Protein 6MYI (pdb70)

B-factor: mean 21.06, std 9.08, range [9.59, 64.24]

Secondary structure (DSSP, 8-state):
----EEEEEEEE-SSS-EEEEEEEEEESEEEETTEEEEE--GGGTTT-EE-TT-EEEEEEE--TTTT--EEEEEEEEETTTTTEEEEEEEEEE-SSSPPPEEEEE---TTEEEEEE----SSS--EEEEEEEEE---/--EEEEEEEE-SSS-EEEEEEEEEESEEEETTEEEEE--GGGTTT-EE-TT-EEEEEEE-BTTTTB-EEEEEEEEETTTTTEEEEEEEEEE-STTPPPEEEEE---TTEEEEEE----SSS--EEEEEEEEE---/--SEEEEEEEE-SSS-EEEEEEEEEESEEEETTEEEEE--GGGTTT-EE-TT-EEEEEEE--TTSS--EEEEEEEEETTTTTEEEEEEEEEE-SSSSPPEEEEE---TTEEEEEE----SSS--EEEEEEEEE---/-TTTTSEEEEEEEE-SSS-EEEEEEEEEESEEEETTEEEEE--GGGTTT-EE-TT-EEEEEEE--SSSS--EEEEEEEEEGGGTTEEEEEEEEEE-SSSSPPEEEEE---TTEEEEEE----SSS--EEEEEEEEE-

Sequence (545 aa):
AYAQWVIIIIIHNVGSQDVKIIKNLKKASWGKLHADGDKDAEVSASNYEGKIVKPDEKLQINASGRSDAAEGTTGTFDLVDPADGDKQVRHFYWDSPWGSKTNTWTVSGSNTKWMIEYSGQNLDSGALGTITVDTLKKGNAQWVIIIIIHNVGSQDVKIIKNLKASWGKLHADGDKDAEVSASSNNYEGKIVKPDEKLQINASGRSDAAEGTTGTFDLVDPADGDKQVRHFYWDSPWGSKTNTWTVSSGSNTKWMIEYSGQNLDSGALGTITVDTLKKGNYAQWVIIIIIHNVGSQDVKIIKNLKKASWGKLHADGDKDAEVSASNYEGKIVKPDDEKLQINASSGRSDAAEGTTGTFDLVDPADGDKQVRHFYWDSPWGSKTNTWTVSGSSNTKWMIEYSGQNNLDSGALGTITVDTLKKGNGMAYAQWVIIIIIHNVGSQDVKIIKNLKKASWGKLHADGDKDAEVSASNYEGKIVKPDEKLQINASGRSDAAEGTTGTFDLVDPADGDKQVRHFYWDSPWGSKTNTWTVSGSNTKWMIEYSGQNLDSGALGTITVDTLKK

Organism: Pleurotus ostreatus (NCBI:txid5322)

Nearest PDB structures (foldseek):
  6myi-assembly1_A  TM=1.007E+00  e=9.183E-27  Pleurotus ostreatus
  6myk-assembly4_D  TM=9.854E-01  e=1.223E-22  Pleurotus ostreatus
  4oeb-assembly1_A  TM=9.785E-01  e=2.177E-21  Pleurotus ostreatus
  5v3s-assembly2_B  TM=9.101E-01  e=1.115E-12  Alcaligenes faecalis
  6zc2-assembly1_A  TM=8.949E-01  e=4.026E-11  Pseudomonas aeruginosa PAO1

Solvent-accessible surface area: 23739 Å² total; per-residue (Å²): 87,160,24,2,66,0,41,0,24,0,41,0,38,12,80,79,57,0,40,0,64,82,9,138,27,74,146,24,38,8,6,35,28,39,56,92,124,38,129,31,63,32,90,86,23,60,27,91,50,2,116,51,96,27,67,20,18,0,2,0,2,5,123,66,132,41,54,43,11,0,16,2,33,0,13,0,9,0,46,84,47,78,55,99,78,0,12,62,0,76,0,31,0,25,88,9,94,135,93,3,52,15,59,29,46,49,94,6,92,65,2,0,3,32,28,65,47,45,47,63,106,68,29,18,0,8,55,0,43,0,39,0,21,46,67,29,157,113,28,60,0,31,0,36,0,42,0,31,13,81,79,50,0,40,0,62,84,10,148,28,74,144,8,22,10,1,33,98,80,66,77,125,37,102,40,59,32,81,79,22,56,27,101,73,2,117,50,119,76,130,37,56,0,1,0,5,12,80,105,142,56,74,38,7,0,16,1,35,0,14,0,7,0,43,78,45,77,56,62,54,0,16,26,0,68,0,14,0,19,176,51,129,136,75,7,48,15,56,29,19,20,26,6,36,37,3,3,2,30,26,58,50,45,46,67,113,111,41,16,0,10,57,0,45,0,36,0,20,14,92,37,163,79,63,12,71,1,43,0,34,0,34,0,40,12,80,64,54,0,43,0,75,81,10,145,30,70,139,7,22,8,7,31,92,82,64,59,118,37,110,30,61,32,77,73,28,69,30,95,63,1,116,56,114,75,134,21,57,0,1,0,0,2,98,75,144,56,66,50,7,0,14,2,32,1,15,0,5,1,50,81,43,78,37,55,59,0,14,23,0,69,0,14,0,21,129,39,100,138,79,8,49,15,54,31,18,22,22,6,37,28,3,3,3,28,28,59,49,45,54,73,82,60,32,20,0,12,57,0,47,0,34,0,23,12,91,36,147,67,112,0,29,69,15,71,0,42,0,23,0,42,0,36,12,82,82,51,0,42,0,61,81,8,131,22,74,146,7,20,9,8,34,21,42,44,60,111,39,111,36,59,25,80,101,20,86,26,78,67,1,94,48,96,15,64,20,20,0,2,0,0,0,78,50,117,38,60,37,5,0,12,1,41,0,15,0,5,0,42,81,49,76,41,103,77,0,10,65,0,76,0,6,0,15,113,44,112,127,78,8,50,15,62,29,52,53,106,8,114,96,3,2,3,26,27,62,48,45,50,64,86,95,30,19,0,12,52,0,42,0,37,0,18,46,105

Foldseek 3Di:
DFKAKEKEKEFAQAQAKKAKADKDKPAFAKADPPDAPHGDDCVVRHGDIAHHGGMDMIMTTHPGVVQAYIKIKIFMAHPVPVRHTDWIWIWTFGGDQDFIDIDIDDHDVQKDKDKDDADGGHDYRYYMYIYIYGNGD/DAKEKEKEFEQAQAKKAKADKDKPAFAKADPPDAPHGDDPVVRHGDIAHHGGMDMIMTAHDPVVQWHIKIKIFIAHVVPVRHTDWIWIWTGTDDQDWTDIDIDDDDPQKDKDKDDADRGDDYRYYMYIYIYGNDD/DFAKEKEKEFAQAQAKKAKADKDKPAFFKADVPDNPHGDDPVVRHGDIAHHGGMDMIMTAHDDPDQFGIKIKIFIAHVVPVRHTPWIWIWDQGRDFQWIDIDIDDDDVQKDKDKDDADGGHTYRYYMYIYIYGNDD/DQWQQAKEKEKEFAQAAAKKAKADKDKPAFFKADPPDSPHGDDPVVRHGDIAHHGGMDMIMTFHDPPDLITIKIKIFMAHVVVVRHTDWIWIWDRGRDQQWIDIDIDDDDPQKDKDKDDADRGHTYRYYMYIYIYGD

Radius of gyration: 24.44 Å; Cα contacts (8 Å, |Δi|>4): 1634; chains: 4; bounding box: 53×50×72 Å

Structure (mmCIF, N/CA/C/O backbone):
data_6MYI
#
_entry.id   6MYI
#
_cell.length_a   46.430
_cell.length_b   100.335
_cell.length_c   59.018
_cell.angle_alpha   90.000
_cell.angle_beta   106.430
_cell.angle_gamma   90.000
#
_symmetry.space_group_name_H-M   'P 1 21 1'
#
loop_
_entity.id
_entity.type
_entity.pdbx_description
1 polymer 'Ostreolysin A6'
2 non-polymer 'SODIUM ION'
3 non-polymer 1,2-ETHANEDIOL
4 water water
#
loop_
_atom_site.group_PDB
_atom_site.id
_atom_site.type_symbol
_atom_site.label_atom_id
_atom_site.label_alt_id
_atom_site.label_comp_id
_atom_site.label_asym_id
_atom_site.label_entity_id
_atom_site.label_seq_id
_atom_site.pdbx_PDB_ins_code
_atom_site.Cartn_x
_atom_site.Cartn_y
_atom_site.Cartn_z
_atom_site.occupancy
_atom_site.B_iso_or_equiv
_atom_site.auth_seq_id
_atom_site.auth_comp_id
_atom_site.auth_asym_id
_atom_site.auth_atom_id
_atom_site.pdbx_PDB_model_num
ATOM 1 N N . ALA A 1 3 ? 43.662 -5.739 10.782 1.00 40.96 2 ALA A N 1
ATOM 2 C CA . ALA A 1 3 ? 42.801 -4.685 11.301 1.00 40.02 2 ALA A CA 1
ATOM 3 C C . ALA A 1 3 ? 43.106 -4.416 12.768 1.00 38.80 2 ALA A C 1
ATOM 4 O O . ALA A 1 3 ? 42.231 -4.571 13.621 1.00 40.31 2 ALA A O 1
ATOM 6 N N . TYR A 1 4 ? 44.343 -4.019 13.070 1.00 38.46 3 TYR A N 1
ATOM 7 C CA . TYR A 1 4 ? 44.697 -3.660 14.438 1.00 36.63 3 TYR A CA 1
ATOM 8 C C . TYR A 1 4 ? 45.751 -2.555 14.393 1.00 27.34 3 TYR A C 1
ATOM 9 O O . TYR A 1 4 ? 46.154 -2.097 13.323 1.00 27.08 3 TYR A O 1
ATOM 18 N N . ALA A 1 5 ? 46.163 -2.102 15.569 1.00 24.74 4 ALA A N 1
ATOM 19 C CA . ALA A 1 5 ? 47.091 -0.986 15.665 1.00 22.09 4 ALA A CA 1
ATOM 20 C C . ALA A 1 5 ? 48.432 -1.339 15.042 1.00 18.78 4 ALA A C 1
ATOM 21 O O . ALA A 1 5 ? 48.996 -2.399 15.287 1.00 21.27 4 ALA A O 1
ATOM 23 N N . GLN A 1 6 ? 48.961 -0.438 14.256 1.00 14.99 5 GLN A N 1
ATOM 24 C CA . GLN A 1 6 ? 50.217 -0.652 13.558 1.00 14.18 5 GLN A CA 1
ATOM 25 C C . GLN A 1 6 ? 51.342 0.072 14.269 1.00 13.31 5 GLN A C 1
ATOM 26 O O . GLN A 1 6 ? 51.198 1.222 14.678 1.00 15.28 5 GLN A O 1
ATOM 32 N N . TRP A 1 7 ? 52.500 -0.576 14.338 1.00 13.50 6 TRP A N 1
ATOM 33 C CA . TRP A 1 7 ? 53.656 -0.027 15.013 1.00 12.93 6 TRP A CA 1
ATOM 34 C C . TRP A 1 7 ? 54.885 -0.797 14.562 1.00 12.67 6 TRP A C 1
ATOM 35 O O . TRP A 1 7 ? 54.806 -1.949 14.105 1.00 12.82 6 TRP A O 1
ATOM 46 N N . VAL A 1 8 ? 56.021 -0.136 14.711 1.00 11.78 7 VAL A N 1
ATOM 47 C CA . VAL A 1 8 ? 57.337 -0.713 14.532 1.00 11.56 7 VAL A CA 1
ATOM 48 C C . VAL A 1 8 ? 58.248 -0.162 15.616 1.00 10.78 7 VAL A C 1
ATOM 49 O O . VAL A 1 8 ? 58.112 0.979 16.064 1.00 11.05 7 VAL A O 1
ATOM 53 N N . ILE A 1 9 ? 59.214 -0.980 16.012 1.00 10.70 8 ILE A N 1
ATOM 54 C CA . ILE A 1 9 ? 60.331 -0.552 16.826 1.00 10.65 8 ILE A CA 1
ATOM 55 C C . ILE A 1 9 ? 61.566 -1.003 16.064 1.00 10.87 8 ILE A C 1
ATOM 56 O O . ILE A 1 9 ? 61.664 -2.182 15.704 1.00 12.16 8 ILE A O 1
ATOM 61 N N . ILE A 1 10 ? 62.481 -0.076 15.813 1.00 10.38 9 ILE A N 1
ATOM 62 C CA . ILE A 1 10 ? 63.726 -0.359 15.117 1.00 10.41 9 ILE A CA 1
ATOM 63 C C . ILE A 1 10 ? 64.853 -0.111 16.091 1.00 11.19 9 ILE A C 1
ATOM 64 O O . ILE A 1 10 ? 65.000 0.994 16.604 1.00 12.04 9 ILE A O 1
ATOM 69 N N . ILE A 1 11 ? 65.626 -1.143 16.359 1.00 10.96 10 ILE A N 1
ATOM 70 C CA . ILE A 1 11 ? 66.740 -1.056 17.297 1.00 11.63 10 ILE A CA 1
ATOM 71 C C . ILE A 1 11 ? 68.026 -1.193 16.499 1.00 11.66 10 ILE A C 1
ATOM 72 O O . ILE A 1 11 ? 68.296 -2.263 15.939 1.00 14.64 10 ILE A O 1
ATOM 77 N N . ILE A 1 12 ? 68.810 -0.129 16.450 1.00 11.24 11 ILE A N 1
ATOM 78 C CA A ILE A 1 12 ? 70.097 -0.163 15.781 0.58 11.23 11 ILE A CA 1
ATOM 79 C CA B ILE A 1 12 ? 70.111 -0.095 15.788 0.42 10.63 11 ILE A CA 1
ATOM 80 C C . ILE A 1 12 ? 71.148 -0.472 16.833 1.00 10.96 11 ILE A C 1
ATOM 81 O O . ILE A 1 12 ? 71.324 0.270 17.805 1.00 12.01 11 ILE A O 1
ATOM 90 N N . HIS A 1 13 ? 71.822 -1.601 16.655 1.00 10.24 12 HIS A N 1
ATOM 91 C CA . HIS A 1 13 ? 72.844 -2.069 17.579 1.00 10.23 12 HIS A CA 1
ATOM 92 C C . HIS A 1 13 ? 74.178 -2.053 16.855 1.00 10.57 12 HIS A C 1
ATOM 93 O O . HIS A 1 13 ? 74.382 -2.824 15.911 1.00 10.72 12 HIS A O 1
ATOM 100 N N . ASN A 1 14 ? 75.083 -1.190 17.287 1.00 10.79 13 ASN A N 1
ATOM 101 C CA . ASN A 1 14 ? 76.397 -1.128 16.670 1.00 11.32 13 ASN A CA 1
ATOM 102 C C . ASN A 1 14 ? 77.279 -2.179 17.334 1.00 11.49 13 ASN A C 1
ATOM 103 O O . ASN A 1 14 ? 77.714 -2.020 18.475 1.00 13.25 13 ASN A O 1
ATOM 108 N N . VAL A 1 15 ? 77.467 -3.296 16.636 1.00 11.66 14 VAL A N 1
ATOM 109 C CA . VAL A 1 15 ? 78.226 -4.423 17.133 1.00 12.93 14 VAL A CA 1
ATOM 110 C C . VAL A 1 15 ? 79.668 -4.401 16.667 1.00 14.21 14 VAL A C 1
ATOM 111 O O . VAL A 1 15 ? 80.425 -5.302 16.995 1.00 17.00 14 VAL A O 1
ATOM 115 N N . GLY A 1 16 ? 80.063 -3.384 15.914 1.00 13.57 15 GLY A N 1
ATOM 116 C CA . GLY A 1 16 ? 81.431 -3.195 15.494 1.00 14.60 15 GLY A CA 1
ATOM 117 C C . GLY A 1 16 ? 82.151 -2.181 16.350 1.00 15.02 15 GLY A C 1
ATOM 118 O O . GLY A 1 16 ? 81.693 -1.787 17.421 1.00 16.51 15 GLY A O 1
ATOM 119 N N . SER A 1 17 ? 83.286 -1.726 15.837 1.00 14.96 16 SER A N 1
ATOM 120 C CA . SER A 1 17 ? 84.172 -0.860 16.599 1.00 15.82 16 SER A CA 1
ATOM 121 C C . SER A 1 17 ? 84.162 0.571 16.113 1.00 15.32 16 SER A C 1
ATOM 122 O O . SER A 1 17 ? 84.916 1.384 16.658 1.00 16.53 16 SER A O 1
ATOM 125 N N . GLN A 1 18 ? 83.334 0.900 15.124 1.00 13.79 17 GLN A N 1
ATOM 126 C CA . GLN A 1 18 ? 83.362 2.196 14.472 1.00 13.07 17 GLN A CA 1
ATOM 127 C C . GLN A 1 18 ? 81.981 2.813 14.491 1.00 13.05 17 GLN A C 1
ATOM 128 O O . GLN A 1 18 ? 80.981 2.147 14.199 1.00 12.59 17 GLN A O 1
ATOM 134 N N . ASP A 1 19 ? 81.924 4.101 14.805 1.00 12.97 18 ASP A N 1
ATOM 135 C CA . ASP A 1 19 ? 80.660 4.826 14.909 1.00 12.76 18 ASP A CA 1
ATOM 136 C C . ASP A 1 19 ? 79.834 4.733 13.625 1.00 11.72 18 ASP A C 1
ATOM 137 O O . ASP A 1 19 ? 80.362 4.754 12.521 1.00 12.21 18 ASP A O 1
ATOM 142 N N . VAL A 1 20 ? 78.517 4.706 13.774 1.00 11.50 19 VAL A N 1
ATOM 143 C CA . VAL A 1 20 ? 77.586 4.831 12.663 1.00 11.38 19 VAL A CA 1
ATOM 144 C C . VAL A 1 20 ? 76.623 5.960 13.031 1.00 11.36 19 VAL A C 1
ATOM 145 O O . VAL A 1 20 ? 76.442 6.282 14.197 1.00 12.39 19 VAL A O 1
ATOM 149 N N . LYS A 1 21 ? 76.007 6.585 12.037 1.00 11.48 20 LYS A N 1
ATOM 150 C CA . LYS A 1 21 ? 75.207 7.798 12.234 1.00 11.72 20 LYS A CA 1
ATOM 151 C C . LYS A 1 21 ? 73.870 7.670 11.512 1.00 11.08 20 LYS A C 1
ATOM 152 O O . LYS A 1 21 ? 73.807 7.160 10.392 1.00 11.63 20 LYS A O 1
ATOM 158 N N . ILE A 1 22 ? 72.789 8.147 12.153 1.00 10.83 21 ILE A N 1
ATOM 159 C CA A ILE A 1 22 ? 71.478 8.131 11.536 0.55 11.01 21 ILE A CA 1
ATOM 160 C CA B ILE A 1 22 ? 71.419 8.181 11.618 0.45 11.00 21 ILE A CA 1
ATOM 161 C C . ILE A 1 22 ? 71.199 9.485 10.878 1.00 10.95 21 ILE A C 1
ATOM 162 O O . ILE A 1 22 ? 71.479 10.552 11.439 1.00 12.21 21 ILE A O 1
ATOM 171 N N . LYS A 1 23 ? 70.612 9.426 9.694 1.00 11.22 22 LYS A N 1
ATOM 172 C CA . LYS A 1 23 ? 70.247 10.599 8.916 1.00 11.20 22 LYS A CA 1
ATOM 173 C C . LYS A 1 23 ? 68.905 10.381 8.234 1.00 11.52 22 LYS A C 1
ATOM 174 O O . LYS A 1 23 ? 68.542 9.265 7.881 1.00 11.74 22 LYS A O 1
ATOM 180 N N . ASN A 1 24 ? 68.235 11.491 7.974 1.00 11.76 23 ASN A N 1
ATOM 181 C CA . ASN A 1 24 ? 67.054 11.519 7.137 1.00 11.36 23 ASN A CA 1
ATOM 182 C C . ASN A 1 24 ? 65.937 10.631 7.667 1.00 11.54 23 ASN A C 1
ATOM 183 O O . ASN A 1 24 ? 65.232 9.982 6.895 1.00 12.81 23 ASN A O 1
ATOM 188 N N . LEU A 1 25 ? 65.726 10.651 8.972 1.00 12.00 24 LEU A N 1
ATOM 189 C CA . LEU A 1 25 ? 64.624 9.895 9.552 1.00 11.05 24 LEU A CA 1
ATOM 190 C C . LEU A 1 25 ? 63.310 10.618 9.306 1.00 12.52 24 LEU A C 1
ATOM 191 O O . LEU A 1 25 ? 63.148 11.777 9.691 1.00 14.22 24 LEU A O 1
ATOM 196 N N . LYS A 1 26 ? 62.378 9.950 8.643 1.00 11.69 25 LYS A N 1
ATOM 197 C CA A LYS A 1 26 ? 61.095 10.561 8.309 0.56 13.13 25 LYS A CA 1
ATOM 198 C CA C LYS A 1 26 ? 61.096 10.562 8.309 0.44 14.23 25 LYS A CA 1
ATOM 199 C C . LYS A 1 26 ? 60.006 9.504 8.254 1.00 12.71 25 LYS A C 1
ATOM 200 O O . LYS A 1 26 ? 60.092 8.562 7.473 1.00 13.95 25 LYS A O 1
ATOM 211 N N . ALA A 1 27 ? 58.967 9.692 9.056 1.00 13.83 26 ALA A N 1
ATOM 212 C CA . ALA A 1 27 ? 57.740 8.913 8.944 1.00 14.12 26 ALA A CA 1
ATOM 213 C C . ALA A 1 27 ? 56.823 9.616 7.961 1.00 14.66 26 ALA A C 1
ATOM 214 O O . ALA A 1 27 ? 56.428 10.752 8.197 1.00 18.64 26 ALA A O 1
ATOM 216 N N . SER A 1 28 ? 56.489 8.947 6.869 1.00 14.74 27 SER A N 1
ATOM 217 C CA . SER A 1 28 ? 55.531 9.455 5.898 1.00 15.98 27 SER A CA 1
ATOM 218 C C . SER A 1 28 ? 54.088 9.161 6.281 1.00 16.22 27 SER A C 1
ATOM 219 O O . SER A 1 28 ? 53.186 9.883 5.852 1.00 18.44 27 SER A O 1
ATOM 222 N N . TRP A 1 29 ? 53.846 8.131 7.060 1.00 14.36 28 TRP A N 1
ATOM 223 C CA . TRP A 1 29 ? 52.550 7.835 7.628 1.00 14.35 28 TRP A CA 1
ATOM 224 C C . TRP A 1 29 ? 52.773 7.469 9.081 1.00 13.29 28 TRP A C 1
ATOM 225 O O . TRP A 1 29 ? 53.730 6.792 9.426 1.00 12.77 28 TRP A O 1
ATOM 236 N N . GLY A 1 30 ? 51.899 7.937 9.931 1.00 14.17 29 GLY A N 1
ATOM 237 C CA . GLY A 1 30 ? 52.061 7.727 11.342 1.00 15.44 29 GLY A CA 1
ATOM 238 C C . GLY A 1 30 ? 53.049 8.726 11.900 1.00 14.82 29 GLY A C 1
ATOM 239 O O . GLY A 1 30 ? 53.317 9.771 11.308 1.00 15.73 29 GLY A O 1
ATOM 240 N N . LYS A 1 31 ? 53.551 8.435 13.086 1.00 14.17 30 LYS A N 1
ATOM 241 C CA . LYS A 1 31 ? 54.479 9.352 13.719 1.00 15.01 30 LYS A CA 1
ATOM 242 C C . LYS A 1 31 ? 55.478 8.607 14.593 1.00 13.21 30 LYS A C 1
ATOM 243 O O . LYS A 1 31 ? 55.248 7.483 15.057 1.00 15.11 30 LYS A O 1
ATOM 249 N N . LEU A 1 32 ? 56.635 9.236 14.777 1.00 12.41 31 LEU A N 1
ATOM 250 C CA . LEU A 1 32 ? 57.626 8.793 15.751 1.00 11.47 31 LEU A CA 1
ATOM 251 C C . LEU A 1 32 ? 57.130 9.070 17.149 1.00 12.24 31 LEU A C 1
ATOM 252 O O . LEU A 1 32 ? 56.496 10.097 17.405 1.00 14.01 31 LEU A O 1
ATOM 257 N N . HIS A 1 33 ? 57.428 8.167 18.084 1.00 12.10 32 HIS A N 1
ATOM 258 C CA . HIS A 1 33 ? 56.922 8.319 19.434 1.00 13.11 32 HIS A CA 1
ATOM 259 C C . HIS A 1 33 ? 57.959 7.859 20.443 1.00 12.33 32 HIS A C 1
ATOM 260 O O . HIS A 1 33 ? 58.956 7.206 20.106 1.00 12.12 32 HIS A O 1
ATOM 267 N N . ALA A 1 34 ? 57.711 8.205 21.702 1.00 14.07 33 ALA A N 1
ATOM 268 C CA . ALA A 1 34 ? 58.628 7.868 22.776 1.00 14.45 33 ALA A CA 1
ATOM 269 C C . ALA A 1 34 ? 58.576 6.375 23.117 1.00 13.91 33 ALA A C 1
ATOM 270 O O . ALA A 1 34 ? 57.574 5.702 22.922 1.00 13.32 33 ALA A O 1
ATOM 272 N N . ASP A 1 35 ? 59.662 5.886 23.701 1.00 14.04 34 ASP A N 1
ATOM 273 C CA . ASP A 1 35 ? 59.716 4.482 24.079 1.00 14.39 34 ASP A CA 1
ATOM 274 C C . ASP A 1 35 ? 58.526 4.139 24.964 1.00 15.17 34 ASP A C 1
ATOM 275 O O . ASP A 1 35 ? 58.298 4.773 25.998 1.00 17.04 34 ASP A O 1
ATOM 280 N N . GLY A 1 36 ? 57.831 3.067 24.623 1.00 14.85 35 GLY A N 1
ATOM 281 C CA . GLY A 1 36 ? 56.742 2.589 25.452 1.00 15.02 35 GLY A CA 1
ATOM 282 C C . GLY A 1 36 ? 55.516 3.480 25.522 1.00 17.21 35 GLY A C 1
ATOM 283 O O . GLY A 1 36 ? 54.682 3.268 26.406 1.00 18.23 35 GLY A O 1
ATOM 284 N N . ASP A 1 37 ? 55.342 4.455 24.622 1.00 17.24 36 ASP A N 1
ATOM 285 C CA . ASP A 1 37 ? 54.078 5.213 24.593 1.00 20.19 36 ASP A CA 1
ATOM 286 C C . ASP A 1 37 ? 53.731 5.617 23.153 1.00 17.82 36 ASP A C 1
ATOM 287 O O . ASP A 1 37 ? 54.248 6.614 22.628 1.00 18.26 36 ASP A O 1
ATOM 292 N N . LYS A 1 38 ? 52.903 4.790 22.496 1.00 19.64 37 LYS A N 1
ATOM 293 C CA . LYS A 1 38 ? 52.618 4.910 21.066 1.00 21.12 37 LYS A CA 1
ATOM 294 C C . LYS A 1 38 ? 51.874 6.177 20.703 1.00 20.90 37 LYS A C 1
ATOM 295 O O . LYS A 1 38 ? 51.854 6.528 19.518 1.00 21.06 37 LYS A O 1
ATOM 301 N N . ASP A 1 39 ? 51.304 6.874 21.683 1.00 21.51 38 ASP A N 1
ATOM 302 C CA . ASP A 1 39 ? 50.595 8.127 21.479 1.00 25.38 38 ASP A CA 1
ATOM 303 C C . ASP A 1 39 ? 51.443 9.349 21.784 1.00 25.16 38 ASP A C 1
ATOM 304 O O . ASP A 1 39 ? 50.961 10.469 21.592 1.00 27.77 38 ASP A O 1
ATOM 309 N N . ALA A 1 40 ? 52.662 9.189 22.294 1.00 21.98 39 ALA A N 1
ATOM 310 C CA . ALA A 1 40 ? 53.479 10.339 22.711 1.00 21.46 39 ALA A CA 1
ATOM 311 C C . ALA A 1 40 ? 54.484 10.693 21.613 1.00 20.34 39 ALA A C 1
ATOM 312 O O . ALA A 1 40 ? 55.609 10.182 21.544 1.00 19.09 39 ALA A O 1
ATOM 314 N N . GL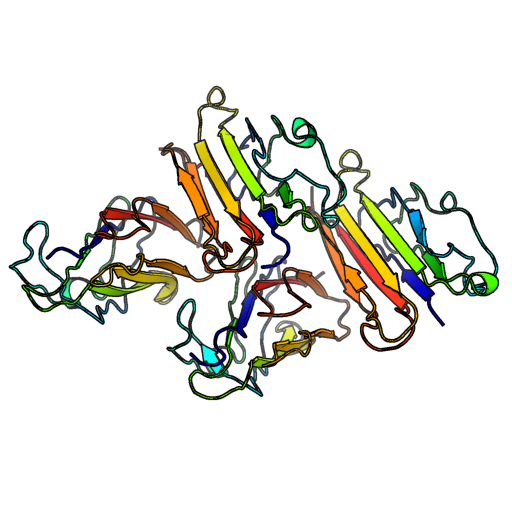U A 1 41 ? 54.089 11.625 20.766 1.00 19.61 40 GLU A N 1
ATOM 315 C CA . GLU A 1 41 ? 54.873 11.936 19.588 1.00 18.72 40 GLU A CA 1
ATOM 316 C C . GLU A 1 41 ? 56.182 12.607 19.984 1.00 16.94 40 GLU A C 1
ATOM 317 O O . GLU A 1 41 ? 56.225 13.427 20.902 1.00 20.22 40 GLU A O 1
ATOM 323 N N . VAL A 1 42 ? 57.254 12.281 19.250 1.00 16.13 41 VAL A N 1
ATOM 324 C CA . VAL A 1 42 ? 58.550 12.931 19.411 1.00 16.30 41 VAL A CA 1
ATOM 325 C C . VAL A 1 42 ? 59.027 13.452 18.065 1.00 15.71 41 VAL A C 1
ATOM 326 O O . VAL A 1 42 ? 58.641 12.955 17.008 1.00 15.48 41 VAL A O 1
ATOM 330 N N . SER A 1 43 ? 59.909 14.436 18.112 1.00 17.02 42 SER A N 1
ATOM 331 C CA . SER A 1 43 ? 60.493 14.997 16.903 1.00 16.75 42 SER A CA 1
ATOM 332 C C . SER A 1 43 ? 61.560 14.072 16.346 1.00 14.63 42 SER A C 1
ATOM 333 O O . SER A 1 43 ? 62.362 13.505 17.085 1.00 14.62 42 SER A O 1
ATOM 336 N N . ALA A 1 44 ? 61.645 14.052 15.025 1.00 14.22 43 ALA A N 1
ATOM 337 C CA . ALA A 1 44 ? 62.748 13.370 14.366 1.00 14.06 43 ALA A CA 1
ATOM 338 C C . ALA A 1 44 ? 64.088 13.965 14.740 1.00 13.13 43 ALA A C 1
ATOM 339 O O . ALA A 1 44 ? 65.102 13.283 14.643 1.00 13.42 43 ALA A O 1
ATOM 341 N N . SER A 1 45 ? 64.116 15.223 15.157 1.00 14.50 44 SER A N 1
ATOM 342 C CA . SER A 1 45 ? 65.369 15.829 15.563 1.00 15.92 44 SER A CA 1
ATOM 343 C C . SER A 1 45 ? 65.932 15.211 16.837 1.00 15.70 44 SER A C 1
ATOM 344 O O . SER A 1 45 ? 67.086 15.470 17.166 1.00 17.53 44 SER A O 1
ATOM 347 N N . ASN A 1 46 ? 65.155 14.416 17.568 1.00 15.83 45 ASN A N 1
ATOM 348 C CA . ASN A 1 46 ? 65.720 13.645 18.673 1.00 16.90 45 ASN A CA 1
ATOM 349 C C . ASN A 1 46 ? 66.751 12.649 18.181 1.00 16.44 45 ASN A C 1
ATOM 350 O O . ASN A 1 46 ? 67.598 12.215 18.970 1.00 18.84 45 ASN A O 1
ATOM 355 N N . TYR A 1 47 ? 66.656 12.245 16.918 1.00 13.72 46 TYR A N 1
ATOM 356 C CA . TYR A 1 47 ? 67.485 11.213 16.333 1.00 13.84 46 TYR A CA 1
ATOM 357 C C . TYR A 1 47 ? 68.346 11.710 15.192 1.00 13.18 46 TYR A C 1
ATOM 358 O O . TYR A 1 47 ? 69.366 11.097 14.891 1.00 15.13 46 TYR A O 1
ATOM 367 N N . GLU A 1 48 ? 67.953 12.780 14.522 1.00 13.12 47 GLU A N 1
ATOM 368 C CA . GLU A 1 48 ? 68.612 13.199 13.299 1.00 12.66 47 GLU A CA 1
ATOM 369 C C . GLU A 1 48 ? 70.065 13.558 13.571 1.00 12.00 47 GLU A C 1
ATOM 370 O O . GLU A 1 48 ? 70.356 14.424 14.399 1.00 12.93 47 GLU A O 1
ATOM 376 N N . GLY A 1 49 ? 70.990 12.899 12.874 1.00 12.33 48 GLY A N 1
ATOM 377 C CA . GLY A 1 49 ? 72.403 13.118 13.026 1.00 12.97 48 GLY A CA 1
ATOM 378 C C . GLY A 1 49 ? 73.041 12.436 14.228 1.00 13.77 48 GLY A C 1
ATOM 379 O O . GLY A 1 49 ? 74.237 12.619 14.466 1.00 15.82 48 GLY A O 1
ATOM 380 N N . LYS A 1 50 ? 72.299 11.646 14.981 1.00 13.07 49 LYS A N 1
ATOM 381 C CA . LYS A 1 50 ? 72.832 10.992 16.174 1.00 13.89 49 LYS A CA 1
ATOM 382 C C . LYS A 1 50 ? 73.798 9.881 15.805 1.00 12.55 49 LYS A C 1
ATOM 383 O O . LYS A 1 50 ? 73.575 9.115 14.859 1.00 13.28 49 LYS A O 1
ATOM 389 N N . ILE A 1 51 ? 74.845 9.775 16.590 1.00 12.61 50 ILE A N 1
ATOM 390 C CA . ILE A 1 51 ? 75.839 8.708 16.467 1.00 13.77 50 ILE A CA 1
ATOM 391 C C . ILE A 1 51 ? 75.464 7.548 17.374 1.00 13.14 50 ILE A C 1
ATOM 392 O O . ILE A 1 51 ? 75.128 7.737 18.550 1.00 15.44 50 ILE A O 1
ATOM 397 N N . VAL A 1 52 ? 75.580 6.346 16.848 1.00 12.35 51 VAL A N 1
ATOM 398 C CA . VAL A 1 52 ? 75.490 5.125 17.630 1.00 12.21 51 VAL A CA 1
ATOM 399 C C . VAL A 1 52 ? 76.911 4.609 17.790 1.00 12.24 51 VAL A C 1
ATOM 400 O O . VAL A 1 52 ? 77.544 4.171 16.820 1.00 12.45 51 VAL A O 1
ATOM 404 N N . LYS A 1 53 ? 77.431 4.685 19.002 1.00 12.69 52 LYS A N 1
ATOM 405 C CA . LYS A 1 53 ? 78.803 4.282 19.280 1.00 13.53 52 LYS A CA 1
ATOM 406 C C . LYS A 1 53 ? 78.912 2.774 19.404 1.00 12.90 52 LYS A C 1
ATOM 407 O O . LYS A 1 53 ? 77.910 2.079 19.555 1.00 12.80 52 LYS A O 1
ATOM 413 N N . PRO A 1 54 ? 80.127 2.243 19.376 1.00 14.21 53 PRO A N 1
ATOM 414 C CA . PRO A 1 54 ? 80.301 0.796 19.539 1.00 13.74 53 PRO A CA 1
ATOM 415 C C . PRO A 1 54 ? 79.606 0.289 20.788 1.00 13.35 53 PRO A C 1
ATOM 416 O O . PRO A 1 54 ? 79.729 0.866 21.873 1.00 14.31 53 PRO A O 1
ATOM 420 N N . ASP A 1 55 ? 78.900 -0.819 20.634 1.00 13.36 54 ASP A N 1
ATOM 421 C CA . ASP A 1 55 ? 78.145 -1.520 21.662 1.00 14.73 54 ASP A CA 1
ATOM 422 C C . ASP A 1 55 ? 76.886 -0.804 22.128 1.00 14.17 54 ASP A C 1
ATOM 423 O O . ASP A 1 55 ? 76.193 -1.308 23.006 1.00 19.61 54 ASP A O 1
ATOM 428 N N . GLU A 1 56 ? 76.552 0.327 21.560 1.00 12.84 55 GLU A N 1
ATOM 429 C CA . GLU A 1 56 ? 75.340 1.044 21.899 1.00 12.89 55 GLU A CA 1
ATOM 430 C C . GLU A 1 56 ? 74.193 0.605 21.019 1.00 11.51 55 GLU A C 1
ATOM 431 O O . GLU A 1 56 ? 74.375 0.096 19.908 1.00 12.20 55 GLU A O 1
ATOM 437 N N . LYS A 1 57 ? 72.999 0.836 21.542 1.00 12.11 56 LYS A N 1
ATOM 438 C CA . LYS A 1 57 ? 71.762 0.708 20.811 1.00 12.53 56 LYS A CA 1
ATOM 439 C C . LYS A 1 57 ? 71.070 2.059 20.720 1.00 12.95 56 LYS A C 1
ATOM 440 O O . LYS A 1 57 ? 71.130 2.869 21.647 1.00 16.35 56 LYS A O 1
ATOM 446 N N . LEU A 1 58 ? 70.381 2.283 19.623 1.00 11.84 57 LEU A N 1
ATOM 447 C CA . LEU A 1 58 ? 69.472 3.413 19.473 1.00 11.78 57 LEU A CA 1
ATOM 448 C C . LEU A 1 58 ? 68.134 2.848 19.017 1.00 11.28 57 LEU A C 1
ATOM 449 O O . LEU A 1 58 ? 68.074 2.117 18.025 1.00 12.49 57 LEU A O 1
ATOM 454 N N . GLN A 1 59 ? 67.073 3.176 19.739 1.00 11.05 58 GLN A N 1
ATOM 455 C CA . GLN A 1 59 ? 65.732 2.685 19.499 1.00 11.59 58 GLN A CA 1
ATOM 456 C C . GLN A 1 59 ? 64.869 3.770 18.868 1.00 10.94 58 GLN A C 1
ATOM 457 O O . GLN A 1 59 ? 64.778 4.863 19.415 1.00 12.57 58 GLN A O 1
ATOM 463 N N . ILE A 1 60 ? 64.218 3.449 17.761 1.00 11.12 59 ILE A N 1
ATOM 464 C CA . ILE A 1 60 ? 63.277 4.322 17.080 1.00 12.14 59 ILE A CA 1
ATOM 465 C C . ILE A 1 60 ? 61.927 3.633 17.146 1.00 11.33 59 ILE A C 1
ATOM 466 O O . ILE A 1 60 ? 61.828 2.440 16.841 1.00 13.55 59 ILE A O 1
ATOM 471 N N . ASN A 1 61 ? 60.880 4.368 17.501 1.00 10.44 60 ASN A N 1
ATOM 472 C CA . ASN A 1 61 ? 59.531 3.812 17.598 1.00 10.67 60 ASN A CA 1
ATOM 473 C C . ASN A 1 61 ? 58.607 4.617 16.697 1.00 10.53 60 ASN A C 1
ATOM 474 O O . ASN A 1 61 ? 58.610 5.845 16.759 1.00 11.12 60 ASN A O 1
ATOM 479 N N . ALA A 1 62 ? 57.774 3.949 15.913 1.00 10.31 61 ALA A N 1
ATOM 480 C CA . ALA A 1 62 ? 56.776 4.649 15.101 1.00 11.21 61 ALA A CA 1
ATOM 481 C C . ALA A 1 62 ? 55.450 3.915 15.170 1.00 10.72 61 ALA A C 1
ATOM 482 O O . ALA A 1 62 ? 55.408 2.686 15.244 1.00 11.83 61 ALA A O 1
ATOM 484 N N . SER A 1 63 ? 54.352 4.664 15.134 1.00 11.71 62 SER A N 1
ATOM 485 C CA . SER A 1 63 ? 53.025 4.078 15.223 1.00 12.57 62 SER A CA 1
ATOM 486 C C . SER A 1 63 ? 52.076 4.815 14.304 1.00 13.17 62 SER A C 1
ATOM 487 O O . SER A 1 63 ? 52.274 5.972 13.979 1.00 14.74 62 SER A O 1
ATOM 490 N N . GLY A 1 64 ? 51.016 4.136 13.939 1.00 14.35 63 GLY A N 1
ATOM 491 C CA . GLY A 1 64 ? 49.955 4.741 13.164 1.00 15.91 63 GLY A CA 1
ATOM 492 C C . GLY A 1 64 ? 48.954 5.400 14.030 1.00 19.20 63 GLY A C 1
ATOM 493 O O . GLY A 1 64 ? 48.929 5.216 15.235 1.00 23.26 63 GLY A O 1
ATOM 494 N N . ARG A 1 65 ? 48.081 6.156 13.391 1.00 22.15 64 ARG A N 1
ATOM 495 C CA . ARG A 1 65 ? 46.904 6.716 14.052 1.00 26.82 64 ARG A CA 1
ATOM 496 C C . ARG A 1 65 ? 45.858 5.610 14.169 1.00 25.89 64 ARG A C 1
ATOM 497 O O . ARG A 1 65 ? 45.083 5.363 13.236 1.00 26.50 64 ARG A O 1
ATOM 505 N N . SER A 1 66 ? 45.832 4.940 15.323 1.00 26.78 65 SER A N 1
ATOM 506 C CA . SER A 1 66 ? 45.060 3.702 15.443 1.00 27.77 65 SER A CA 1
ATOM 507 C C . SER A 1 66 ? 43.554 3.916 15.462 1.00 26.71 65 SER A C 1
ATOM 508 O O . SER A 1 66 ? 42.826 2.943 15.280 1.00 27.33 65 SER A O 1
ATOM 511 N N . ASP A 1 67 ? 43.083 5.131 15.717 1.00 26.34 66 ASP A N 1
ATOM 512 C CA . ASP A 1 67 ? 41.658 5.425 15.674 1.00 26.08 66 ASP A CA 1
ATOM 513 C C . ASP A 1 67 ? 41.207 5.962 14.315 1.00 23.81 66 ASP A C 1
ATOM 514 O O . ASP A 1 67 ? 40.045 6.348 14.166 1.00 23.45 66 ASP A O 1
ATOM 519 N N . ALA A 1 68 ? 42.106 5.986 13.322 1.00 23.10 67 ALA A N 1
ATOM 520 C CA . ALA A 1 68 ? 41.783 6.412 11.969 1.00 23.01 67 ALA A CA 1
ATOM 521 C C . ALA A 1 68 ? 42.234 5.383 10.959 1.00 20.79 67 ALA A C 1
ATOM 522 O O . ALA A 1 68 ? 42.439 5.715 9.789 1.00 23.63 67 ALA A O 1
ATOM 524 N N . ALA A 1 69 ? 42.393 4.144 11.397 1.00 18.68 68 ALA A N 1
ATOM 525 C CA . ALA A 1 69 ? 42.691 3.049 10.497 1.00 18.40 68 ALA A CA 1
ATOM 526 C C . ALA A 1 69 ? 43.914 3.368 9.648 1.00 19.97 68 ALA A C 1
ATOM 527 O O . ALA A 1 69 ? 43.932 3.134 8.439 1.00 21.92 68 ALA A O 1
ATOM 529 N N . GLU A 1 70 ? 44.953 3.887 10.292 1.00 19.67 69 GLU A N 1
ATOM 530 C CA . GLU A 1 70 ? 46.157 4.302 9.596 1.00 20.49 69 GLU A CA 1
ATOM 531 C C . GLU A 1 70 ? 47.349 3.518 10.086 1.00 16.54 69 GLU A C 1
ATOM 532 O O . GLU A 1 70 ? 47.506 3.266 11.277 1.00 18.67 69 GLU A O 1
ATOM 538 N N . GLY A 1 71 ? 48.171 3.131 9.149 1.00 14.71 70 GLY A N 1
ATOM 539 C CA . GLY A 1 71 ? 49.403 2.462 9.470 1.00 14.89 70 GLY A CA 1
ATOM 540 C C . GLY A 1 71 ? 50.564 3.410 9.630 1.00 13.25 70 GLY A C 1
ATOM 541 O O . GLY A 1 71 ? 50.402 4.615 9.784 1.00 14.49 70 GLY A O 1
ATOM 542 N N . THR A 1 72 ? 51.764 2.843 9.636 1.00 12.84 71 THR A N 1
ATOM 543 C CA . THR A 1 72 ? 52.965 3.651 9.675 1.00 12.96 71 THR A CA 1
ATOM 544 C C . THR A 1 72 ? 53.941 3.220 8.606 1.00 12.36 71 THR A C 1
ATOM 545 O O . THR A 1 72 ? 54.078 2.034 8.317 1.00 13.15 71 THR A O 1
ATOM 549 N N . THR A 1 73 ? 54.603 4.204 8.023 1.00 11.94 72 THR A N 1
ATOM 550 C CA . THR A 1 73 ? 55.527 4.048 6.914 1.00 11.91 72 THR A CA 1
ATOM 551 C C . THR A 1 73 ? 56.615 5.077 7.097 1.00 11.47 72 THR A C 1
ATOM 552 O O . THR A 1 73 ? 56.345 6.197 7.513 1.00 12.21 72 THR A O 1
ATOM 556 N N . GLY A 1 74 ? 57.857 4.706 6.810 1.00 11.05 73 GLY A N 1
ATOM 557 C CA . GLY A 1 74 ? 58.933 5.664 6.937 1.00 10.61 73 GLY A CA 1
ATOM 558 C C . GLY A 1 74 ? 60.230 5.156 6.382 1.00 9.96 73 GLY A C 1
ATOM 559 O O . GLY A 1 74 ? 60.359 4.017 5.911 1.00 10.51 73 GLY A O 1
ATOM 560 N N . THR A 1 75 ? 61.236 6.034 6.437 1.00 10.37 74 THR A N 1
ATOM 561 C CA . THR A 1 75 ? 62.575 5.739 5.964 1.00 9.84 74 THR A CA 1
ATOM 562 C C . THR A 1 75 ? 63.600 6.372 6.893 1.00 10.75 74 THR A C 1
ATOM 563 O O . THR A 1 75 ? 63.316 7.326 7.624 1.00 11.05 74 THR A O 1
ATOM 567 N N . PHE A 1 76 ? 64.833 5.879 6.783 1.00 9.92 75 PHE A N 1
ATOM 568 C CA . PHE A 1 76 ? 65.996 6.552 7.327 1.00 10.34 75 PHE A CA 1
ATOM 569 C C . PHE A 1 76 ? 67.225 6.003 6.626 1.00 10.17 75 PHE A C 1
ATOM 570 O O . PHE A 1 76 ? 67.164 4.969 5.972 1.00 10.85 75 PHE A O 1
ATOM 578 N N . ASP A 1 77 ? 68.342 6.691 6.810 1.00 9.93 76 ASP A N 1
ATOM 579 C CA . ASP A 1 77 ? 69.637 6.222 6.365 1.00 10.28 76 ASP A CA 1
ATOM 580 C C . ASP A 1 77 ? 70.550 6.008 7.550 1.00 9.99 76 ASP A C 1
ATOM 581 O O . ASP A 1 77 ? 70.485 6.722 8.546 1.00 10.84 76 ASP A O 1
ATOM 586 N N . LEU A 1 78 ? 71.470 5.075 7.388 1.00 10.06 77 LEU A N 1
ATOM 587 C CA . LEU A 1 78 ? 72.702 5.063 8.161 1.00 10.25 77 LEU A CA 1
ATOM 588 C C . LEU A 1 78 ? 73.821 5.566 7.263 1.00 10.45 77 LEU A C 1
ATOM 589 O O . LEU A 1 78 ? 73.863 5.226 6.072 1.00 10.90 77 LEU A O 1
ATOM 594 N N . VAL A 1 79 ? 74.694 6.369 7.841 1.00 10.70 78 VAL A N 1
ATOM 595 C CA . VAL A 1 79 ? 75.834 6.947 7.146 1.00 11.34 78 VAL A CA 1
ATOM 596 C C . VAL A 1 79 ? 77.085 6.786 7.994 1.00 11.21 78 VAL A C 1
ATOM 597 O O . VAL A 1 79 ? 77.022 6.535 9.197 1.00 11.97 78 VAL A O 1
ATOM 601 N N . ASP A 1 80 ? 78.247 6.936 7.353 1.00 12.31 79 ASP A N 1
ATOM 602 C CA . ASP A 1 80 ? 79.527 6.665 7.987 1.00 12.25 79 ASP A CA 1
ATOM 603 C C . ASP A 1 80 ? 80.210 7.989 8.324 1.00 13.65 79 ASP A C 1
ATOM 604 O O . ASP A 1 80 ? 80.726 8.668 7.422 1.00 14.63 79 ASP A O 1
ATOM 609 N N . PRO A 1 81 ? 80.219 8.401 9.592 1.00 14.04 80 PRO A N 1
ATOM 610 C CA . PRO A 1 81 ? 80.740 9.714 9.950 1.00 16.38 80 PRO A CA 1
ATOM 611 C C . PRO A 1 81 ? 82.244 9.850 9.808 1.00 18.24 80 PRO A C 1
ATOM 612 O O . PRO A 1 81 ? 82.743 10.978 9.864 1.00 21.05 80 PRO A O 1
ATOM 616 N N . ALA A 1 82 ? 82.975 8.759 9.645 1.00 17.38 81 ALA A N 1
ATOM 617 C CA . ALA A 1 82 ? 84.402 8.808 9.367 1.00 19.44 81 ALA A CA 1
ATOM 618 C C . ALA A 1 82 ? 84.692 8.896 7.878 1.00 20.49 81 ALA A C 1
ATOM 619 O O . ALA A 1 82 ? 85.848 9.066 7.506 1.00 24.10 81 ALA A O 1
ATOM 621 N N . ASP A 1 83 ? 83.694 8.777 7.017 1.00 19.49 82 ASP A N 1
ATOM 622 C CA . ASP A 1 83 ? 83.866 8.720 5.571 1.00 19.80 82 ASP A CA 1
ATOM 623 C C . ASP A 1 83 ? 82.945 9.740 4.909 1.00 18.88 82 ASP A C 1
ATOM 624 O O . ASP A 1 83 ? 82.216 9.450 3.953 1.00 19.98 82 ASP A O 1
ATOM 629 N N . GLY A 1 84 ? 82.938 10.958 5.449 1.00 19.86 83 GLY A N 1
ATOM 630 C CA . GLY A 1 84 ? 82.183 12.038 4.850 1.00 19.86 83 GLY A CA 1
ATOM 631 C C . GLY A 1 84 ? 80.687 11.819 4.860 1.00 19.00 83 GLY A C 1
ATOM 632 O O . GLY A 1 84 ? 79.980 12.363 4.005 1.00 21.25 83 GLY A O 1
ATOM 633 N N . ASP A 1 85 ? 80.177 11.044 5.815 1.00 16.80 84 ASP A N 1
ATOM 634 C CA . ASP A 1 85 ? 78.761 10.698 5.869 1.00 15.95 84 ASP A CA 1
ATOM 635 C C . ASP A 1 85 ? 78.325 9.960 4.602 1.00 15.96 84 ASP A C 1
ATOM 636 O O . ASP A 1 85 ? 77.174 10.024 4.198 1.00 16.48 84 ASP A O 1
ATOM 641 N N . LYS A 1 86 ? 79.230 9.191 4.009 1.00 17.36 85 LYS A N 1
ATOM 642 C CA . LYS A 1 86 ? 78.848 8.291 2.936 1.00 17.13 85 LYS A CA 1
ATOM 643 C C . LYS A 1 86 ? 77.724 7.364 3.409 1.00 14.87 85 LYS A C 1
ATOM 644 O O . LYS A 1 86 ? 77.764 6.827 4.516 1.00 13.29 85 LYS A O 1
ATOM 650 N N . GLN A 1 87 ? 76.757 7.110 2.536 1.00 14.56 86 GLN A N 1
ATOM 651 C CA . GLN A 1 87 ? 75.665 6.220 2.895 1.00 13.20 86 GLN A CA 1
ATOM 652 C C . GLN A 1 87 ? 76.170 4.822 3.166 1.00 12.96 86 GLN A C 1
ATOM 653 O O . GLN A 1 87 ? 76.995 4.280 2.424 1.00 13.56 86 GLN A O 1
ATOM 659 N N . VAL A 1 88 ? 75.653 4.245 4.238 1.00 11.71 87 VAL A N 1
ATOM 660 C CA . VAL A 1 88 ? 75.837 2.847 4.577 1.00 11.53 87 VAL A CA 1
ATOM 661 C C . VAL A 1 88 ? 74.724 2.018 3.969 1.00 11.32 87 VAL A C 1
ATOM 662 O O . VAL A 1 88 ? 74.963 1.186 3.096 1.00 11.42 87 VAL A O 1
ATOM 666 N N . ARG A 1 89 ? 73.485 2.261 4.387 1.00 10.46 88 ARG A N 1
ATOM 667 C CA . ARG A 1 89 ? 72.294 1.681 3.775 1.00 10.77 88 ARG A CA 1
ATOM 668 C C . ARG A 1 89 ? 71.144 2.654 3.937 1.00 10.24 88 ARG A C 1
ATOM 669 O O . ARG A 1 89 ? 71.169 3.515 4.800 1.00 10.64 88 ARG A O 1
ATOM 677 N N . HIS A 1 90 ? 70.128 2.452 3.104 1.00 10.33 89 HIS A N 1
ATOM 678 C CA . HIS A 1 90 ? 68.819 3.075 3.202 1.00 10.45 89 HIS A CA 1
ATOM 679 C C . HIS A 1 90 ? 67.826 2.056 3.740 1.00 9.59 89 HIS A C 1
ATOM 680 O O . HIS A 1 90 ? 67.905 0.867 3.415 1.00 10.70 89 HIS A O 1
ATOM 687 N N . PHE A 1 91 ? 66.891 2.523 4.556 1.00 9.60 90 PHE A N 1
ATOM 688 C CA . PHE A 1 91 ? 65.922 1.685 5.245 1.00 10.35 90 PHE A CA 1
ATOM 689 C C . PHE A 1 91 ? 64.515 2.196 4.998 1.00 10.15 90 PHE A C 1
ATOM 690 O O . PHE A 1 91 ? 64.288 3.409 4.985 1.00 10.98 90 PHE A O 1
ATOM 698 N N . TYR A 1 92 ? 63.579 1.268 4.821 1.00 10.62 91 TYR A N 1
ATOM 699 C CA . TYR A 1 92 ? 62.181 1.550 4.557 1.00 10.67 91 TYR A CA 1
ATOM 700 C C . TYR A 1 92 ? 61.313 0.595 5.338 1.00 10.20 91 TYR A C 1
ATOM 701 O O . TYR A 1 92 ? 61.511 -0.623 5.279 1.00 11.13 91 TYR A O 1
ATOM 710 N N . TRP A 1 93 ? 60.347 1.151 6.073 1.00 10.49 92 TRP A N 1
ATOM 711 C CA . TRP A 1 93 ? 59.337 0.352 6.766 1.00 10.84 92 TRP A CA 1
ATOM 712 C C . TRP A 1 93 ? 57.946 0.704 6.286 1.00 11.05 92 TRP A C 1
ATOM 713 O O . TRP A 1 93 ? 57.642 1.860 5.991 1.00 11.13 92 TRP A O 1
ATOM 724 N N . ASP A 1 94 ? 57.086 -0.305 6.262 1.00 11.45 93 ASP A N 1
ATOM 725 C CA . ASP A 1 94 ? 55.671 -0.123 5.976 1.00 12.11 93 ASP A CA 1
ATOM 726 C C . ASP A 1 94 ? 54.894 -1.151 6.777 1.00 12.05 93 ASP A C 1
ATOM 727 O O . ASP A 1 94 ? 55.061 -2.361 6.604 1.00 13.09 93 ASP A O 1
ATOM 732 N N . SER A 1 95 ? 53.990 -0.662 7.606 1.00 12.58 94 SER A N 1
ATOM 733 C CA . SER A 1 95 ? 53.103 -1.468 8.443 1.00 12.98 94 SER A CA 1
ATOM 734 C C . SER A 1 95 ? 51.690 -0.954 8.196 1.00 13.02 94 SER A C 1
ATOM 735 O O . SER A 1 95 ? 51.173 -0.125 8.948 1.00 13.21 94 SER A O 1
ATOM 738 N N . PRO A 1 96 ? 51.061 -1.373 7.110 1.00 13.76 95 PRO A N 1
ATOM 739 C CA . PRO A 1 96 ? 49.732 -0.849 6.766 1.00 15.25 95 PRO A CA 1
ATOM 740 C C . PRO A 1 96 ? 48.662 -1.404 7.686 1.00 15.21 95 PRO A C 1
ATOM 741 O O . PRO A 1 96 ? 48.771 -2.496 8.246 1.00 16.89 95 PRO A O 1
ATOM 745 N N . TRP A 1 97 ? 47.596 -0.637 7.849 1.00 16.66 96 TRP A N 1
ATOM 746 C CA . TRP A 1 97 ? 46.489 -1.038 8.700 1.00 18.30 96 TRP A CA 1
ATOM 747 C C . TRP A 1 97 ? 45.637 -2.050 7.970 1.00 23.64 96 TRP A C 1
ATOM 748 O O . TRP A 1 97 ? 45.366 -1.902 6.774 1.00 28.11 96 TRP A O 1
ATOM 759 N N . GLY A 1 98 ? 45.158 -3.041 8.711 1.00 27.46 97 GLY A N 1
ATOM 760 C CA . GLY A 1 98 ? 44.326 -4.101 8.165 1.00 32.52 97 GLY A CA 1
ATOM 761 C C . GLY A 1 98 ? 45.061 -5.425 8.077 1.00 37.03 97 GLY A C 1
ATOM 762 O O . GLY A 1 98 ? 46.059 -5.680 8.771 1.00 38.66 97 GLY A O 1
ATOM 763 N N . SER A 1 99 ? 44.560 -6.280 7.188 1.00 39.42 98 SER A N 1
ATOM 764 C CA . SER A 1 99 ? 45.203 -7.562 6.915 1.00 43.23 98 SER A CA 1
ATOM 765 C C . SER A 1 99 ? 46.330 -7.451 5.896 1.00 44.13 98 SER A C 1
ATOM 766 O O . SER A 1 99 ? 46.835 -8.477 5.428 1.00 45.78 98 SER A O 1
ATOM 769 N N . LYS A 1 100 ? 46.738 -6.243 5.538 1.00 42.18 99 LYS A N 1
ATOM 770 C CA . LYS A 1 100 ? 47.724 -6.086 4.484 1.00 39.26 99 LYS A CA 1
ATOM 771 C C . LYS A 1 100 ? 49.112 -6.490 4.992 1.00 34.60 99 LYS A C 1
ATOM 772 O O . LYS A 1 100 ? 49.441 -6.265 6.164 1.00 35.97 99 LYS A O 1
ATOM 778 N N . THR A 1 101 ? 49.899 -7.122 4.098 1.00 28.92 100 THR A N 1
ATOM 779 C CA . THR A 1 101 ? 51.304 -7.488 4.287 1.00 26.13 100 THR A CA 1
ATOM 780 C C . THR A 1 101 ? 52.170 -6.273 4.584 1.00 18.48 100 THR A C 1
ATOM 781 O O . THR A 1 101 ? 51.974 -5.191 4.040 1.00 20.45 100 THR A O 1
ATOM 785 N N . ASN A 1 102 ? 53.170 -6.489 5.411 1.00 16.06 101 ASN A N 1
ATOM 786 C CA . ASN A 1 102 ? 54.127 -5.457 5.784 1.00 13.56 101 ASN A CA 1
ATOM 787 C C . ASN A 1 102 ? 55.397 -5.563 4.956 1.00 13.88 101 ASN A C 1
ATOM 788 O O . ASN A 1 102 ? 55.665 -6.592 4.360 1.00 15.21 101 ASN A O 1
ATOM 793 N N . THR A 1 103 ? 56.189 -4.494 4.959 1.00 13.52 102 THR A N 1
ATOM 794 C CA . THR A 1 103 ? 57.428 -4.444 4.211 1.00 12.66 102 THR A CA 1
ATOM 795 C C . THR A 1 103 ? 58.519 -3.872 5.103 1.00 11.77 102 THR A C 1
ATOM 796 O O . THR A 1 103 ? 58.305 -2.877 5.801 1.00 12.51 102 THR A O 1
ATOM 800 N N . TRP A 1 104 ? 59.707 -4.462 4.999 1.00 11.17 103 TRP A N 1
ATOM 801 C CA . TRP A 1 104 ? 60.915 -3.958 5.652 1.00 10.52 103 TRP A CA 1
ATOM 802 C C . TRP A 1 104 ? 62.048 -4.157 4.663 1.00 11.04 103 TRP A C 1
ATOM 803 O O . TRP A 1 104 ? 62.361 -5.291 4.297 1.00 11.66 103 TRP A O 1
ATOM 814 N N . THR A 1 105 ? 62.589 -3.073 4.133 1.00 11.14 104 THR A N 1
ATOM 815 C CA . THR A 1 105 ? 63.575 -3.155 3.061 1.00 11.57 104 THR A CA 1
ATOM 816 C C . THR A 1 105 ? 64.836 -2.393 3.435 1.00 11.02 104 THR A C 1
ATOM 817 O O . THR A 1 105 ? 64.787 -1.208 3.772 1.00 11.72 104 THR A O 1
ATOM 821 N N . VAL A 1 106 ? 65.966 -3.070 3.344 1.00 10.97 105 VAL A N 1
ATOM 822 C CA . VAL A 1 106 ? 67.294 -2.483 3.488 1.00 10.71 105 VAL A CA 1
ATOM 823 C C . VAL A 1 106 ? 67.931 -2.464 2.113 1.00 11.49 105 VAL A C 1
ATOM 824 O O . VAL A 1 106 ? 67.965 -3.500 1.453 1.00 13.90 105 VAL A O 1
ATOM 828 N N . SER A 1 107 ? 68.424 -1.306 1.681 1.00 11.34 106 SER A N 1
ATOM 829 C CA . SER A 1 107 ? 68.891 -1.133 0.318 1.00 12.21 106 SER A CA 1
ATOM 830 C C . SER A 1 107 ? 70.164 -0.309 0.318 1.00 12.33 106 SER A C 1
ATOM 831 O O . SER A 1 107 ? 70.596 0.233 1.322 1.00 12.43 106 SER A O 1
ATOM 834 N N . GLY A 1 108 ? 70.756 -0.209 -0.853 1.00 14.52 107 GLY A N 1
ATOM 835 C CA . GLY A 1 108 ? 72.027 0.448 -1.013 1.00 15.38 107 GLY A CA 1
ATOM 836 C C . GLY A 1 108 ? 73.167 -0.526 -0.791 1.00 15.48 107 GLY A C 1
ATOM 837 O O . GLY A 1 108 ? 72.996 -1.647 -0.313 1.00 18.73 107 GLY A O 1
ATOM 838 N N . SER A 1 109 ? 74.364 -0.084 -1.123 1.00 18.19 108 SER A N 1
ATOM 839 C CA . SER A 1 109 ? 75.563 -0.871 -0.907 1.00 19.95 108 SER A CA 1
ATOM 840 C C . SER A 1 109 ? 76.670 0.004 -0.342 1.00 18.17 108 SER A C 1
ATOM 841 O O . SER A 1 109 ? 76.785 1.186 -0.647 1.00 20.31 108 SER A O 1
ATOM 844 N N . ASN A 1 110 ? 77.474 -0.606 0.498 1.00 15.54 109 ASN A N 1
ATOM 845 C CA . ASN A 1 110 ? 78.692 0.013 1.012 1.00 14.54 109 ASN A CA 1
ATOM 846 C C . ASN A 1 110 ? 79.462 -1.161 1.603 1.00 14.68 109 ASN A C 1
ATOM 847 O O . ASN A 1 110 ? 79.110 -1.657 2.673 1.00 13.83 109 ASN A O 1
ATOM 852 N N . THR A 1 111 ? 80.478 -1.627 0.872 1.00 14.87 110 THR A N 1
ATOM 853 C CA . THR A 1 111 ? 81.156 -2.855 1.238 1.00 15.54 110 THR A CA 1
ATOM 854 C C . THR A 1 111 ? 82.072 -2.688 2.434 1.00 14.55 110 THR A C 1
ATOM 855 O O . THR A 1 111 ? 82.570 -3.702 2.926 1.00 16.72 110 THR A O 1
ATOM 859 N N . LYS A 1 112 ? 82.250 -1.470 2.956 1.00 14.26 111 LYS A N 1
ATOM 860 C CA . LYS A 1 112 ? 82.964 -1.321 4.209 1.00 14.51 111 LYS A CA 1
ATOM 861 C C . LYS A 1 112 ? 82.121 -1.761 5.391 1.00 12.92 111 LYS A C 1
ATOM 862 O O . LYS A 1 112 ? 82.652 -1.898 6.493 1.00 14.45 111 LYS A O 1
ATOM 868 N N . TRP A 1 113 ? 80.817 -1.968 5.196 1.00 12.13 112 TRP A N 1
ATOM 869 C CA . TRP A 1 113 ? 79.883 -2.232 6.276 1.00 11.68 112 TRP A CA 1
ATOM 870 C C . TRP A 1 113 ? 79.122 -3.522 6.030 1.00 11.69 112 TRP A C 1
ATOM 871 O O . TRP A 1 113 ? 78.727 -3.818 4.905 1.00 12.79 112 TRP A O 1
ATOM 882 N N . MET A 1 114 ? 78.856 -4.225 7.121 1.00 12.07 113 MET A N 1
ATOM 883 C CA . MET A 1 114 ? 77.991 -5.376 7.130 1.00 12.55 113 MET A CA 1
ATOM 884 C C . MET A 1 114 ? 76.794 -5.043 8.001 1.00 11.47 113 MET A C 1
ATOM 885 O O . MET A 1 114 ? 76.943 -4.470 9.081 1.00 11.84 113 MET A O 1
ATOM 890 N N . ILE A 1 115 ? 75.607 -5.388 7.520 1.00 11.63 114 ILE A N 1
ATOM 891 C CA . ILE A 1 115 ? 74.353 -5.046 8.162 1.00 12.03 114 ILE A CA 1
ATOM 892 C C . ILE A 1 115 ? 73.494 -6.305 8.210 1.00 12.04 114 ILE A C 1
ATOM 893 O O . ILE A 1 115 ? 73.275 -6.946 7.181 1.00 13.68 114 ILE A O 1
ATOM 898 N N . GLU A 1 116 ? 73.010 -6.667 9.393 1.00 11.16 115 GLU A N 1
ATOM 899 C CA . GLU A 1 116 ? 72.164 -7.839 9.587 1.00 11.60 115 GLU A CA 1
ATOM 900 C C . GLU A 1 116 ? 70.919 -7.414 10.345 1.00 11.66 115 GLU A C 1
ATOM 901 O O . GLU A 1 116 ? 71.008 -6.658 11.302 1.00 14.33 115 GLU A O 1
ATOM 907 N N . TYR A 1 117 ? 69.757 -7.896 9.932 1.00 11.23 116 TYR A N 1
ATOM 908 C CA . TYR A 1 117 ? 68.520 -7.558 10.593 1.00 11.86 116 TYR A CA 1
ATOM 909 C C . TYR A 1 117 ? 67.664 -8.793 10.811 1.00 11.47 116 TYR A C 1
ATOM 910 O O . TYR A 1 117 ? 67.739 -9.766 10.064 1.00 12.24 116 TYR A O 1
ATOM 919 N N . SER A 1 118 ? 66.785 -8.696 11.813 1.00 11.90 117 SER A N 1
ATOM 920 C CA . SER A 1 118 ? 65.820 -9.763 12.078 1.00 12.55 117 SER A CA 1
ATOM 921 C C . SER A 1 118 ? 64.695 -9.198 12.931 1.00 12.38 117 SER A C 1
ATOM 922 O O . SER A 1 118 ? 64.800 -8.116 13.489 1.00 12.86 117 SER A O 1
ATOM 925 N N . GLY A 1 119 ? 63.623 -9.982 13.041 1.00 12.68 118 GLY A N 1
ATOM 926 C CA . GLY A 1 119 ? 62.475 -9.678 13.872 1.00 13.35 118 GLY A CA 1
ATOM 927 C C . GLY A 1 119 ? 61.249 -9.228 13.132 1.00 13.17 118 GLY A C 1
ATOM 928 O O . GLY A 1 119 ? 60.146 -9.317 13.687 1.00 14.26 118 GLY A O 1
ATOM 929 N N . GLN A 1 120 ? 61.388 -8.758 11.903 1.00 12.51 119 GLN A N 1
ATOM 930 C CA . GLN A 1 120 ? 60.262 -8.228 11.155 1.00 13.22 119 GLN A CA 1
ATOM 931 C C . GLN A 1 120 ? 59.149 -9.253 10.999 1.00 13.77 119 GLN A C 1
ATOM 932 O O . GLN A 1 120 ? 59.392 -10.438 10.745 1.00 16.23 119 GLN A O 1
ATOM 938 N N . ASN A 1 121 ? 57.924 -8.777 11.115 1.00 13.20 120 ASN A N 1
ATOM 939 C CA . ASN A 1 121 ? 56.746 -9.584 10.853 1.00 14.55 120 ASN A CA 1
ATOM 940 C C . ASN A 1 121 ? 56.196 -9.164 9.496 1.00 14.99 120 ASN A C 1
ATOM 941 O O . ASN A 1 121 ? 55.683 -8.060 9.346 1.00 15.73 120 ASN A O 1
ATOM 946 N N . LEU A 1 122 ? 56.366 -10.014 8.488 1.00 16.07 121 LEU A N 1
ATOM 947 C CA . LEU A 1 122 ? 55.961 -9.649 7.133 1.00 18.09 121 LEU A CA 1
ATOM 948 C C . LEU A 1 122 ? 54.526 -10.023 6.814 1.00 22.49 121 LEU A C 1
ATOM 949 O O . LEU A 1 122 ? 53.990 -9.608 5.776 1.00 24.31 121 LEU A O 1
ATOM 954 N N . ASP A 1 123 ? 53.891 -10.795 7.679 1.00 25.70 122 ASP A N 1
ATOM 955 C CA . ASP A 1 123 ? 52.517 -11.211 7.488 1.00 30.71 122 ASP A CA 1
ATOM 956 C C . ASP A 1 123 ? 51.611 -10.119 8.025 1.00 31.46 122 ASP A C 1
ATOM 957 O O . ASP A 1 123 ? 52.042 -8.972 8.169 1.00 34.21 122 ASP A O 1
ATOM 962 N N . SER A 1 124 ? 50.356 -10.450 8.304 1.00 30.79 123 SER A N 1
ATOM 963 C CA . SER A 1 124 ? 49.412 -9.491 8.853 1.00 31.74 123 SER A CA 1
ATOM 964 C C . SER A 1 124 ? 49.753 -9.182 10.308 1.00 28.77 123 SER A C 1
ATOM 965 O O . SER A 1 124 ? 50.412 -9.944 11.016 1.00 28.79 123 SER A O 1
ATOM 968 N N . GLY A 1 125 ? 49.274 -8.055 10.757 1.00 26.81 124 GLY A N 1
ATOM 969 C CA . GLY A 1 125 ? 49.613 -7.588 12.078 1.00 23.17 124 GLY A CA 1
ATOM 970 C C . GLY A 1 125 ? 50.678 -6.544 11.953 1.00 19.05 124 GLY A C 1
ATOM 971 O O . GLY A 1 125 ? 51.087 -6.165 10.859 1.00 20.39 124 GLY A O 1
ATOM 972 N N . ALA A 1 126 ? 51.122 -6.054 13.089 1.00 16.35 125 ALA A N 1
ATOM 973 C CA . ALA A 1 126 ? 52.088 -4.979 13.066 1.00 14.47 125 ALA A CA 1
ATOM 974 C C . ALA A 1 126 ? 53.452 -5.495 12.639 1.00 14.02 125 ALA A C 1
ATOM 975 O O . ALA A 1 126 ? 53.828 -6.639 12.898 1.00 13.87 125 ALA A O 1
ATOM 977 N N . LEU A 1 127 ? 54.211 -4.630 11.983 1.00 12.82 126 LEU A N 1
ATOM 978 C CA . LEU A 1 127 ? 55.555 -5.002 11.545 1.00 12.19 126 LEU A CA 1
ATOM 979 C C . LEU A 1 127 ? 56.437 -5.408 12.720 1.00 12.44 126 LEU A C 1
ATOM 980 O O . LEU A 1 127 ? 57.244 -6.338 12.609 1.00 13.02 126 LEU A O 1
ATOM 985 N N . GLY A 1 128 ? 56.271 -4.751 13.866 1.00 12.82 127 GLY A N 1
ATOM 986 C CA . GLY A 1 128 ? 56.904 -5.210 15.078 1.00 13.24 127 GLY A CA 1
ATOM 987 C C . GLY A 1 128 ? 58.308 -4.730 15.372 1.00 12.08 127 GLY A C 1
ATOM 988 O O . GLY A 1 128 ? 58.668 -3.626 15.005 1.00 13.20 127 GLY A O 1
ATOM 989 N N . THR A 1 129 ? 59.063 -5.526 16.111 1.00 12.76 128 THR A N 1
ATOM 990 C CA . THR A 1 129 ? 60.379 -5.142 16.606 1.00 12.40 128 THR A CA 1
ATOM 991 C C . THR A 1 129 ? 61.475 -5.722 15.735 1.00 12.39 128 THR A C 1
ATOM 992 O O . THR A 1 129 ? 61.647 -6.930 15.658 1.00 14.66 128 THR A O 1
ATOM 996 N N . ILE A 1 130 ? 62.233 -4.850 15.104 1.00 11.43 129 ILE A N 1
ATOM 997 C CA . ILE A 1 130 ? 63.296 -5.199 14.182 1.00 11.71 129 ILE A CA 1
ATOM 998 C C . ILE A 1 130 ? 64.627 -4.742 14.776 1.00 11.38 129 ILE A C 1
ATOM 999 O O . ILE A 1 130 ? 64.769 -3.563 15.120 1.00 12.96 129 ILE A O 1
ATOM 1004 N N . THR A 1 131 ? 65.595 -5.656 14.863 1.00 12.13 130 THR A N 1
ATOM 1005 C CA . THR A 1 131 ? 66.930 -5.318 15.312 1.00 12.51 130 THR A CA 1
ATOM 1006 C C . THR A 1 131 ? 67.874 -5.302 14.124 1.00 12.20 130 THR A C 1
ATOM 1007 O O . THR A 1 131 ? 67.881 -6.247 13.327 1.00 13.42 130 THR A O 1
ATOM 1011 N N . VAL A 1 132 ? 68.640 -4.234 14.004 1.00 11.30 131 VAL A N 1
ATOM 1012 C CA . VAL A 1 132 ? 69.611 -4.031 12.932 1.00 11.10 131 VAL A CA 1
ATOM 1013 C C . VAL A 1 132 ? 70.993 -3.975 13.577 1.00 10.63 131 VAL A C 1
ATOM 1014 O O . VAL A 1 132 ? 71.308 -3.016 14.294 1.00 11.95 131 VAL A O 1
ATOM 1018 N N . ASP A 1 133 ? 71.825 -4.972 13.313 1.00 10.72 132 ASP A N 1
ATOM 1019 C CA . ASP A 1 133 ? 73.201 -5.005 13.773 1.00 10.75 132 ASP A CA 1
ATOM 1020 C C . ASP A 1 133 ? 74.103 -4.399 12.710 1.00 11.10 132 ASP A C 1
ATOM 1021 O O . ASP A 1 133 ? 73.989 -4.755 11.540 1.00 11.53 132 ASP A O 1
ATOM 1026 N N . THR A 1 134 ? 74.983 -3.504 13.118 1.00 10.86 133 THR A N 1
ATOM 1027 C CA . THR A 1 134 ? 75.890 -2.809 12.198 1.00 11.21 133 THR A CA 1
ATOM 1028 C C . THR A 1 134 ? 77.328 -3.107 12.553 1.00 10.74 133 THR A C 1
ATOM 1029 O O . THR A 1 134 ? 77.711 -3.035 13.713 1.00 12.17 133 THR A O 1
ATOM 1033 N N . LEU A 1 135 ? 78.167 -3.368 11.552 1.00 10.78 134 LEU A N 1
ATOM 1034 C CA . LEU A 1 135 ? 79.577 -3.610 11.797 1.00 11.36 134 LEU A CA 1
ATOM 1035 C C . LEU A 1 135 ? 80.387 -3.056 10.635 1.00 12.21 134 LEU A C 1
ATOM 1036 O O . LEU A 1 135 ? 80.189 -3.458 9.483 1.00 13.01 134 LEU A O 1
ATOM 1041 N N . LYS A 1 136 ? 81.334 -2.186 10.925 1.00 11.85 135 LYS A N 1
ATOM 1042 C CA . LYS A 1 136 ? 82.270 -1.756 9.896 1.00 12.09 135 LYS A CA 1
ATOM 1043 C C . LYS A 1 136 ? 83.393 -2.773 9.783 1.00 13.70 135 LYS A C 1
ATOM 1044 O O . LYS A 1 136 ? 84.126 -3.010 10.737 1.00 14.71 135 LYS A O 1
ATOM 1050 N N . LYS A 1 137 ? 83.474 -3.412 8.621 1.00 16.07 136 LYS A N 1
ATOM 1051 C CA . LYS A 1 137 ? 84.430 -4.488 8.383 1.00 18.96 136 LYS A CA 1
ATOM 1052 C C . LYS A 1 137 ? 85.580 -4.064 7.492 1.00 19.35 136 LYS A C 1
ATOM 1053 O O . LYS A 1 137 ? 86.573 -4.785 7.428 1.00 21.61 136 LYS A O 1
ATOM 1059 N N . GLY A 1 138 ? 85.497 -2.917 6.824 1.00 19.30 137 GLY A N 1
ATOM 1060 C CA . GLY A 1 138 ? 86.524 -2.479 5.905 1.00 23.03 137 GLY A CA 1
ATOM 1061 C C . GLY A 1 138 ? 86.406 -3.295 4.631 1.00 28.76 137 GLY A C 1
ATOM 1062 O O . GLY A 1 138 ? 85.650 -4.280 4.556 1.00 30.71 137 GLY A O 1
ATOM 1063 N N . ASN A 1 139 ? 87.169 -2.885 3.626 1.00 35.34 138 ASN A N 1
ATOM 1064 C CA . ASN A 1 139 ? 87.328 -3.652 2.407 1.00 41.87 138 ASN A CA 1
ATOM 1065 C C . ASN A 1 139 ? 88.594 -4.483 2.528 1.00 48.11 138 ASN A C 1
ATOM 1066 O O . ASN A 1 139 ? 89.211 -4.507 3.598 1.00 50.07 138 ASN A O 1
ATOM 1072 N N . ALA B 1 5 ? 41.535 -0.717 46.521 1.00 26.96 4 ALA B N 1
ATOM 1073 C CA . ALA B 1 5 ? 41.410 -1.796 45.537 1.00 25.39 4 ALA B CA 1
ATOM 1074 C C . ALA B 1 5 ? 42.427 -1.751 44.390 1.00 22.61 4 ALA B C 1
ATOM 1075 O O . ALA B 1 5 ? 42.809 -2.798 43.859 1.00 23.14 4 ALA B O 1
ATOM 1077 N N . GLN B 1 6 ? 42.818 -0.549 43.959 1.00 19.19 5 GLN B N 1
ATOM 1078 C CA . GLN B 1 6 ? 43.737 -0.363 42.843 1.00 17.43 5 GLN B CA 1
ATOM 1079 C C . GLN B 1 6 ? 44.941 0.411 43.366 1.00 17.25 5 GLN B C 1
ATOM 1080 O O . GLN B 1 6 ? 44.819 1.568 43.763 1.00 18.32 5 GLN B O 1
ATOM 1086 N N . TRP B 1 7 ? 46.113 -0.204 43.320 1.00 17.09 6 TRP B N 1
ATOM 1087 C CA . TRP B 1 7 ? 47.318 0.392 43.899 1.00 16.38 6 TRP B CA 1
ATOM 1088 C C . TRP B 1 7 ? 48.548 -0.363 43.414 1.00 14.98 6 TRP B C 1
ATOM 1089 O O . TRP B 1 7 ? 48.451 -1.494 42.919 1.00 15.26 6 TRP B O 1
ATOM 1100 N N . VAL B 1 8 ? 49.697 0.295 43.535 1.00 14.62 7 VAL B N 1
ATOM 1101 C CA . VAL B 1 8 ? 50.998 -0.273 43.221 1.00 13.82 7 VAL B CA 1
ATOM 1102 C C . VAL B 1 8 ? 51.997 0.287 44.230 1.00 13.29 7 VAL B C 1
ATOM 1103 O O . VAL B 1 8 ? 51.877 1.423 44.695 1.00 14.12 7 VAL B O 1
ATOM 1107 N N . ILE B 1 9 ? 53.022 -0.503 44.517 1.00 14.01 8 ILE B N 1
ATOM 1108 C CA . ILE B 1 9 ? 54.216 -0.078 45.238 1.00 14.09 8 ILE B CA 1
ATOM 1109 C C . ILE B 1 9 ? 55.387 -0.462 44.352 1.00 14.18 8 ILE B C 1
ATOM 1110 O O . ILE B 1 9 ? 55.463 -1.604 43.889 1.00 15.66 8 ILE B O 1
ATOM 1115 N N . ILE B 1 10 ? 56.284 0.486 44.093 1.00 14.15 9 ILE B N 1
ATOM 1116 C CA . ILE B 1 10 ? 57.431 0.266 43.218 1.00 13.87 9 ILE B CA 1
ATOM 1117 C C . ILE B 1 10 ? 58.689 0.514 44.028 1.00 13.76 9 ILE B C 1
ATOM 1118 O O . ILE B 1 10 ? 58.876 1.605 44.567 1.00 15.71 9 ILE B O 1
ATOM 1123 N N . ILE B 1 11 ? 59.516 -0.500 44.173 1.00 14.26 10 ILE B N 1
ATOM 1124 C CA . ILE B 1 11 ? 60.751 -0.402 44.944 1.00 15.34 10 ILE B CA 1
ATOM 1125 C C . ILE B 1 11 ? 61.897 -0.488 43.960 1.00 15.29 10 ILE B C 1
ATOM 1126 O O . ILE B 1 11 ? 62.020 -1.477 43.243 1.00 18.17 10 ILE B O 1
ATOM 1131 N N . ILE B 1 12 ? 62.704 0.552 43.896 1.00 15.07 11 ILE B N 1
ATOM 1132 C CA A ILE B 1 12 ? 63.877 0.565 43.035 0.61 15.09 11 ILE B CA 1
ATOM 1133 C CA B ILE B 1 12 ? 63.887 0.624 43.038 0.39 15.21 11 ILE B CA 1
ATOM 1134 C C . ILE B 1 12 ? 65.085 0.286 43.916 1.00 15.45 11 ILE B C 1
ATOM 1135 O O . ILE B 1 12 ? 65.381 1.035 44.850 1.00 16.62 11 ILE B O 1
ATOM 1144 N N . HIS B 1 13 ? 65.786 -0.807 43.629 1.00 15.61 12 HIS B N 1
ATOM 1145 C CA . HIS B 1 13 ? 66.972 -1.211 44.376 1.00 15.56 12 HIS B CA 1
ATOM 1146 C C . HIS B 1 13 ? 68.172 -1.174 43.439 1.00 15.75 12 HIS B C 1
ATOM 1147 O O . HIS B 1 13 ? 68.217 -1.922 42.462 1.00 15.39 12 HIS B O 1
ATOM 1154 N N . ASN B 1 14 ? 69.154 -0.330 43.748 1.00 15.70 13 ASN B N 1
ATOM 1155 C CA . ASN B 1 14 ? 70.372 -0.257 42.953 1.00 16.24 13 ASN B CA 1
ATOM 1156 C C . ASN B 1 14 ? 71.338 -1.320 43.441 1.00 17.01 13 ASN B C 1
ATOM 1157 O O . ASN B 1 14 ? 71.903 -1.204 44.529 1.00 17.79 13 ASN B O 1
ATOM 1162 N N . VAL B 1 15 ? 71.484 -2.385 42.659 1.00 17.31 14 VAL B N 1
ATOM 1163 C CA . VAL B 1 15 ? 72.331 -3.518 43.011 1.00 19.00 14 VAL B CA 1
ATOM 1164 C C . VAL B 1 15 ? 73.691 -3.449 42.335 1.00 20.48 14 VAL B C 1
ATOM 1165 O O . VAL B 1 15 ? 74.483 -4.390 42.451 1.00 23.24 14 VAL B O 1
ATOM 1169 N N . GLY B 1 16 ? 73.985 -2.359 41.628 1.00 20.19 15 GLY B N 1
ATOM 1170 C CA . GLY B 1 16 ? 75.280 -2.131 41.035 1.00 20.88 15 GLY B CA 1
ATOM 1171 C C . GLY B 1 16 ? 76.084 -1.079 41.772 1.00 20.82 15 GLY B C 1
ATOM 1172 O O . GLY B 1 16 ? 75.780 -0.702 42.902 1.00 22.89 15 GLY B O 1
ATOM 1173 N N . SER B 1 17 ? 77.148 -0.624 41.118 1.00 21.80 16 SER B N 1
ATOM 1174 C CA . SER B 1 17 ? 78.115 0.277 41.735 1.00 21.24 16 SER B CA 1
ATOM 1175 C C . SER B 1 17 ? 77.998 1.715 41.263 1.00 20.28 16 SER B C 1
ATOM 1176 O O . SER B 1 17 ? 78.788 2.572 41.711 1.00 21.27 16 SER B O 1
ATOM 1179 N N . GLN B 1 18 ? 77.020 2.022 40.417 1.00 19.29 17 GLN B N 1
ATOM 1180 C CA . GLN B 1 18 ? 76.908 3.333 39.803 1.00 18.44 17 GLN B CA 1
ATOM 1181 C C . GLN B 1 18 ? 75.512 3.885 40.050 1.00 18.92 17 GLN B C 1
ATOM 1182 O O . GLN B 1 18 ? 74.507 3.185 39.876 1.00 17.82 17 GLN B O 1
ATOM 1188 N N . ASP B 1 19 ? 75.458 5.161 40.402 1.00 18.67 18 ASP B N 1
ATOM 1189 C CA . ASP B 1 19 ? 74.196 5.821 40.703 1.00 18.02 18 ASP B CA 1
ATOM 1190 C C . ASP B 1 19 ? 73.222 5.717 39.533 1.00 17.53 18 ASP B C 1
ATOM 1191 O O . ASP B 1 19 ? 73.602 5.774 38.357 1.00 17.39 18 ASP B O 1
ATOM 1196 N N . VAL B 1 20 ? 71.931 5.620 39.879 1.00 15.71 19 VAL B N 1
ATOM 1197 C CA . VAL B 1 20 ? 70.824 5.717 38.936 1.00 15.68 19 VAL B CA 1
ATOM 1198 C C . VAL B 1 20 ? 69.877 6.814 39.435 1.00 16.02 19 VAL B C 1
ATOM 1199 O O . VAL B 1 20 ? 69.838 7.122 40.623 1.00 17.11 19 VAL B O 1
ATOM 1203 N N . LYS B 1 21 ? 69.146 7.451 38.519 1.00 15.14 20 LYS B N 1
ATOM 1204 C CA . LYS B 1 21 ? 68.334 8.612 38.853 1.00 15.12 20 LYS B CA 1
ATOM 1205 C C . LYS B 1 21 ? 66.910 8.440 38.336 1.00 14.30 20 LYS B C 1
ATOM 1206 O O . LYS B 1 21 ? 66.702 7.959 37.221 1.00 14.69 20 LYS B O 1
ATOM 1212 N N . ILE B 1 22 ? 65.926 8.854 39.131 1.00 14.19 21 ILE B N 1
ATOM 1213 C CA A ILE B 1 22 ? 64.513 8.852 38.749 0.78 14.29 21 ILE B CA 1
ATOM 1214 C CA B ILE B 1 22 ? 64.550 8.819 38.658 0.22 15.08 21 ILE B CA 1
ATOM 1215 C C . ILE B 1 22 ? 64.173 10.175 38.074 1.00 13.84 21 ILE B C 1
ATOM 1216 O O . ILE B 1 22 ? 64.522 11.246 38.600 1.00 15.61 21 ILE B O 1
ATOM 1225 N N . LYS B 1 23 ? 63.447 10.126 36.959 1.00 13.87 22 LYS B N 1
ATOM 1226 C CA . LYS B 1 23 ? 63.031 11.321 36.255 1.00 14.24 22 LYS B CA 1
ATOM 1227 C C . LYS B 1 23 ? 61.648 11.120 35.691 1.00 13.57 22 LYS B C 1
ATOM 1228 O O . LYS B 1 23 ? 61.237 10.012 35.388 1.00 14.73 22 LYS B O 1
ATOM 1234 N N . ASN B 1 24 ? 60.951 12.229 35.527 1.00 14.10 23 ASN B N 1
ATOM 1235 C CA . ASN B 1 24 ? 59.682 12.261 34.812 1.00 14.34 23 ASN B CA 1
ATOM 1236 C C . ASN B 1 24 ? 58.626 11.376 35.470 1.00 14.59 23 ASN B C 1
ATOM 1237 O O . ASN B 1 24 ? 57.840 10.714 34.800 1.00 15.22 23 ASN B O 1
ATOM 1242 N N . LEU B 1 25 ? 58.577 11.395 36.796 1.00 14.17 24 LEU B N 1
ATOM 1243 C CA . LEU B 1 25 ? 57.546 10.653 37.507 1.00 14.68 24 LEU B CA 1
ATOM 1244 C C . LEU B 1 25 ? 56.230 11.408 37.432 1.00 14.38 24 LEU B C 1
ATOM 1245 O O . LEU B 1 25 ? 56.161 12.569 37.859 1.00 15.78 24 LEU B O 1
ATOM 1250 N N . LYS B 1 26 ? 55.189 10.750 36.930 1.00 15.04 25 LYS B N 1
ATOM 1251 C CA . LYS B 1 26 ? 53.876 11.375 36.832 1.00 16.00 25 LYS B CA 1
ATOM 1252 C C . LYS B 1 26 ? 52.789 10.318 36.879 1.00 15.37 25 LYS B C 1
ATOM 1253 O O . LYS B 1 26 ? 52.774 9.419 36.036 1.00 15.92 25 LYS B O 1
ATOM 1259 N N . ALA B 1 27 ? 51.870 10.447 37.833 1.00 15.86 26 ALA B N 1
ATOM 1260 C CA . ALA B 1 27 ? 50.655 9.645 37.870 1.00 16.68 26 ALA B CA 1
ATOM 1261 C C . ALA B 1 27 ? 49.597 10.350 37.038 1.00 17.76 26 ALA B C 1
ATOM 1262 O O . ALA B 1 27 ? 49.223 11.477 37.356 1.00 21.24 26 ALA B O 1
ATOM 1264 N N . SER B 1 28 ? 49.140 9.701 35.973 1.00 16.49 27 SER B N 1
ATOM 1265 C CA . SER B 1 28 ? 48.069 10.235 35.139 1.00 18.51 27 SER B CA 1
ATOM 1266 C C . SER B 1 28 ? 46.674 9.928 35.688 1.00 18.48 27 SER B C 1
ATOM 1267 O O . SER B 1 28 ? 45.730 10.665 35.396 1.00 20.59 27 SER B O 1
ATOM 1270 N N . TRP B 1 29 ? 46.523 8.879 36.493 1.00 16.26 28 TRP B N 1
ATOM 1271 C CA . TRP B 1 29 ? 45.290 8.577 37.190 1.00 17.30 28 TRP B CA 1
ATOM 1272 C C . TRP B 1 29 ? 45.664 8.172 38.597 1.00 16.10 28 TRP B C 1
ATOM 1273 O O . TRP B 1 29 ? 46.705 7.551 38.819 1.00 15.65 28 TRP B O 1
ATOM 1284 N N . GLY B 1 30 ? 44.841 8.563 39.565 1.00 17.56 29 GLY B N 1
ATOM 1285 C CA . GLY B 1 30 ? 45.156 8.275 40.942 1.00 17.95 29 GLY B CA 1
ATOM 1286 C C . GLY B 1 30 ? 46.173 9.267 41.469 1.00 18.01 29 GLY B C 1
ATOM 1287 O O . GLY B 1 30 ? 46.363 10.346 40.922 1.00 19.26 29 GLY B O 1
ATOM 1288 N N . LYS B 1 31 ? 46.837 8.891 42.554 1.00 18.26 30 LYS B N 1
ATOM 1289 C CA . LYS B 1 31 ? 47.772 9.783 43.212 1.00 18.59 30 LYS B CA 1
ATOM 1290 C C . LYS B 1 31 ? 48.953 9.007 43.764 1.00 17.23 30 LYS B C 1
ATOM 1291 O O . LYS B 1 31 ? 48.855 7.825 44.054 1.00 20.71 30 LYS B O 1
ATOM 1297 N N . LEU B 1 32 ? 50.066 9.695 43.957 1.00 16.17 31 LEU B N 1
ATOM 1298 C CA . LEU B 1 32 ? 51.177 9.175 44.751 1.00 15.27 31 LEU B CA 1
ATOM 1299 C C . LEU B 1 32 ? 50.883 9.376 46.227 1.00 15.58 31 LEU B C 1
ATOM 1300 O O . LEU B 1 32 ? 50.258 10.359 46.615 1.00 16.51 31 LEU B O 1
ATOM 1305 N N . HIS B 1 33 ? 51.347 8.456 47.064 1.00 15.08 32 HIS B N 1
ATOM 1306 C CA . HIS B 1 33 ? 51.040 8.531 48.487 1.00 15.57 32 HIS B CA 1
ATOM 1307 C C . HIS B 1 33 ? 52.216 8.083 49.339 1.00 15.14 32 HIS B C 1
ATOM 1308 O O . HIS B 1 33 ? 53.184 7.496 48.862 1.00 15.04 32 HIS B O 1
ATOM 1315 N N . ALA B 1 34 ? 52.088 8.342 50.635 1.00 16.00 33 ALA B N 1
ATOM 1316 C CA . ALA B 1 34 ? 53.123 8.051 51.607 1.00 15.35 33 ALA B CA 1
ATOM 1317 C C . ALA B 1 34 ? 53.221 6.552 51.888 1.00 14.87 33 ALA B C 1
ATOM 1318 O O . ALA B 1 34 ? 52.248 5.811 51.763 1.00 15.17 33 ALA B O 1
ATOM 1320 N N . ASP B 1 35 ? 54.411 6.106 52.285 1.00 15.45 34 ASP B N 1
ATOM 1321 C CA . ASP B 1 35 ? 54.616 4.691 52.544 1.00 15.73 34 ASP B CA 1
ATOM 1322 C C . ASP B 1 35 ? 53.603 4.162 53.533 1.00 15.08 34 ASP B C 1
ATOM 1323 O O . ASP B 1 35 ? 53.479 4.689 54.632 1.00 16.01 34 ASP B O 1
ATOM 1328 N N . GLY B 1 36 ? 52.894 3.121 53.139 1.00 14.21 35 GLY B N 1
ATOM 1329 C CA . GLY B 1 36 ? 51.977 2.450 54.019 1.00 15.10 35 GLY B CA 1
ATOM 1330 C C . GLY B 1 36 ? 50.631 3.110 54.215 1.00 14.39 35 GLY B C 1
ATOM 1331 O O . GLY B 1 36 ? 49.813 2.583 54.979 1.00 15.33 35 GLY B O 1
ATOM 1332 N N . ASP B 1 37 ? 50.377 4.257 53.590 1.00 14.80 36 ASP B N 1
ATOM 1333 C CA . ASP B 1 37 ? 49.115 4.991 53.800 1.00 15.53 36 ASP B CA 1
ATOM 1334 C C . ASP B 1 37 ? 48.555 5.476 52.464 1.00 15.19 36 ASP B C 1
ATOM 1335 O O . ASP B 1 37 ? 48.950 6.536 51.961 1.00 15.80 36 ASP B O 1
ATOM 1340 N N . LYS B 1 38 ? 47.662 4.662 51.896 1.00 17.51 37 LYS B N 1
ATOM 1341 C CA . LYS B 1 38 ? 47.160 4.868 50.549 1.00 18.84 37 LYS B CA 1
ATOM 1342 C C . LYS B 1 38 ? 46.338 6.128 50.412 1.00 20.49 37 LYS B C 1
ATOM 1343 O O . LYS B 1 38 ? 46.085 6.535 49.274 1.00 22.08 37 LYS B O 1
ATOM 1349 N N . ASP B 1 39 ? 45.946 6.755 51.529 1.00 21.35 38 ASP B N 1
ATOM 1350 C CA . ASP B 1 39 ? 45.138 7.963 51.558 1.00 24.09 38 ASP B CA 1
ATOM 1351 C C . ASP B 1 39 ? 45.962 9.235 51.684 1.00 23.53 38 ASP B C 1
ATOM 1352 O O . ASP B 1 39 ? 45.404 10.324 51.504 1.00 25.57 38 ASP B O 1
ATOM 1357 N N . ALA B 1 40 ? 47.250 9.142 52.022 1.00 20.93 39 ALA B N 1
ATOM 1358 C CA . ALA B 1 40 ? 48.061 10.332 52.330 1.00 19.85 39 ALA B CA 1
ATOM 1359 C C . ALA B 1 40 ? 48.845 10.738 51.078 1.00 18.72 39 ALA B C 1
ATOM 1360 O O . ALA B 1 40 ? 49.944 10.246 50.807 1.00 19.39 39 ALA B O 1
ATOM 1362 N N . GLU B 1 41 ? 48.282 11.676 50.325 1.00 19.14 40 GLU B N 1
ATOM 1363 C CA . GLU B 1 41 ? 48.879 12.069 49.059 1.00 20.20 40 GLU B CA 1
ATOM 1364 C C . GLU B 1 41 ? 50.196 12.798 49.283 1.00 18.93 40 GLU B C 1
ATOM 1365 O O . GLU B 1 41 ? 50.330 13.597 50.219 1.00 20.66 40 GLU B O 1
ATOM 1371 N N . VAL B 1 42 ? 51.172 12.535 48.405 1.00 18.71 41 VAL B N 1
ATOM 1372 C CA . VAL B 1 42 ? 52.458 13.216 48.423 1.00 19.57 41 VAL B CA 1
ATOM 1373 C C . VAL B 1 42 ? 52.772 13.718 47.018 1.00 19.52 41 VAL B C 1
ATOM 1374 O O . VAL B 1 42 ? 52.222 13.246 46.024 1.00 19.58 41 VAL B O 1
ATOM 1378 N N . SER B 1 43 ? 53.691 14.668 46.947 1.00 21.54 42 SER B N 1
ATOM 1379 C CA . SER B 1 43 ? 54.123 15.249 45.686 1.00 21.59 42 SER B CA 1
ATOM 1380 C C . SER B 1 43 ? 55.161 14.394 44.965 1.00 20.11 42 SER B C 1
ATOM 1381 O O . SER B 1 43 ? 56.040 13.793 45.588 1.00 18.85 42 SER B O 1
ATOM 1384 N N . ALA B 1 44 ? 55.084 14.391 43.635 1.00 18.64 43 ALA B N 1
ATOM 1385 C CA . ALA B 1 44 ? 56.113 13.744 42.832 1.00 18.34 43 ALA B CA 1
ATOM 1386 C C . ALA B 1 44 ? 57.487 14.345 43.082 1.00 17.83 43 ALA B C 1
ATOM 1387 O O . ALA B 1 44 ? 58.488 13.665 42.876 1.00 16.88 43 ALA B O 1
ATOM 1389 N N . SER B 1 45 ? 57.565 15.585 43.563 1.00 18.64 44 SER B N 1
ATOM 1390 C CA A SER B 1 45 ? 58.861 16.198 43.833 0.56 20.34 44 SER B CA 1
ATOM 1391 C CA B SER B 1 45 ? 58.862 16.192 43.829 0.44 20.21 44 SER B CA 1
ATOM 1392 C C . SER B 1 45 ? 59.597 15.544 44.995 1.00 20.42 44 SER B C 1
ATOM 1393 O O . SER B 1 45 ? 60.789 15.809 45.178 1.00 21.09 44 SER B O 1
ATOM 1398 N N . ASN B 1 46 ? 58.941 14.672 45.753 1.00 20.30 45 ASN B N 1
ATOM 1399 C CA A ASN B 1 46 ? 59.653 13.871 46.741 0.42 20.88 45 ASN B CA 1
ATOM 1400 C CA B ASN B 1 46 ? 59.664 13.886 46.742 0.58 20.92 45 ASN B CA 1
ATOM 1401 C C . ASN B 1 46 ? 60.631 12.921 46.077 1.00 20.86 45 ASN B C 1
ATOM 1402 O O . ASN B 1 46 ? 61.582 12.468 46.722 1.00 22.74 45 ASN B O 1
ATOM 1411 N N . TYR B 1 47 ? 60.405 12.604 44.809 1.00 17.54 46 TYR B N 1
ATOM 1412 C CA . TYR B 1 47 ? 61.181 11.604 44.096 1.00 17.20 46 TYR B CA 1
ATOM 1413 C C . TYR B 1 47 ? 61.855 12.140 42.845 1.00 16.60 46 TYR B C 1
ATOM 1414 O O . TYR B 1 47 ? 62.846 11.554 42.397 1.00 17.61 46 TYR B O 1
ATOM 1423 N N . GLU B 1 48 ? 61.333 13.201 42.241 1.00 15.92 47 GLU B N 1
ATOM 1424 C CA . GLU B 1 48 ? 61.843 13.646 40.950 1.00 15.63 47 GLU B CA 1
ATOM 1425 C C . GLU B 1 48 ? 63.312 14.041 41.048 1.00 16.01 47 GLU B C 1
ATOM 1426 O O . GLU B 1 48 ? 63.697 14.855 41.879 1.00 16.18 47 GLU B O 1
ATOM 1432 N N . GLY B 1 49 ? 64.140 13.472 40.184 1.00 15.16 48 GLY B N 1
ATOM 1433 C CA . GLY B 1 49 ? 65.555 13.747 40.165 1.00 16.79 48 GLY B CA 1
ATOM 1434 C C . GLY B 1 49 ? 66.353 13.085 41.261 1.00 17.41 48 GLY B C 1
ATOM 1435 O O . GLY B 1 49 ? 67.563 13.320 41.338 1.00 19.36 48 GLY B O 1
ATOM 1436 N N . LYS B 1 50 ? 65.742 12.251 42.099 1.00 17.27 49 LYS B N 1
ATOM 1437 C CA . LYS B 1 50 ? 66.481 11.644 43.195 1.00 17.57 49 LYS B CA 1
ATOM 1438 C C . LYS B 1 50 ? 67.406 10.545 42.683 1.00 16.95 49 LYS B C 1
ATOM 1439 O O . LYS B 1 50 ? 67.092 9.813 41.740 1.00 16.67 49 LYS B O 1
ATOM 1445 N N . ILE B 1 51 ? 68.560 10.452 43.310 1.00 18.71 50 ILE B N 1
ATOM 1446 C CA . ILE B 1 51 ? 69.558 9.450 42.991 1.00 18.74 50 ILE B CA 1
ATOM 1447 C C . ILE B 1 51 ? 69.365 8.261 43.913 1.00 17.39 50 ILE B C 1
ATOM 1448 O O . ILE B 1 51 ? 69.207 8.429 45.131 1.00 19.79 50 ILE B O 1
ATOM 1453 N N . VAL B 1 52 ? 69.400 7.062 43.351 1.00 17.14 51 VAL B N 1
ATOM 1454 C CA . VAL B 1 52 ? 69.465 5.835 44.127 1.00 16.91 51 VAL B CA 1
ATOM 1455 C C . VAL B 1 52 ? 70.909 5.361 44.084 1.00 17.16 51 VAL B C 1
ATOM 1456 O O . VAL B 1 52 ? 71.419 4.949 43.039 1.00 16.76 51 VAL B O 1
ATOM 1460 N N . LYS B 1 53 ? 71.580 5.456 45.216 1.00 18.15 52 LYS B N 1
ATOM 1461 C CA . LYS B 1 53 ? 72.979 5.090 45.313 1.00 19.35 52 LYS B CA 1
ATOM 1462 C C . LYS B 1 53 ? 73.125 3.582 45.385 1.00 18.93 52 LYS B C 1
ATOM 1463 O O . LYS B 1 53 ? 72.174 2.851 45.679 1.00 18.95 52 LYS B O 1
ATOM 1469 N N . PRO B 1 54 ? 74.342 3.087 45.185 1.00 20.72 53 PRO B N 1
ATOM 1470 C CA . PRO B 1 54 ? 74.572 1.648 45.299 1.00 20.24 53 PRO B CA 1
ATOM 1471 C C . PRO B 1 54 ? 74.084 1.108 46.630 1.00 20.40 53 PRO B C 1
ATOM 1472 O O . PRO B 1 54 ? 74.360 1.673 47.688 1.00 20.18 53 PRO B O 1
ATOM 1476 N N . ASP B 1 55 ? 73.359 -0.010 46.560 1.00 21.85 54 ASP B N 1
ATOM 1477 C CA . ASP B 1 55 ? 72.803 -0.724 47.708 1.00 24.38 54 ASP B CA 1
ATOM 1478 C C . ASP B 1 55 ? 71.650 0.007 48.377 1.00 23.17 54 ASP B C 1
ATOM 1479 O O . ASP B 1 55 ? 71.165 -0.469 49.400 1.00 26.60 54 ASP B O 1
ATOM 1484 N N . GLU B 1 56 ? 71.198 1.141 47.835 1.00 20.95 55 GLU B N 1
ATOM 1485 C CA . GLU B 1 56 ? 70.052 1.858 48.372 1.00 22.18 55 GLU B CA 1
ATOM 1486 C C . GLU B 1 56 ? 68.781 1.483 47.623 1.00 19.57 55 GLU B C 1
ATOM 1487 O O . GLU B 1 56 ? 68.801 0.914 46.522 1.00 19.05 55 GLU B O 1
ATOM 1493 N N . LYS B 1 57 ? 67.659 1.857 48.230 1.00 20.42 56 LYS B N 1
ATOM 1494 C CA . LYS B 1 57 ? 66.338 1.657 47.671 1.00 19.74 56 LYS B CA 1
ATOM 1495 C C . LYS B 1 57 ? 65.545 2.951 47.742 1.00 18.90 56 LYS B C 1
ATOM 1496 O O . LYS B 1 57 ? 65.758 3.778 48.634 1.00 21.98 56 LYS B O 1
ATOM 1502 N N . LEU B 1 58 ? 64.663 3.124 46.772 1.00 17.22 57 LEU B N 1
ATOM 1503 C CA . LEU B 1 58 ? 63.665 4.174 46.779 1.00 16.77 57 LEU B CA 1
ATOM 1504 C C . LEU B 1 58 ? 62.316 3.555 46.458 1.00 16.57 57 LEU B C 1
ATOM 1505 O O . LEU B 1 58 ? 62.201 2.759 45.534 1.00 17.00 57 LEU B O 1
ATOM 1510 N N . GLN B 1 59 ? 61.296 3.947 47.190 1.00 16.09 58 GLN B N 1
ATOM 1511 C CA . GLN B 1 59 ? 59.974 3.367 47.070 1.00 15.95 58 GLN B CA 1
ATOM 1512 C C . GLN B 1 59 ? 58.987 4.439 46.654 1.00 14.75 58 GLN B C 1
ATOM 1513 O O . GLN B 1 59 ? 58.915 5.494 47.291 1.00 16.33 58 GLN B O 1
ATOM 1519 N N . ILE B 1 60 ? 58.216 4.149 45.610 1.00 15.35 59 ILE B N 1
ATOM 1520 C CA . ILE B 1 60 ? 57.140 5.003 45.113 1.00 15.58 59 ILE B CA 1
ATOM 1521 C C . ILE B 1 60 ? 55.838 4.238 45.317 1.00 14.35 59 ILE B C 1
ATOM 1522 O O . ILE B 1 60 ? 55.755 3.055 44.982 1.00 16.11 59 ILE B O 1
ATOM 1527 N N . ASN B 1 61 ? 54.813 4.912 45.819 1.00 13.05 60 ASN B N 1
ATOM 1528 C CA . ASN B 1 61 ? 53.512 4.298 46.081 1.00 13.38 60 ASN B CA 1
ATOM 1529 C C . ASN B 1 61 ? 52.429 5.071 45.348 1.00 13.48 60 ASN B C 1
ATOM 1530 O O . ASN B 1 61 ? 52.393 6.303 45.435 1.00 14.15 60 ASN B O 1
ATOM 1535 N N . ALA B 1 62 ? 51.535 4.377 44.653 1.00 13.42 61 ALA B N 1
ATOM 1536 C CA . ALA B 1 62 ? 50.434 5.052 43.963 1.00 13.58 61 ALA B CA 1
ATOM 1537 C C . ALA B 1 62 ? 49.142 4.291 44.169 1.00 14.52 61 ALA B C 1
ATOM 1538 O O . ALA B 1 62 ? 49.139 3.064 44.227 1.00 15.00 61 ALA B O 1
ATOM 1540 N N . SER B 1 63 ? 48.044 5.019 44.303 1.00 15.08 62 SER B N 1
ATOM 1541 C CA . SER B 1 63 ? 46.760 4.391 44.543 1.00 16.33 62 SER B CA 1
ATOM 1542 C C . SER B 1 63 ? 45.668 5.148 43.811 1.00 16.05 62 SER B C 1
ATOM 1543 O O . SER B 1 63 ? 45.833 6.299 43.400 1.00 15.99 62 SER B O 1
ATOM 1546 N N . GLY B 1 64 ? 44.534 4.482 43.680 1.00 17.62 63 GLY B N 1
ATOM 1547 C CA . GLY B 1 64 ? 43.382 5.084 43.081 1.00 19.79 63 GLY B CA 1
ATOM 1548 C C . GLY B 1 64 ? 42.796 6.144 43.968 1.00 23.16 63 GLY B C 1
ATOM 1549 O O . GLY B 1 64 ? 43.239 6.396 45.090 1.00 22.67 63 GLY B O 1
ATOM 1550 N N . ARG B 1 65 ? 41.756 6.785 43.446 1.00 27.83 64 ARG B N 1
ATOM 1551 C CA . ARG B 1 65 ? 40.978 7.773 44.188 1.00 32.36 64 ARG B CA 1
ATOM 1552 C C . ARG B 1 65 ? 39.622 7.170 44.532 1.00 35.55 64 ARG B C 1
ATOM 1553 O O . ARG B 1 65 ? 38.827 6.869 43.637 1.00 34.84 64 ARG B O 1
ATOM 1561 N N . SER B 1 66 ? 39.357 7.006 45.831 1.00 40.41 65 SER B N 1
ATOM 1562 C CA . SER B 1 66 ? 38.136 6.324 46.262 1.00 44.24 65 SER B CA 1
ATOM 1563 C C . SER B 1 66 ? 36.892 7.142 45.924 1.00 48.35 65 SER B C 1
ATOM 1564 O O . SER B 1 66 ? 35.935 6.628 45.329 1.00 48.92 65 SER B O 1
ATOM 1567 N N . ASP B 1 67 ? 36.885 8.420 46.309 1.00 51.41 66 ASP B N 1
ATOM 1568 C CA . ASP B 1 67 ? 35.745 9.280 46.016 1.00 53.27 66 ASP B CA 1
ATOM 1569 C C . ASP B 1 67 ? 35.432 9.301 44.525 1.00 51.70 66 ASP B C 1
ATOM 1570 O O . ASP B 1 67 ? 34.261 9.241 44.130 1.00 51.90 66 ASP B O 1
ATOM 1575 N N . ALA B 1 68 ? 36.461 9.396 43.681 1.00 50.52 67 ALA B N 1
ATOM 1576 C CA . ALA B 1 68 ? 36.275 9.462 42.236 1.00 49.43 67 ALA B CA 1
ATOM 1577 C C . ALA B 1 68 ? 36.107 8.090 41.596 1.00 47.15 67 ALA B C 1
ATOM 1578 O O . ALA B 1 68 ? 35.766 8.014 40.408 1.00 47.40 67 ALA B O 1
ATOM 1580 N N . ALA B 1 69 ? 36.344 7.014 42.349 1.00 43.98 68 ALA B N 1
ATOM 1581 C CA . ALA B 1 69 ? 36.211 5.651 41.841 1.00 40.81 68 ALA B CA 1
ATOM 1582 C C . ALA B 1 69 ? 37.088 5.429 40.605 1.00 36.92 68 ALA B C 1
ATOM 1583 O O . ALA B 1 69 ? 36.634 4.911 39.580 1.00 36.06 68 ALA B O 1
ATOM 1585 N N . GLU B 1 70 ? 38.359 5.826 40.709 1.00 34.42 69 GLU B N 1
ATOM 1586 C CA . GLU B 1 70 ? 39.335 5.625 39.643 1.00 32.42 69 GLU B CA 1
ATOM 1587 C C . GLU B 1 70 ? 40.507 4.763 40.116 1.00 26.35 69 GLU B C 1
ATOM 1588 O O . GLU B 1 70 ? 40.833 4.726 41.304 1.00 25.05 69 GLU B O 1
ATOM 1594 N N . GLY B 1 71 ? 41.131 4.062 39.164 1.00 21.62 70 GLY B N 1
ATOM 1595 C CA . GLY B 1 71 ? 42.347 3.300 39.383 1.00 19.83 70 GLY B CA 1
ATOM 1596 C C . GLY B 1 71 ? 43.571 4.193 39.399 1.00 16.24 70 GLY B C 1
ATOM 1597 O O . GLY B 1 71 ? 43.490 5.406 39.593 1.00 16.93 70 GLY B O 1
ATOM 1598 N N . THR B 1 72 ? 44.732 3.582 39.232 1.00 15.60 71 THR B N 1
ATOM 1599 C CA . THR B 1 72 ? 45.964 4.359 39.149 1.00 15.70 71 THR B CA 1
ATOM 1600 C C . THR B 1 72 ? 46.769 3.964 37.918 1.00 14.50 71 THR B C 1
ATOM 1601 O O . THR B 1 72 ? 46.861 2.782 37.568 1.00 15.52 71 THR B O 1
ATOM 1605 N N . THR B 1 73 ? 47.370 4.971 37.289 1.00 14.46 72 THR B N 1
ATOM 1606 C CA . THR B 1 73 ? 48.152 4.823 36.066 1.00 13.69 72 THR B CA 1
ATOM 1607 C C . THR B 1 73 ? 49.288 5.830 36.120 1.00 12.97 72 THR B C 1
ATOM 1608 O O . THR B 1 73 ? 49.082 6.949 36.596 1.00 14.12 72 THR B O 1
ATOM 1612 N N . GLY B 1 74 ? 50.486 5.450 35.680 1.00 13.40 73 GLY B N 1
ATOM 1613 C CA . GLY B 1 74 ? 51.565 6.410 35.691 1.00 12.87 73 GLY B CA 1
ATOM 1614 C C . GLY B 1 74 ? 52.786 5.910 34.962 1.00 12.36 73 GLY B C 1
ATOM 1615 O O . GLY B 1 74 ? 52.835 4.782 34.453 1.00 12.95 73 GLY B O 1
ATOM 1616 N N . THR B 1 75 ? 53.784 6.793 34.890 1.00 13.14 74 THR B N 1
ATOM 1617 C CA . THR B 1 75 ? 55.060 6.513 34.262 1.00 12.24 74 THR B CA 1
ATOM 1618 C C . THR B 1 75 ? 56.187 7.154 35.052 1.00 12.30 74 THR B C 1
ATOM 1619 O O . THR B 1 75 ? 55.993 8.114 35.810 1.00 13.54 74 THR B O 1
ATOM 1623 N N . PHE B 1 76 ? 57.380 6.630 34.820 1.00 12.60 75 PHE B N 1
ATOM 1624 C CA . PHE B 1 76 ? 58.610 7.309 35.200 1.00 12.86 75 PHE B CA 1
ATOM 1625 C C . PHE B 1 76 ? 59.724 6.748 34.338 1.00 12.41 75 PHE B C 1
ATOM 1626 O O . PHE B 1 76 ? 59.585 5.693 33.712 1.00 12.70 75 PHE B O 1
ATOM 1634 N N . ASP B 1 77 ? 60.851 7.437 34.368 1.00 12.09 76 ASP B N 1
ATOM 1635 C CA . ASP B 1 77 ? 62.080 6.994 33.736 1.00 12.19 76 ASP B CA 1
ATOM 1636 C C . ASP B 1 77 ? 63.157 6.789 34.781 1.00 12.58 76 ASP B C 1
ATOM 1637 O O . ASP B 1 77 ? 63.183 7.470 35.809 1.00 12.89 76 ASP B O 1
ATOM 1642 N N . LEU B 1 78 ? 64.075 5.864 34.489 1.00 12.94 77 LEU B N 1
ATOM 1643 C CA . LEU B 1 78 ? 65.393 5.848 35.108 1.00 13.02 77 LEU B CA 1
ATOM 1644 C C . LEU B 1 78 ? 66.373 6.398 34.094 1.00 13.33 77 LEU B C 1
ATOM 1645 O O . LEU B 1 78 ? 66.276 6.078 32.900 1.00 13.71 77 LEU B O 1
ATOM 1650 N N . VAL B 1 79 ? 67.299 7.216 34.570 1.00 14.02 78 VAL B N 1
ATOM 1651 C CA . VAL B 1 79 ? 68.294 7.844 33.719 1.00 14.12 78 VAL B CA 1
ATOM 1652 C C . VAL B 1 79 ? 69.661 7.695 34.372 1.00 15.09 78 VAL B C 1
ATOM 1653 O O . VAL B 1 79 ? 69.785 7.437 35.578 1.00 15.03 78 VAL B O 1
ATOM 1657 N N . ASP B 1 80 ? 70.701 7.902 33.572 1.00 15.26 79 ASP B N 1
ATOM 1658 C CA . ASP B 1 80 ? 72.072 7.667 34.007 1.00 15.56 79 ASP B CA 1
ATOM 1659 C C . ASP B 1 80 ? 72.762 8.997 34.263 1.00 17.52 79 ASP B C 1
ATOM 1660 O O . ASP B 1 80 ? 73.172 9.675 33.316 1.00 17.80 79 ASP B O 1
ATOM 1665 N N . PRO B 1 81 ? 72.949 9.394 35.518 1.00 17.99 80 PRO B N 1
ATOM 1666 C CA . PRO B 1 81 ? 73.531 10.712 35.785 1.00 20.78 80 PRO B CA 1
ATOM 1667 C C . PRO B 1 81 ? 74.989 10.834 35.399 1.00 22.96 80 PRO B C 1
ATOM 1668 O O . PRO B 1 81 ? 75.487 11.963 35.351 1.00 25.77 80 PRO B O 1
ATOM 1672 N N . ALA B 1 82 ? 75.702 9.736 35.160 1.00 23.35 81 ALA B N 1
ATOM 1673 C CA . ALA B 1 82 ? 77.084 9.790 34.697 1.00 24.89 81 ALA B CA 1
ATOM 1674 C C . ALA B 1 82 ? 77.197 9.950 33.189 1.00 25.30 81 ALA B C 1
ATOM 1675 O O . ALA B 1 82 ? 78.301 10.175 32.680 1.00 27.18 81 ALA B O 1
ATOM 1677 N N . ASP B 1 83 ? 76.083 9.856 32.476 1.00 24.33 82 ASP B N 1
ATOM 1678 C CA . ASP B 1 83 ? 76.016 9.824 31.026 1.00 25.40 82 ASP B CA 1
ATOM 1679 C C . ASP B 1 83 ? 75.026 10.875 30.549 1.00 24.20 82 ASP B C 1
ATOM 1680 O O . ASP B 1 83 ? 74.177 10.607 29.698 1.00 24.33 82 ASP B O 1
ATOM 1685 N N . GLY B 1 84 ? 75.070 12.066 31.141 1.00 24.40 83 GLY B N 1
ATOM 1686 C CA . GLY B 1 84 ? 74.197 13.151 30.717 1.00 24.23 83 GLY B CA 1
ATOM 1687 C C . GLY B 1 84 ? 72.724 12.866 30.909 1.00 22.80 83 GLY B C 1
ATOM 1688 O O . GLY B 1 84 ? 71.902 13.352 30.122 1.00 24.16 83 GLY B O 1
ATOM 1689 N N . ASP B 1 85 ? 72.365 12.077 31.929 1.00 21.05 84 ASP B N 1
ATOM 1690 C CA . ASP B 1 85 ? 70.980 11.676 32.161 1.00 20.02 84 ASP B CA 1
ATOM 1691 C C . ASP B 1 85 ? 70.401 10.935 30.955 1.00 18.82 84 ASP B C 1
ATOM 1692 O O . ASP B 1 85 ? 69.205 11.017 30.669 1.00 19.08 84 ASP B O 1
ATOM 1697 N N . LYS B 1 86 ? 71.247 10.189 30.243 1.00 17.69 85 LYS B N 1
ATOM 1698 C CA . LYS B 1 86 ? 70.764 9.302 29.201 1.00 17.63 85 LYS B CA 1
ATOM 1699 C C . LYS B 1 86 ? 69.719 8.364 29.786 1.00 15.95 85 LYS B C 1
ATOM 1700 O O . LYS B 1 86 ? 69.901 7.780 30.860 1.00 15.91 85 LYS B O 1
ATOM 1706 N N . GLN B 1 87 ? 68.680 8.122 29.011 1.00 16.72 86 GLN B N 1
ATOM 1707 C CA . GLN B 1 87 ? 67.640 7.208 29.423 1.00 16.89 86 GLN B CA 1
ATOM 1708 C C . GLN B 1 87 ? 68.190 5.806 29.640 1.00 16.44 86 GLN B C 1
ATOM 1709 O O . GLN B 1 87 ? 68.965 5.294 28.830 1.00 15.95 86 GLN B O 1
ATOM 1715 N N . VAL B 1 88 ? 67.789 5.196 30.752 1.00 15.39 87 VAL B N 1
ATOM 1716 C CA . VAL B 1 88 ? 68.055 3.807 31.059 1.00 14.76 87 VAL B CA 1
ATOM 1717 C C . VAL B 1 88 ? 66.882 2.956 30.601 1.00 13.50 87 VAL B C 1
ATOM 1718 O O . VAL B 1 88 ? 67.024 2.135 29.690 1.00 13.77 87 VAL B O 1
ATOM 1722 N N . ARG B 1 89 ? 65.716 3.142 31.223 1.00 13.17 88 ARG B N 1
ATOM 1723 C CA . ARG B 1 89 ? 64.476 2.528 30.764 1.00 12.72 88 ARG B CA 1
ATOM 1724 C C . ARG B 1 89 ? 63.327 3.443 31.137 1.00 12.04 88 ARG B C 1
ATOM 1725 O O . ARG B 1 89 ? 63.457 4.303 32.011 1.00 12.65 88 ARG B O 1
ATOM 1733 N N . HIS B 1 90 ? 62.202 3.235 30.454 1.00 12.20 89 HIS B N 1
ATOM 1734 C CA . HIS B 1 90 ? 60.922 3.866 30.732 1.00 11.66 89 HIS B CA 1
ATOM 1735 C C . HIS B 1 90 ? 59.993 2.844 31.359 1.00 11.97 89 HIS B C 1
ATOM 1736 O O . HIS B 1 90 ? 59.997 1.667 30.970 1.00 12.78 89 HIS B O 1
ATOM 1743 N N . PHE B 1 91 ? 59.190 3.294 32.315 1.00 11.61 90 PHE B N 1
ATOM 1744 C CA . PHE B 1 91 ? 58.294 2.433 33.074 1.00 12.30 90 PHE B CA 1
ATOM 1745 C C . PHE B 1 91 ? 56.863 2.953 32.988 1.00 12.76 90 PHE B C 1
ATOM 1746 O O . PHE B 1 91 ? 56.627 4.157 33.086 1.00 13.17 90 PHE B O 1
ATOM 1754 N N . TYR B 1 92 ? 55.923 2.040 32.860 1.00 12.59 91 TYR B N 1
ATOM 1755 C CA . TYR B 1 92 ? 54.500 2.320 32.791 1.00 12.54 91 TYR B CA 1
ATOM 1756 C C . TYR B 1 92 ? 53.742 1.370 33.688 1.00 12.59 91 TYR B C 1
ATOM 1757 O O . TYR B 1 92 ? 53.941 0.152 33.615 1.00 13.11 91 TYR B O 1
ATOM 1766 N N . TRP B 1 93 ? 52.850 1.908 34.523 1.00 12.45 92 TRP B N 1
ATOM 1767 C CA . TRP B 1 93 ? 51.949 1.096 35.321 1.00 13.32 92 TRP B CA 1
ATOM 1768 C C . TRP B 1 93 ? 50.494 1.467 35.080 1.00 13.39 92 TRP B C 1
ATOM 1769 O O . TRP B 1 93 ? 50.160 2.618 34.829 1.00 13.44 92 TRP B O 1
ATOM 1780 N N . ASP B 1 94 ? 49.632 0.454 35.193 1.00 13.96 93 ASP B N 1
ATOM 1781 C CA . ASP B 1 94 ? 48.194 0.662 35.146 1.00 14.31 93 ASP B CA 1
ATOM 1782 C C . ASP B 1 94 ? 47.536 -0.399 36.015 1.00 15.25 93 ASP B C 1
ATOM 1783 O O . ASP B 1 94 ? 47.738 -1.604 35.807 1.00 16.33 93 ASP B O 1
ATOM 1788 N N . SER B 1 95 ? 46.750 0.060 36.980 1.00 16.33 94 SER B N 1
ATOM 1789 C CA . SER B 1 95 ? 45.907 -0.803 37.815 1.00 17.55 94 SER B CA 1
ATOM 1790 C C . SER B 1 95 ? 44.488 -0.251 37.705 1.00 17.16 94 SER B C 1
ATOM 1791 O O . SER B 1 95 ? 44.083 0.604 38.510 1.00 17.46 94 SER B O 1
ATOM 1794 N N . PRO B 1 96 ? 43.731 -0.690 36.694 1.00 19.50 95 PRO B N 1
ATOM 1795 C CA . PRO B 1 96 ? 42.398 -0.131 36.424 1.00 21.32 95 PRO B CA 1
ATOM 1796 C C . PRO B 1 96 ? 41.305 -0.819 37.246 1.00 24.69 95 PRO B C 1
ATOM 1797 O O . PRO B 1 96 ? 41.501 -1.900 37.786 1.00 28.06 95 PRO B O 1
ATOM 1801 N N . TRP B 1 97 ? 40.134 -0.172 37.345 1.00 26.23 96 TRP B N 1
ATOM 1802 C CA . TRP B 1 97 ? 39.001 -0.803 38.043 1.00 29.10 96 TRP B CA 1
ATOM 1803 C C . TRP B 1 97 ? 38.251 -1.765 37.120 1.00 32.53 96 TRP B C 1
ATOM 1804 O O . TRP B 1 97 ? 38.440 -1.777 35.902 1.00 32.90 96 TRP B O 1
ATOM 1815 N N . GLY B 1 98 ? 37.396 -2.595 37.732 1.00 35.29 97 GLY B N 1
ATOM 1816 C CA . GLY B 1 98 ? 36.615 -3.563 36.989 1.00 39.49 97 GLY B CA 1
ATOM 1817 C C . GLY B 1 98 ? 37.438 -4.772 36.576 1.00 41.40 97 GLY B C 1
ATOM 1818 O O . GLY B 1 98 ? 38.538 -5.028 37.073 1.00 40.70 97 GLY B O 1
ATOM 1819 N N . SER B 1 99 ? 36.886 -5.522 35.625 1.00 44.47 98 SER B N 1
ATOM 1820 C CA . SER B 1 99 ? 37.518 -6.758 35.193 1.00 44.93 98 SER B CA 1
ATOM 1821 C C . SER B 1 99 ? 38.784 -6.525 34.374 1.00 42.42 98 SER B C 1
ATOM 1822 O O . SER B 1 99 ? 39.490 -7.492 34.078 1.00 41.71 98 SER B O 1
ATOM 1825 N N . LYS B 1 100 ? 39.105 -5.283 34.027 1.00 39.77 99 LYS B N 1
ATOM 1826 C CA . LYS B 1 100 ? 40.224 -5.023 33.132 1.00 36.74 99 LYS B CA 1
ATOM 1827 C C . LYS B 1 100 ? 41.560 -5.365 33.794 1.00 33.19 99 LYS B C 1
ATOM 1828 O O . LYS B 1 100 ? 41.769 -5.107 34.981 1.00 35.31 99 LYS B O 1
ATOM 1834 N N . THR B 1 101 ? 42.466 -5.945 33.004 1.00 29.61 100 THR B N 1
ATOM 1835 C CA . THR B 1 101 ? 43.750 -6.444 33.483 1.00 27.52 100 THR B CA 1
ATOM 1836 C C . THR B 1 101 ? 44.692 -5.297 33.837 1.00 20.70 100 THR B C 1
ATOM 1837 O O . THR B 1 101 ? 44.660 -4.237 33.222 1.00 23.15 100 THR B O 1
ATOM 1841 N N . ASN B 1 102 ? 45.598 -5.563 34.781 1.00 17.80 101 ASN B N 1
ATOM 1842 C CA . ASN B 1 102 ? 46.694 -4.655 35.112 1.00 15.52 101 ASN B CA 1
ATOM 1843 C C . ASN B 1 102 ? 47.796 -4.758 34.063 1.00 16.16 101 ASN B C 1
ATOM 1844 O O . ASN B 1 102 ? 47.922 -5.763 33.365 1.00 17.36 101 ASN B O 1
ATOM 1849 N N . THR B 1 103 ? 48.614 -3.711 33.981 1.00 14.82 102 THR B N 1
ATOM 1850 C CA . THR B 1 103 ? 49.735 -3.660 33.062 1.00 15.07 102 THR B CA 1
ATOM 1851 C C . THR B 1 103 ? 50.939 -3.079 33.789 1.00 14.39 102 THR B C 1
ATOM 1852 O O . THR B 1 103 ? 50.825 -2.097 34.530 1.00 14.30 102 THR B O 1
ATOM 1856 N N . TRP B 1 104 ? 52.100 -3.672 33.522 1.00 13.90 103 TRP B N 1
ATOM 1857 C CA . TRP B 1 104 ? 53.396 -3.159 33.971 1.00 12.92 103 TRP B CA 1
ATOM 1858 C C . TRP B 1 104 ? 54.377 -3.365 32.834 1.00 13.04 103 TRP B C 1
ATOM 1859 O O . TRP B 1 104 ? 54.621 -4.503 32.427 1.00 13.84 103 TRP B O 1
ATOM 1870 N N . THR B 1 105 ? 54.893 -2.288 32.279 1.00 12.93 104 THR B N 1
ATOM 1871 C CA . THR B 1 105 ? 55.710 -2.387 31.073 1.00 12.67 104 THR B CA 1
ATOM 1872 C C . THR B 1 105 ? 56.979 -1.565 31.225 1.00 12.40 104 THR B C 1
ATOM 1873 O O . THR B 1 105 ? 56.937 -0.382 31.588 1.00 13.19 104 THR B O 1
ATOM 1877 N N . VAL B 1 106 ? 58.104 -2.197 30.901 1.00 12.91 105 VAL B N 1
ATOM 1878 C CA . VAL B 1 106 ? 59.423 -1.576 30.900 1.00 13.00 105 VAL B CA 1
ATOM 1879 C C . VAL B 1 106 ? 59.921 -1.533 29.468 1.00 13.55 105 VAL B C 1
ATOM 1880 O O . VAL B 1 106 ? 59.885 -2.548 28.777 1.00 15.30 105 VAL B O 1
ATOM 1884 N N . SER B 1 107 ? 60.383 -0.367 29.016 1.00 12.72 106 SER B N 1
ATOM 1885 C CA A SER B 1 107 ? 60.696 -0.122 27.612 0.51 12.99 106 SER B CA 1
ATOM 1886 C CA B SER B 1 107 ? 60.743 -0.200 27.619 0.49 13.06 106 SER B CA 1
ATOM 1887 C C . SER B 1 107 ? 62.031 0.591 27.484 1.00 13.10 106 SER B C 1
ATOM 1888 O O . SER B 1 107 ? 62.464 1.281 28.399 1.00 13.74 106 SER B O 1
ATOM 1893 N N . GLY B 1 108 ? 62.615 0.500 26.302 1.00 15.71 107 GLY B N 1
ATOM 1894 C CA . GLY B 1 108 ? 63.818 1.231 25.973 1.00 17.54 107 GLY B CA 1
ATOM 1895 C C . GLY B 1 108 ? 65.045 0.341 25.925 1.00 16.22 107 GLY B C 1
ATOM 1896 O O . GLY B 1 108 ? 65.043 -0.821 26.325 1.00 16.81 107 GLY B O 1
ATOM 1897 N N . SER B 1 109 ? 66.092 0.914 25.355 1.00 15.45 108 SER B N 1
ATOM 1898 C CA . SER B 1 109 ? 67.342 0.247 25.090 1.00 15.80 108 SER B CA 1
ATOM 1899 C C . SER B 1 109 ? 68.439 1.124 25.688 1.00 17.64 108 SER B C 1
ATOM 1900 O O . SER B 1 109 ? 68.504 2.332 25.433 1.00 19.48 108 SER B O 1
ATOM 1903 N N . ASN B 1 110 ? 69.250 0.543 26.541 1.00 13.85 109 ASN B N 1
ATOM 1904 C CA . ASN B 1 110 ? 70.508 1.142 26.968 1.00 13.75 109 ASN B CA 1
ATOM 1905 C C . ASN B 1 110 ? 71.364 -0.049 27.379 1.00 13.54 109 ASN B C 1
ATOM 1906 O O . ASN B 1 110 ? 71.116 -0.683 28.417 1.00 13.80 109 ASN B O 1
ATOM 1911 N N . THR B 1 111 ? 72.347 -0.380 26.556 1.00 13.16 110 THR B N 1
ATOM 1912 C CA . THR B 1 111 ? 73.107 -1.613 26.716 1.00 13.89 110 THR B CA 1
ATOM 1913 C C . THR B 1 111 ? 74.056 -1.564 27.899 1.00 14.26 110 THR B C 1
ATOM 1914 O O . THR B 1 111 ? 74.582 -2.608 28.286 1.00 15.20 110 THR B O 1
ATOM 1918 N N . LYS B 1 112 ? 74.272 -0.404 28.490 1.00 14.06 111 LYS B N 1
ATOM 1919 C CA . LYS B 1 112 ? 75.161 -0.307 29.643 1.00 15.34 111 LYS B CA 1
ATOM 1920 C C . LYS B 1 112 ? 74.491 -0.739 30.928 1.00 14.56 111 LYS B C 1
ATOM 1921 O O . LYS B 1 112 ? 75.186 -0.932 31.924 1.00 15.69 111 LYS B O 1
ATOM 1927 N N . TRP B 1 113 ? 73.178 -0.906 30.924 1.00 13.94 112 TRP B N 1
ATOM 1928 C CA . TRP B 1 113 ? 72.406 -1.175 32.124 1.00 13.93 112 TRP B CA 1
ATOM 1929 C C . TRP B 1 113 ? 71.632 -2.467 31.966 1.00 13.77 112 TRP B C 1
ATOM 1930 O O . TRP B 1 113 ? 71.138 -2.806 30.885 1.00 14.41 112 TRP B O 1
ATOM 1941 N N . MET B 1 114 ? 71.456 -3.126 33.093 1.00 14.95 113 MET B N 1
ATOM 1942 C CA . MET B 1 114 ? 70.598 -4.278 33.201 1.00 15.68 113 MET B CA 1
ATOM 1943 C C . MET B 1 114 ? 69.553 -3.966 34.252 1.00 15.26 113 MET B C 1
ATOM 1944 O O . MET B 1 114 ? 69.860 -3.385 35.290 1.00 15.87 113 MET B O 1
ATOM 1949 N N . ILE B 1 115 ? 68.322 -4.323 33.934 1.00 14.97 114 ILE B N 1
ATOM 1950 C CA . ILE B 1 115 ? 67.180 -4.055 34.773 1.00 16.77 114 ILE B CA 1
ATOM 1951 C C . ILE B 1 115 ? 66.317 -5.301 34.910 1.00 16.40 114 ILE B C 1
ATOM 1952 O O . ILE B 1 115 ? 65.922 -5.899 33.913 1.00 16.97 114 ILE B O 1
ATOM 1957 N N . GLU B 1 116 ? 66.031 -5.690 36.147 1.00 15.69 115 GLU B N 1
ATOM 1958 C CA . GLU B 1 116 ? 65.202 -6.855 36.421 1.00 16.21 115 GLU B CA 1
ATOM 1959 C C . GLU B 1 116 ? 64.037 -6.420 37.295 1.00 16.08 115 GLU B C 1
ATOM 1960 O O . GLU B 1 116 ? 64.200 -5.605 38.187 1.00 18.28 115 GLU B O 1
ATOM 1966 N N . TYR B 1 117 ? 62.858 -6.957 37.032 1.00 15.65 116 TYR B N 1
ATOM 1967 C CA . TYR B 1 117 ? 61.695 -6.612 37.830 1.00 15.60 116 TYR B CA 1
ATOM 1968 C C . TYR B 1 117 ? 60.858 -7.838 38.137 1.00 16.46 116 TYR B C 1
ATOM 1969 O O . TYR B 1 117 ? 60.870 -8.806 37.391 1.00 17.25 116 TYR B O 1
ATOM 1978 N N . SER B 1 118 ? 60.132 -7.789 39.244 1.00 16.60 117 SER B N 1
ATOM 1979 C CA . SER B 1 118 ? 59.266 -8.890 39.641 1.00 17.45 117 SER B CA 1
ATOM 1980 C C . SER B 1 118 ? 58.261 -8.384 40.662 1.00 17.21 117 SER B C 1
ATOM 1981 O O . SER B 1 118 ? 58.438 -7.320 41.252 1.00 17.08 117 SER B O 1
ATOM 1984 N N . GLY B 1 119 ? 57.212 -9.192 40.872 1.00 17.29 118 GLY B N 1
ATOM 1985 C CA . GLY B 1 119 ? 56.180 -8.959 41.849 1.00 17.26 118 GLY B CA 1
ATOM 1986 C C . GLY B 1 119 ? 54.853 -8.522 41.282 1.00 17.89 118 GLY B C 1
ATOM 1987 O O . GLY B 1 119 ? 53.844 -8.564 42.002 1.00 19.61 118 GLY B O 1
ATOM 1988 N N . GLN B 1 120 ? 54.814 -8.096 40.033 1.00 17.34 119 GLN B N 1
ATOM 1989 C CA . GLN B 1 120 ? 53.587 -7.553 39.475 1.00 17.00 119 GLN B CA 1
ATOM 1990 C C . GLN B 1 120 ? 52.482 -8.603 39.442 1.00 17.17 119 GLN B C 1
ATOM 1991 O O . GLN B 1 120 ? 52.710 -9.765 39.108 1.00 19.97 119 GLN B O 1
ATOM 1997 N N . ASN B 1 121 ? 51.275 -8.176 39.741 1.00 16.89 120 ASN B N 1
ATOM 1998 C CA . ASN B 1 121 ? 50.089 -9.013 39.661 1.00 19.00 120 ASN B CA 1
ATOM 1999 C C . ASN B 1 121 ? 49.342 -8.632 38.395 1.00 18.10 120 ASN B C 1
ATOM 2000 O O . ASN B 1 121 ? 48.795 -7.526 38.289 1.00 18.84 120 ASN B O 1
ATOM 2005 N N . LEU B 1 122 ? 49.346 -9.539 37.427 1.00 18.70 121 LEU B N 1
ATOM 2006 C CA . LEU B 1 122 ? 48.675 -9.288 36.165 1.00 21.27 121 LEU B CA 1
ATOM 2007 C C . LEU B 1 122 ? 47.287 -9.911 36.132 1.00 28.72 121 LEU B C 1
ATOM 2008 O O . LEU B 1 122 ? 46.647 -9.905 35.080 1.00 32.46 121 LEU B O 1
ATOM 2013 N N . ASP B 1 123 ? 46.833 -10.496 37.246 1.00 32.07 122 ASP B N 1
ATOM 2014 C CA . ASP B 1 123 ? 45.505 -11.076 37.377 1.00 38.29 122 ASP B CA 1
ATOM 2015 C C . ASP B 1 123 ? 44.623 -10.091 38.132 1.00 39.26 122 ASP B C 1
ATOM 2016 O O . ASP B 1 123 ? 44.976 -8.929 38.299 1.00 38.08 122 ASP B O 1
ATOM 2021 N N . SER B 1 124 ? 43.455 -10.537 38.579 1.00 41.39 123 SER B N 1
ATOM 2022 C CA . SER B 1 124 ? 42.481 -9.606 39.133 1.00 42.48 123 SER B CA 1
ATOM 2023 C C . SER B 1 124 ? 43.025 -8.941 40.394 1.00 39.49 123 SER B C 1
ATOM 2024 O O . SER B 1 124 ? 43.768 -9.547 41.175 1.00 38.21 123 SER B O 1
ATOM 2027 N N . GLY B 1 125 ? 42.644 -7.684 40.583 1.00 35.97 124 GLY B N 1
ATOM 2028 C CA . GLY B 1 125 ? 42.986 -6.943 41.771 1.00 31.28 124 GLY B CA 1
ATOM 2029 C C . GLY B 1 125 ? 44.060 -5.904 41.522 1.00 27.71 124 GLY B C 1
ATOM 2030 O O . GLY B 1 125 ? 44.283 -5.447 40.401 1.00 31.01 124 GLY B O 1
ATOM 2031 N N . ALA B 1 126 ? 44.732 -5.526 42.603 1.00 21.96 125 ALA B N 1
ATOM 2032 C CA . ALA B 1 126 ? 45.749 -4.492 42.546 1.00 18.78 125 ALA B CA 1
ATOM 2033 C C . ALA B 1 126 ? 47.014 -4.989 41.856 1.00 16.94 125 ALA B C 1
ATOM 2034 O O . ALA B 1 126 ? 47.370 -6.158 41.920 1.00 17.12 125 ALA B O 1
ATOM 2036 N N . LEU B 1 127 ? 47.702 -4.067 41.200 1.00 17.65 126 LEU B N 1
ATOM 2037 C CA . LEU B 1 127 ? 48.953 -4.412 40.553 1.00 17.48 126 LEU B CA 1
ATOM 2038 C C . LEU B 1 127 ? 49.990 -4.915 41.554 1.00 17.33 126 LEU B C 1
ATOM 2039 O O . LEU B 1 127 ? 50.800 -5.792 41.233 1.00 18.47 126 LEU B O 1
ATOM 2044 N N . GLY B 1 128 ? 49.989 -4.377 42.767 1.00 18.64 127 GLY B N 1
ATOM 2045 C CA . GLY B 1 128 ? 50.786 -4.953 43.855 1.00 18.65 127 GLY B CA 1
ATOM 2046 C C . GLY B 1 128 ? 52.173 -4.334 44.006 1.00 16.95 127 GLY B C 1
ATOM 2047 O O . GLY B 1 128 ? 52.415 -3.190 43.633 1.00 17.13 127 GLY B O 1
ATOM 2048 N N . THR B 1 129 ? 53.080 -5.102 44.612 1.00 18.02 128 THR B N 1
ATOM 2049 C CA . THR B 1 129 ? 54.431 -4.641 44.953 1.00 17.09 128 THR B CA 1
ATOM 2050 C C . THR B 1 129 ? 55.453 -5.134 43.940 1.00 16.81 128 THR B C 1
ATOM 2051 O O . THR B 1 129 ? 55.713 -6.341 43.860 1.00 18.13 128 THR B O 1
ATOM 2055 N N . ILE B 1 130 ? 56.068 -4.199 43.230 1.00 15.53 129 ILE B N 1
ATOM 2056 C CA . ILE B 1 130 ? 56.989 -4.493 42.135 1.00 14.44 129 ILE B CA 1
ATOM 2057 C C . ILE B 1 130 ? 58.365 -4.023 42.559 1.00 14.39 129 ILE B C 1
ATOM 2058 O O . ILE B 1 130 ? 58.552 -2.850 42.866 1.00 15.97 129 ILE B O 1
ATOM 2063 N N . THR B 1 131 ? 59.339 -4.923 42.530 1.00 15.83 130 THR B N 1
ATOM 2064 C CA . THR B 1 131 ? 60.723 -4.577 42.822 1.00 16.07 130 THR B CA 1
ATOM 2065 C C . THR B 1 131 ? 61.503 -4.520 41.515 1.00 16.01 130 THR B C 1
ATOM 2066 O O . THR B 1 131 ? 61.429 -5.440 40.705 1.00 16.77 130 THR B O 1
ATOM 2070 N N . VAL B 1 132 ? 62.236 -3.435 41.326 1.00 15.41 131 VAL B N 1
ATOM 2071 C CA . VAL B 1 132 ? 63.056 -3.172 40.164 1.00 15.24 131 VAL B CA 1
ATOM 2072 C C . VAL B 1 132 ? 64.501 -3.100 40.632 1.00 14.99 131 VAL B C 1
ATOM 2073 O O . VAL B 1 132 ? 64.883 -2.161 41.342 1.00 16.27 131 VAL B O 1
ATOM 2077 N N . ASP B 1 133 ? 65.320 -4.049 40.201 1.00 15.62 132 ASP B N 1
ATOM 2078 C CA . ASP B 1 133 ? 66.747 -4.028 40.479 1.00 16.05 132 ASP B CA 1
ATOM 2079 C C . ASP B 1 133 ? 67.504 -3.431 39.294 1.00 15.05 132 ASP B C 1
ATOM 2080 O O . ASP B 1 133 ? 67.212 -3.764 38.143 1.00 16.59 132 ASP B O 1
ATOM 2085 N N . THR B 1 134 ? 68.495 -2.581 39.576 1.00 15.29 133 THR B N 1
ATOM 2086 C CA . THR B 1 134 ? 69.244 -1.861 38.549 1.00 15.79 133 THR B CA 1
ATOM 2087 C C . THR B 1 134 ? 70.726 -2.154 38.684 1.00 15.54 133 THR B C 1
ATOM 2088 O O . THR B 1 134 ? 71.270 -2.120 39.791 1.00 16.29 133 THR B O 1
ATOM 2092 N N . LEU B 1 135 ? 71.410 -2.324 37.558 1.00 15.43 134 LEU B N 1
ATOM 2093 C CA . LEU B 1 135 ? 72.850 -2.545 37.580 1.00 16.29 134 LEU B CA 1
ATOM 2094 C C . LEU B 1 135 ? 73.487 -1.941 36.335 1.00 15.61 134 LEU B C 1
ATOM 2095 O O . LEU B 1 135 ? 73.094 -2.294 35.221 1.00 16.33 134 LEU B O 1
ATOM 2100 N N . LYS B 1 136 ? 74.493 -1.076 36.520 1.00 16.40 135 LYS B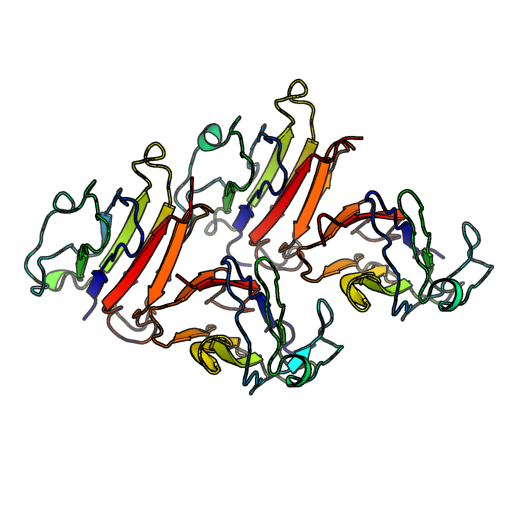 N 1
ATOM 2101 C CA . LYS B 1 136 ? 75.287 -0.598 35.396 1.00 16.66 135 LYS B CA 1
ATOM 2102 C C . LYS B 1 136 ? 76.494 -1.513 35.163 1.00 18.47 135 LYS B C 1
ATOM 2103 O O . LYS B 1 136 ? 77.295 -1.730 36.063 1.00 18.81 135 LYS B O 1
ATOM 2109 N N . LYS B 1 137 ? 76.653 -2.036 33.953 1.00 20.18 136 LYS B N 1
ATOM 2110 C CA . LYS B 1 137 ? 77.732 -3.004 33.692 1.00 21.20 136 LYS B CA 1
ATOM 2111 C C . LYS B 1 137 ? 79.112 -2.365 33.429 1.00 22.22 136 LYS B C 1
ATOM 2112 O O . LYS B 1 137 ? 80.150 -2.961 33.745 1.00 24.80 136 LYS B O 1
ATOM 2118 N N . GLY B 1 138 ? 79.147 -1.227 32.745 1.00 24.17 137 GLY B N 1
ATOM 2119 C CA . GLY B 1 138 ? 80.395 -0.613 32.325 1.00 27.05 137 GLY B CA 1
ATOM 2120 C C . GLY B 1 138 ? 80.073 0.681 31.613 1.00 28.76 137 GLY B C 1
ATOM 2121 O O . GLY B 1 138 ? 78.905 1.034 31.422 1.00 27.44 137 GLY B O 1
ATOM 2122 N N . ASN B 1 139 ? 81.124 1.395 31.223 1.00 33.62 138 ASN B N 1
ATOM 2123 C CA . ASN B 1 139 ? 80.941 2.663 30.523 1.00 39.75 138 ASN B CA 1
ATOM 2124 C C . ASN B 1 139 ? 80.740 2.443 29.017 1.00 44.73 138 ASN B C 1
ATOM 2125 O O . ASN B 1 139 ? 80.711 1.314 28.515 1.00 45.07 138 ASN B O 1
ATOM 2131 N N . TYR C 1 4 ? 60.063 -22.924 -16.460 1.00 44.21 3 TYR C N 1
ATOM 2132 C CA . TYR C 1 4 ? 61.141 -22.414 -15.613 1.00 41.73 3 TYR C CA 1
ATOM 2133 C C . TYR C 1 4 ? 60.877 -20.990 -15.137 1.00 40.82 3 TYR C C 1
ATOM 2134 O O . TYR C 1 4 ? 61.819 -20.230 -14.904 1.00 42.46 3 TYR C O 1
ATOM 2143 N N . ALA C 1 5 ? 59.600 -20.633 -14.980 1.00 37.20 4 ALA C N 1
ATOM 2144 C CA . ALA C 1 5 ? 59.272 -19.275 -14.568 1.00 32.88 4 ALA C CA 1
ATOM 2145 C C . ALA C 1 5 ? 59.632 -18.999 -13.113 1.00 28.99 4 ALA C C 1
ATOM 2146 O O . ALA C 1 5 ? 59.884 -17.841 -12.766 1.00 30.64 4 ALA C O 1
ATOM 2148 N N . GLN C 1 6 ? 59.653 -20.012 -12.245 1.00 25.04 5 GLN C N 1
ATOM 2149 C CA . GLN C 1 6 ? 60.064 -19.813 -10.862 1.00 20.38 5 GLN C CA 1
ATOM 2150 C C . GLN C 1 6 ? 61.487 -20.329 -10.699 1.00 19.27 5 GLN C C 1
ATOM 2151 O O . GLN C 1 6 ? 61.769 -21.482 -11.021 1.00 19.52 5 GLN C O 1
ATOM 2157 N N . TRP C 1 7 ? 62.370 -19.483 -10.184 1.00 17.93 6 TRP C N 1
ATOM 2158 C CA . TRP C 1 7 ? 63.770 -19.854 -10.031 1.00 17.44 6 TRP C CA 1
ATOM 2159 C C . TRP C 1 7 ? 64.400 -18.965 -8.978 1.00 16.69 6 TRP C C 1
ATOM 2160 O O . TRP C 1 7 ? 63.901 -17.886 -8.667 1.00 17.73 6 TRP C O 1
ATOM 2171 N N . VAL C 1 8 ? 65.506 -19.449 -8.446 1.00 15.61 7 VAL C N 1
ATOM 2172 C CA . VAL C 1 8 ? 66.356 -18.720 -7.537 1.00 15.09 7 VAL C CA 1
ATOM 2173 C C . VAL C 1 8 ? 67.792 -19.111 -7.824 1.00 14.34 7 VAL C C 1
ATOM 2174 O O . VAL C 1 8 ? 68.084 -20.240 -8.234 1.00 15.22 7 VAL C O 1
ATOM 2178 N N . ILE C 1 9 ? 68.686 -18.173 -7.594 1.00 14.91 8 ILE C N 1
ATOM 2179 C CA . ILE C 1 9 ? 70.114 -18.411 -7.5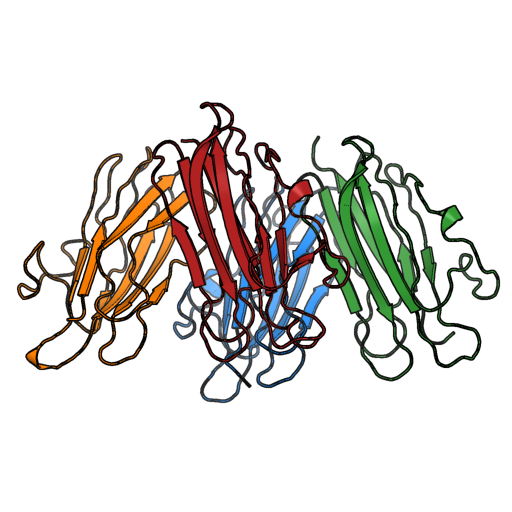45 1.00 14.49 8 ILE C CA 1
ATOM 2180 C C . ILE C 1 9 ? 70.566 -17.910 -6.187 1.00 14.29 8 ILE C C 1
ATOM 2181 O O . ILE C 1 9 ? 70.267 -16.770 -5.817 1.00 15.51 8 ILE C O 1
ATOM 2186 N N . ILE C 1 10 ? 71.269 -18.759 -5.449 1.00 13.99 9 ILE C N 1
ATOM 2187 C CA . ILE C 1 10 ? 71.770 -18.418 -4.128 1.00 14.05 9 ILE C CA 1
ATOM 2188 C C . ILE C 1 10 ? 73.283 -18.425 -4.201 1.00 13.93 9 ILE C C 1
ATOM 2189 O O . ILE C 1 10 ? 73.879 -19.452 -4.550 1.00 15.47 9 ILE C O 1
ATOM 2194 N N . ILE C 1 11 ? 73.897 -17.304 -3.866 1.00 14.80 10 ILE C N 1
ATOM 2195 C CA . ILE C 1 11 ? 75.349 -17.178 -3.878 1.00 15.36 10 ILE C CA 1
ATOM 2196 C C . ILE C 1 11 ? 75.800 -16.962 -2.445 1.00 15.48 10 ILE C C 1
ATOM 2197 O O . ILE C 1 11 ? 75.402 -15.981 -1.812 1.00 17.25 10 ILE C O 1
ATOM 2202 N N . ILE C 1 12 ? 76.606 -17.863 -1.926 1.00 15.37 11 ILE C N 1
ATOM 2203 C CA A ILE C 1 12 ? 77.191 -17.719 -0.603 0.47 14.80 11 ILE C CA 1
ATOM 2204 C CA B ILE C 1 12 ? 77.210 -17.758 -0.597 0.53 15.31 11 ILE C CA 1
ATOM 2205 C C . ILE C 1 12 ? 78.611 -17.202 -0.782 1.00 15.55 11 ILE C C 1
ATOM 2206 O O . ILE C 1 12 ? 79.435 -17.841 -1.433 1.00 16.45 11 ILE C O 1
ATOM 2215 N N . HIS C 1 13 ? 78.895 -16.037 -0.212 1.00 16.42 12 HIS C N 1
ATOM 2216 C CA . HIS C 1 13 ? 80.201 -15.398 -0.327 1.00 17.70 12 HIS C CA 1
ATOM 2217 C C . HIS C 1 13 ? 80.766 -15.282 1.074 1.00 16.90 12 HIS C C 1
ATOM 2218 O O . HIS C 1 13 ? 80.196 -14.586 1.918 1.00 16.47 12 HIS C O 1
ATOM 2225 N N . ASN C 1 14 ? 81.891 -15.948 1.320 1.00 17.85 13 ASN C N 1
ATOM 2226 C CA . ASN C 1 14 ? 82.517 -15.901 2.638 1.00 18.43 13 ASN C CA 1
ATOM 2227 C C . ASN C 1 14 ? 83.428 -14.681 2.658 1.00 18.91 13 ASN C C 1
ATOM 2228 O O . ASN C 1 14 ? 84.488 -14.680 2.035 1.00 20.71 13 ASN C O 1
ATOM 2233 N N . VAL C 1 15 ? 82.985 -13.628 3.348 1.00 19.99 14 VAL C N 1
ATOM 2234 C CA . VAL C 1 15 ? 83.699 -12.355 3.404 1.00 21.01 14 VAL C CA 1
ATOM 2235 C C . VAL C 1 15 ? 84.523 -12.229 4.669 1.00 22.76 14 VAL C C 1
ATOM 2236 O O . VAL C 1 15 ? 85.084 -11.164 4.929 1.00 25.44 14 VAL C O 1
ATOM 2240 N N . GLY C 1 16 ? 84.592 -13.292 5.470 1.00 22.57 15 GLY C N 1
ATOM 2241 C CA . GLY C 1 16 ? 85.421 -13.349 6.641 1.00 23.21 15 GLY C CA 1
ATOM 2242 C C . GLY C 1 16 ? 86.649 -14.215 6.446 1.00 24.33 15 GLY C C 1
ATOM 2243 O O . GLY C 1 16 ? 87.032 -14.564 5.321 1.00 25.73 15 GLY C O 1
ATOM 2244 N N . SER C 1 17 ? 87.274 -14.576 7.562 1.00 25.37 16 SER C N 1
ATOM 2245 C CA . SER C 1 17 ? 88.553 -15.279 7.545 1.00 26.36 16 SER C CA 1
ATOM 2246 C C . SER C 1 17 ? 88.438 -16.730 7.991 1.00 25.92 16 SER C C 1
ATOM 2247 O O . SER C 1 17 ? 89.458 -17.404 8.139 1.00 27.73 16 SER C O 1
ATOM 2250 N N . GLN C 1 18 ? 87.232 -17.219 8.254 1.00 24.70 17 GLN C N 1
ATOM 2251 C CA . GLN C 1 18 ? 87.059 -18.577 8.749 1.00 25.43 17 GLN C CA 1
ATOM 2252 C C . GLN C 1 18 ? 86.071 -19.341 7.877 1.00 22.52 17 GLN C C 1
ATOM 2253 O O . GLN C 1 18 ? 85.030 -18.810 7.499 1.00 21.76 17 GLN C O 1
ATOM 2259 N N . ASP C 1 19 ? 86.389 -20.598 7.593 1.00 22.69 18 ASP C N 1
ATOM 2260 C CA . ASP C 1 19 ? 85.574 -21.464 6.751 1.00 22.72 18 ASP C CA 1
ATOM 2261 C C . ASP C 1 19 ? 84.151 -21.543 7.274 1.00 20.22 18 ASP C C 1
ATOM 2262 O O . ASP C 1 19 ? 83.909 -21.553 8.481 1.00 19.78 18 ASP C O 1
ATOM 2267 N N . VAL C 1 20 ? 83.213 -21.634 6.339 1.00 18.83 19 VAL C N 1
ATOM 2268 C CA . VAL C 1 20 ? 81.824 -21.937 6.630 1.00 16.94 19 VAL C CA 1
ATOM 2269 C C . VAL C 1 20 ? 81.468 -23.140 5.759 1.00 17.47 19 VAL C C 1
ATOM 2270 O O . VAL C 1 20 ? 82.110 -23.393 4.746 1.00 19.09 19 VAL C O 1
ATOM 2274 N N . LYS C 1 21 ? 80.454 -23.902 6.182 1.00 16.58 20 LYS C N 1
ATOM 2275 C CA . LYS C 1 21 ? 80.097 -25.165 5.548 1.00 16.58 20 LYS C CA 1
ATOM 2276 C C . LYS C 1 21 ? 78.597 -25.247 5.305 1.00 16.06 20 LYS C C 1
ATOM 2277 O O . LYS C 1 21 ? 77.795 -24.813 6.133 1.00 16.51 20 LYS C O 1
ATOM 2283 N N . ILE C 1 22 ? 78.230 -25.801 4.160 1.00 15.93 21 ILE C N 1
ATOM 2284 C CA A ILE C 1 22 ? 76.829 -26.001 3.861 0.55 15.84 21 ILE C CA 1
ATOM 2285 C CA B ILE C 1 22 ? 76.842 -26.057 3.743 0.45 16.69 21 ILE C CA 1
ATOM 2286 C C . ILE C 1 22 ? 76.423 -27.434 4.231 1.00 16.57 21 ILE C C 1
ATOM 2287 O O . ILE C 1 22 ? 77.152 -28.402 4.004 1.00 18.57 21 ILE C O 1
ATOM 2296 N N . LYS C 1 23 ? 75.237 -27.552 4.825 1.00 16.03 22 LYS C N 1
ATOM 2297 C CA . LYS C 1 23 ? 74.678 -28.821 5.265 1.00 17.65 22 LYS C CA 1
ATOM 2298 C C . LYS C 1 23 ? 73.166 -28.828 5.065 1.00 18.18 22 LYS C C 1
ATOM 2299 O O . LYS C 1 23 ? 72.507 -27.786 5.060 1.00 18.08 22 LYS C O 1
ATOM 2305 N N . ASN C 1 24 ? 72.617 -30.029 4.934 1.00 18.74 23 ASN C N 1
ATOM 2306 C CA . ASN C 1 24 ? 71.171 -30.252 4.886 1.00 18.72 23 ASN C CA 1
ATOM 2307 C C . ASN C 1 24 ? 70.484 -29.523 3.744 1.00 17.53 23 ASN C C 1
ATOM 2308 O O . ASN C 1 24 ? 69.359 -29.043 3.888 1.00 18.03 23 ASN C O 1
ATOM 2313 N N . LEU C 1 25 ? 71.141 -29.475 2.596 1.00 17.63 24 LEU C N 1
ATOM 2314 C CA . LEU C 1 25 ? 70.523 -28.875 1.422 1.00 16.87 24 LEU C CA 1
ATOM 2315 C C . LEU C 1 25 ? 69.430 -29.778 0.843 1.00 17.05 24 LEU C C 1
ATOM 2316 O O . LEU C 1 25 ? 69.701 -30.912 0.434 1.00 17.89 24 LEU C O 1
ATOM 2321 N N . LYS C 1 26 ? 68.199 -29.269 0.761 1.00 16.63 25 LYS C N 1
ATOM 2322 C CA A LYS C 1 26 ? 67.080 -30.063 0.255 0.50 18.75 25 LYS C CA 1
ATOM 2323 C CA B LYS C 1 26 ? 67.063 -30.063 0.282 0.50 18.86 25 LYS C CA 1
ATOM 2324 C C . LYS C 1 26 ? 66.073 -29.165 -0.444 1.00 18.22 25 LYS C C 1
ATOM 2325 O O . LYS C 1 26 ? 65.527 -28.240 0.151 1.00 20.04 25 LYS C O 1
ATOM 2336 N N . ALA C 1 27 ? 65.788 -29.474 -1.699 1.00 17.77 26 ALA C N 1
ATOM 2337 C CA . ALA C 1 27 ? 64.721 -28.812 -2.438 1.00 17.18 26 ALA C CA 1
ATOM 2338 C C . ALA C 1 27 ? 63.462 -29.652 -2.309 1.00 17.17 26 ALA C C 1
ATOM 2339 O O . ALA C 1 27 ? 63.437 -30.780 -2.778 1.00 20.04 26 ALA C O 1
ATOM 2341 N N . SER C 1 28 ? 62.435 -29.124 -1.658 1.00 16.52 27 SER C N 1
ATOM 2342 C CA . SER C 1 28 ? 61.170 -29.834 -1.522 1.00 17.45 27 SER C CA 1
ATOM 2343 C C . SER C 1 28 ? 60.290 -29.723 -2.749 1.00 16.92 27 SER C C 1
ATOM 2344 O O . SER C 1 28 ? 59.449 -30.598 -2.955 1.00 18.30 27 SER C O 1
ATOM 2347 N N . TRP C 1 29 ? 60.468 -28.686 -3.554 1.00 15.22 28 TRP C N 1
ATOM 2348 C CA . TRP C 1 29 ? 59.793 -28.520 -4.830 1.00 14.80 28 TRP C CA 1
ATOM 2349 C C . TRP C 1 29 ? 60.805 -28.067 -5.860 1.00 14.84 28 TRP C C 1
ATOM 2350 O O . TRP C 1 29 ? 61.667 -27.238 -5.571 1.00 14.37 28 TRP C O 1
ATOM 2361 N N . GLY C 1 30 ? 60.661 -28.567 -7.076 1.00 15.89 29 GLY C N 1
ATOM 2362 C CA . GLY C 1 30 ? 61.538 -28.198 -8.162 1.00 16.54 29 GLY C CA 1
ATOM 2363 C C . GLY C 1 30 ? 62.830 -28.994 -8.144 1.00 1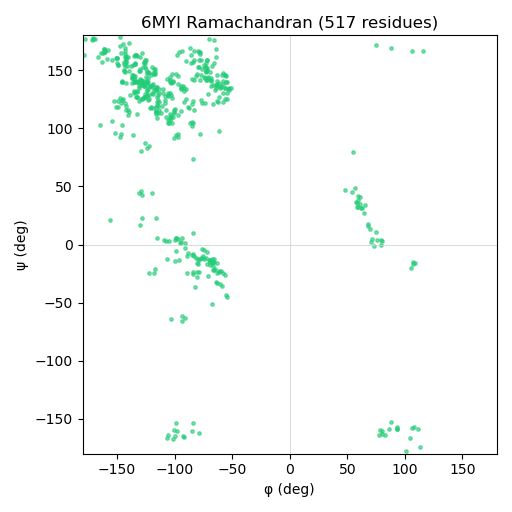5.50 29 GLY C C 1
ATOM 2364 O O . GLY C 1 30 ? 62.956 -30.034 -7.496 1.00 17.56 29 GLY C O 1
ATOM 2365 N N . LYS C 1 31 ? 63.797 -28.492 -8.881 1.00 14.78 30 LYS C N 1
ATOM 2366 C CA . LYS C 1 31 ? 65.069 -29.175 -9.036 1.00 15.75 30 LYS C CA 1
ATOM 2367 C C . LYS C 1 31 ? 66.209 -28.228 -8.733 1.00 14.32 30 LYS C C 1
ATOM 2368 O O . LYS C 1 31 ? 66.032 -27.021 -8.651 1.00 15.90 30 LYS C O 1
ATOM 2374 N N . LEU C 1 32 ? 67.377 -28.789 -8.535 1.00 12.99 31 LEU C N 1
ATOM 2375 C CA . LEU C 1 32 ? 68.651 -28.093 -8.559 1.00 12.40 31 LEU C CA 1
ATOM 2376 C C . LEU C 1 32 ? 69.285 -28.311 -9.918 1.00 12.02 31 LEU C C 1
ATOM 2377 O O . LEU C 1 32 ? 69.188 -29.399 -10.483 1.00 13.15 31 LEU C O 1
ATOM 2382 N N . HIS C 1 33 ? 70.014 -27.317 -10.396 1.00 12.58 32 HIS C N 1
ATOM 2383 C CA . HIS C 1 33 ? 70.593 -27.418 -11.723 1.00 12.72 32 HIS C CA 1
ATOM 2384 C C . HIS C 1 33 ? 71.927 -26.694 -11.797 1.00 12.47 32 HIS C C 1
ATOM 2385 O O . HIS C 1 33 ? 72.329 -25.967 -10.887 1.00 13.25 32 HIS C O 1
ATOM 2392 N N . ALA C 1 34 ? 72.604 -26.895 -12.911 1.00 13.53 33 ALA C N 1
ATOM 2393 C CA . ALA C 1 34 ? 73.922 -26.332 -13.135 1.00 14.00 33 ALA C CA 1
ATOM 2394 C C . ALA C 1 34 ? 73.833 -24.833 -13.357 1.00 13.87 33 ALA C C 1
ATOM 2395 O O . ALA C 1 34 ? 72.808 -24.302 -13.805 1.00 13.75 33 ALA C O 1
ATOM 2397 N N . ASP C 1 35 ? 74.965 -24.165 -13.132 1.00 15.39 34 ASP C N 1
ATOM 2398 C CA . ASP C 1 35 ? 75.029 -22.730 -13.312 1.00 15.27 34 ASP C CA 1
ATOM 2399 C C . ASP C 1 35 ? 74.638 -22.349 -14.744 1.00 15.62 34 ASP C C 1
ATOM 2400 O O . ASP C 1 35 ? 75.224 -22.823 -15.714 1.00 16.36 34 ASP C O 1
ATOM 2405 N N . GLY C 1 36 ? 73.637 -21.506 -14.889 1.00 15.30 35 GLY C N 1
ATOM 2406 C CA . GLY C 1 36 ? 73.202 -21.016 -16.179 1.00 15.88 35 GLY C CA 1
ATOM 2407 C C . GLY C 1 36 ? 72.537 -22.052 -17.065 1.00 15.72 35 GLY C C 1
ATOM 2408 O O . GLY C 1 36 ? 72.333 -21.779 -18.246 1.00 16.03 35 GLY C O 1
ATOM 2409 N N . ASP C 1 37 ? 72.152 -23.223 -16.540 1.00 14.98 36 ASP C N 1
ATOM 2410 C CA . ASP C 1 37 ? 71.640 -24.304 -17.402 1.00 14.62 36 ASP C CA 1
ATOM 2411 C C . ASP C 1 37 ? 70.592 -25.112 -16.639 1.00 14.27 36 ASP C C 1
ATOM 2412 O O . ASP C 1 37 ? 70.894 -26.115 -15.990 1.00 13.88 36 ASP C O 1
ATOM 2417 N N . LYS C 1 38 ? 69.348 -24.705 -16.815 1.00 14.83 37 LYS C N 1
ATOM 2418 C CA . LYS C 1 38 ? 68.238 -25.327 -16.128 1.00 15.96 37 LYS C CA 1
ATOM 2419 C C . LYS C 1 38 ? 68.012 -26.759 -16.576 1.00 16.52 37 LYS C C 1
ATOM 2420 O O . LYS C 1 38 ? 67.410 -27.526 -15.832 1.00 18.33 37 LYS C O 1
ATOM 2426 N N . ASP C 1 39 ? 68.486 -27.142 -17.761 1.00 16.81 38 ASP C N 1
ATOM 2427 C CA . ASP C 1 39 ? 68.283 -28.488 -18.258 1.00 19.05 38 ASP C CA 1
ATOM 2428 C C . ASP C 1 39 ? 69.258 -29.497 -17.674 1.00 18.03 38 ASP C C 1
ATOM 2429 O O . ASP C 1 39 ? 69.043 -30.708 -17.806 1.00 21.48 38 ASP C O 1
ATOM 2434 N N . ALA C 1 40 ? 70.339 -29.034 -17.072 1.00 15.75 39 ALA C N 1
ATOM 2435 C CA . ALA C 1 40 ? 71.369 -29.899 -16.499 1.00 15.02 39 ALA C CA 1
ATOM 2436 C C . ALA C 1 40 ? 71.095 -30.026 -14.999 1.00 14.30 39 ALA C C 1
ATOM 2437 O O . ALA C 1 40 ? 71.545 -29.215 -14.197 1.00 14.56 39 ALA C O 1
ATOM 2439 N N . GLU C 1 41 ? 70.347 -31.061 -14.614 1.00 13.86 40 GLU C N 1
ATOM 2440 C CA . GLU C 1 41 ? 70.012 -31.269 -13.216 1.00 13.20 40 GLU C CA 1
ATOM 2441 C C . GLU C 1 41 ? 71.250 -31.702 -12.463 1.00 12.36 40 GLU C C 1
ATOM 2442 O O . GLU C 1 41 ? 72.102 -32.411 -13.001 1.00 13.28 40 GLU C O 1
ATOM 2448 N N . VAL C 1 42 ? 71.369 -31.248 -11.219 1.00 12.74 41 VAL C N 1
ATOM 2449 C CA . VAL C 1 42 ? 72.450 -31.665 -10.351 1.00 13.07 41 VAL C CA 1
ATOM 2450 C C . VAL C 1 42 ? 71.882 -32.219 -9.053 1.00 12.91 41 VAL C C 1
ATOM 2451 O O . VAL C 1 42 ? 70.766 -31.906 -8.641 1.00 14.34 41 VAL C O 1
ATOM 2455 N N . SER C 1 43 ? 72.686 -33.019 -8.384 1.00 12.89 42 SER C N 1
ATOM 2456 C CA . SER C 1 43 ? 72.365 -33.595 -7.089 1.00 12.86 42 SER C CA 1
ATOM 2457 C C . SER C 1 43 ? 72.709 -32.618 -5.977 1.00 12.73 42 SER C C 1
ATOM 2458 O O . SER C 1 43 ? 73.742 -31.954 -6.020 1.00 13.87 42 SER C O 1
ATOM 2461 N N . ALA C 1 44 ? 71.864 -32.595 -4.957 1.00 13.25 43 ALA C N 1
ATOM 2462 C CA . ALA C 1 44 ? 72.200 -31.843 -3.754 1.00 14.07 43 ALA C CA 1
ATOM 2463 C C . ALA C 1 44 ? 73.534 -32.283 -3.157 1.00 15.22 43 ALA C C 1
ATOM 2464 O O . ALA C 1 44 ? 74.194 -31.503 -2.462 1.00 16.59 43 ALA C O 1
ATOM 2466 N N . SER C 1 45 ? 73.939 -33.526 -3.397 1.00 16.37 44 SER C N 1
ATOM 2467 C CA . SER C 1 45 ? 75.231 -33.995 -2.916 1.00 19.15 44 SER C CA 1
ATOM 2468 C C . SER C 1 45 ? 76.428 -33.256 -3.521 1.00 21.06 44 SER C C 1
ATOM 2469 O O . SER C 1 45 ? 77.538 -33.394 -2.992 1.00 23.65 44 SER C O 1
ATOM 2472 N N . ASN C 1 46 ? 76.257 -32.513 -4.619 1.00 20.82 45 ASN C N 1
ATOM 2473 C CA . ASN C 1 46 ? 77.343 -31.662 -5.100 1.00 21.49 45 ASN C CA 1
ATOM 2474 C C . ASN C 1 46 ? 77.734 -30.600 -4.083 1.00 20.16 45 ASN C C 1
ATOM 2475 O O . ASN C 1 46 ? 78.850 -30.085 -4.151 1.00 23.54 45 ASN C O 1
ATOM 2480 N N . TYR C 1 47 ? 76.824 -30.251 -3.173 1.00 19.05 46 TYR C N 1
ATOM 2481 C CA . TYR C 1 47 ? 77.011 -29.164 -2.235 1.00 19.02 46 TYR C CA 1
ATOM 2482 C C . TYR C 1 47 ? 77.030 -29.629 -0.796 1.00 19.36 46 TYR C C 1
ATOM 2483 O O . TYR C 1 47 ? 77.562 -28.920 0.057 1.00 21.19 46 TYR C O 1
ATOM 2492 N N . GLU C 1 48 ? 76.485 -30.787 -0.505 1.00 19.95 47 GLU C N 1
ATOM 2493 C CA . GLU C 1 48 ? 76.342 -31.202 0.873 1.00 21.58 47 GLU C CA 1
ATOM 2494 C C . GLU C 1 48 ? 77.720 -31.356 1.506 1.00 21.97 47 GLU C C 1
ATOM 2495 O O . GLU C 1 48 ? 78.577 -32.091 1.002 1.00 23.58 47 GLU C O 1
ATOM 2501 N N . GLY C 1 49 ? 77.947 -30.641 2.603 1.00 21.00 48 GLY C N 1
ATOM 2502 C CA . GLY C 1 49 ? 79.210 -30.667 3.311 1.00 21.72 48 GLY C CA 1
ATOM 2503 C C . GLY C 1 49 ? 80.320 -29.812 2.732 1.00 21.62 48 GLY C C 1
ATOM 2504 O O . GLY C 1 49 ? 81.440 -29.860 3.242 1.00 23.97 48 GLY C O 1
ATOM 2505 N N . LYS C 1 50 ? 80.062 -29.051 1.670 1.00 21.63 49 LYS C N 1
ATOM 2506 C CA . LYS C 1 50 ? 81.122 -28.270 1.040 1.00 23.20 49 LYS C CA 1
ATOM 2507 C C . LYS C 1 50 ? 81.510 -27.081 1.911 1.00 21.58 49 LYS C C 1
ATOM 2508 O O . LYS C 1 50 ? 80.669 -26.428 2.520 1.00 20.87 49 LYS C O 1
ATOM 2514 N N . ILE C 1 51 ? 82.795 -26.810 1.930 1.00 22.88 50 ILE C N 1
ATOM 2515 C CA . ILE C 1 51 ? 83.351 -25.669 2.625 1.00 24.23 50 ILE C CA 1
ATOM 2516 C C . ILE C 1 51 ? 83.440 -24.503 1.660 1.00 24.11 50 ILE C C 1
ATOM 2517 O O . ILE C 1 51 ? 83.905 -24.646 0.525 1.00 26.97 50 ILE C O 1
ATOM 2522 N N . VAL C 1 52 ? 83.026 -23.335 2.122 1.00 22.33 51 VAL C N 1
ATOM 2523 C CA . VAL C 1 52 ? 83.283 -22.083 1.430 1.00 21.34 51 VAL C CA 1
ATOM 2524 C C . VAL C 1 52 ? 84.413 -21.387 2.175 1.00 22.19 51 VAL C C 1
ATOM 2525 O O . VAL C 1 52 ? 84.225 -20.929 3.310 1.00 21.07 51 VAL C O 1
ATOM 2529 N N . LYS C 1 53 ? 85.592 -21.336 1.549 1.00 24.03 52 LYS C N 1
ATOM 2530 C CA . LYS C 1 53 ? 86.761 -20.758 2.182 1.00 25.41 52 LYS C CA 1
ATOM 2531 C C . LYS C 1 53 ? 86.701 -19.238 2.126 1.00 24.49 52 LYS C C 1
ATOM 2532 O O . LYS C 1 53 ? 85.936 -18.660 1.350 1.00 24.45 52 LYS C O 1
ATOM 2538 N N . PRO C 1 54 ? 87.514 -18.568 2.932 1.00 25.77 53 PRO C N 1
ATOM 2539 C CA . PRO C 1 54 ? 87.546 -17.105 2.887 1.00 25.43 53 PRO C CA 1
ATOM 2540 C C . PRO C 1 54 ? 87.721 -16.596 1.460 1.00 25.99 53 PRO C C 1
ATOM 2541 O O . PRO C 1 54 ? 88.567 -17.083 0.695 1.00 27.41 53 PRO C O 1
ATOM 2545 N N . ASP C 1 55 ? 86.923 -15.593 1.123 1.00 28.00 54 ASP C N 1
ATOM 2546 C CA A ASP C 1 55 ? 86.818 -14.908 -0.163 0.50 29.74 54 ASP C CA 1
ATOM 2547 C CA B ASP C 1 55 ? 86.907 -14.929 -0.178 0.50 29.26 54 ASP C CA 1
ATOM 2548 C C . ASP C 1 55 ? 86.334 -15.788 -1.310 1.00 29.96 54 ASP C C 1
ATOM 2549 O O . ASP C 1 55 ? 86.344 -15.342 -2.467 1.00 34.69 54 ASP C O 1
ATOM 2558 N N . GLU C 1 56 ? 85.886 -17.012 -1.039 1.00 26.44 55 GLU C N 1
ATOM 2559 C CA . GLU C 1 56 ? 85.295 -17.848 -2.068 1.00 27.39 55 GLU C CA 1
ATOM 2560 C C . GLU C 1 56 ? 83.781 -17.687 -2.092 1.00 24.52 55 GLU C C 1
ATOM 2561 O O . GLU C 1 56 ? 83.156 -17.187 -1.156 1.00 23.84 55 GLU C O 1
ATOM 2567 N N . LYS C 1 57 ? 83.197 -18.194 -3.166 1.00 23.57 56 LYS C N 1
ATOM 2568 C CA . LYS C 1 57 ? 81.761 -18.197 -3.356 1.00 23.42 56 LYS C CA 1
ATOM 2569 C C . LYS C 1 57 ? 81.312 -19.597 -3.731 1.00 23.06 56 LYS C C 1
ATOM 2570 O O . LYS C 1 57 ? 82.056 -20.356 -4.373 1.00 26.31 56 LYS C O 1
ATOM 2576 N N . LEU C 1 58 ? 80.079 -19.912 -3.375 1.00 19.50 57 LEU C N 1
ATOM 2577 C CA . LEU C 1 58 ? 79.402 -21.142 -3.742 1.00 18.85 57 LEU C CA 1
ATOM 2578 C C . LEU C 1 58 ? 78.031 -20.744 -4.278 1.00 17.19 57 LEU C C 1
ATOM 2579 O O . LEU C 1 58 ? 77.340 -19.922 -3.672 1.00 18.06 57 LEU C O 1
ATOM 2584 N N . GLN C 1 59 ? 77.633 -21.327 -5.403 1.00 17.52 58 GLN C N 1
ATOM 2585 C CA . GLN C 1 59 ? 76.396 -20.966 -6.088 1.00 16.27 58 GLN C CA 1
ATOM 2586 C C . GLN C 1 59 ? 75.458 -22.166 -6.170 1.00 16.23 58 GLN C C 1
ATOM 2587 O O . GLN C 1 59 ? 75.864 -23.243 -6.611 1.00 17.90 58 GLN C O 1
ATOM 2593 N N . ILE C 1 60 ? 74.204 -21.965 -5.783 1.00 15.42 59 ILE C N 1
ATOM 2594 C CA . ILE C 1 60 ? 73.137 -22.969 -5.872 1.00 15.85 59 ILE C CA 1
ATOM 2595 C C . ILE C 1 60 ? 72.081 -22.418 -6.805 1.00 14.64 59 ILE C C 1
ATOM 2596 O O . ILE C 1 60 ? 71.657 -21.275 -6.643 1.00 16.63 59 ILE C O 1
ATOM 2601 N N . ASN C 1 61 ? 71.619 -23.233 -7.743 1.00 13.07 60 ASN C N 1
ATOM 2602 C CA . ASN C 1 61 ? 70.617 -22.807 -8.711 1.00 13.27 60 ASN C CA 1
ATOM 2603 C C . ASN C 1 61 ? 69.435 -23.749 -8.585 1.00 13.30 60 ASN C C 1
ATOM 2604 O O . ASN C 1 61 ? 69.610 -24.964 -8.705 1.00 14.47 60 ASN C O 1
ATOM 2609 N N . ALA C 1 62 ? 68.244 -23.213 -8.361 1.00 13.34 61 ALA C N 1
ATOM 2610 C CA . ALA C 1 62 ? 67.057 -24.029 -8.185 1.00 13.71 61 ALA C CA 1
ATOM 2611 C C . ALA C 1 62 ? 65.940 -23.463 -9.048 1.00 14.25 61 ALA C C 1
ATOM 2612 O O . ALA C 1 62 ? 65.780 -22.252 -9.150 1.00 16.25 61 ALA C O 1
ATOM 2614 N N . SER C 1 63 ? 65.171 -24.337 -9.679 1.00 13.49 62 SER C N 1
ATOM 2615 C CA A SER C 1 63 ? 64.108 -23.878 -10.554 0.58 14.34 62 SER C CA 1
ATOM 2616 C CA B SER C 1 63 ? 64.114 -23.891 -10.572 0.42 15.01 62 SER C CA 1
ATOM 2617 C C . SER C 1 63 ? 62.942 -24.843 -10.474 1.00 15.54 62 SER C C 1
ATOM 2618 O O . SER C 1 63 ? 63.092 -26.007 -10.104 1.00 17.55 62 SER C O 1
ATOM 2623 N N . GLY C 1 64 ? 61.769 -24.335 -10.830 1.00 18.56 63 GLY C N 1
ATOM 2624 C CA . GLY C 1 64 ? 60.613 -25.167 -10.991 1.00 24.09 63 GLY C CA 1
ATOM 2625 C C . GLY C 1 64 ? 60.827 -26.134 -12.123 1.00 30.91 63 GLY C C 1
ATOM 2626 O O . GLY C 1 64 ? 61.761 -26.048 -12.925 1.00 32.67 63 GLY C O 1
ATOM 2627 N N . ARG C 1 65 ? 59.920 -27.088 -12.178 1.00 35.45 64 ARG C N 1
ATOM 2628 C CA . ARG C 1 65 ? 60.044 -28.185 -13.114 1.00 41.05 64 ARG C CA 1
ATOM 2629 C C . ARG C 1 65 ? 59.686 -27.740 -14.524 1.00 45.70 64 ARG C C 1
ATOM 2630 O O . ARG C 1 65 ? 58.876 -26.833 -14.730 1.00 44.80 64 ARG C O 1
ATOM 2638 N N . SER C 1 66 ? 60.306 -28.401 -15.499 1.00 51.97 65 SER C N 1
ATOM 2639 C CA . SER C 1 66 ? 60.041 -28.119 -16.901 1.00 57.58 65 SER C CA 1
ATOM 2640 C C . SER C 1 66 ? 58.574 -28.390 -17.221 1.00 59.68 65 SER C C 1
ATOM 2641 O O . SER C 1 66 ? 58.184 -29.540 -17.448 1.00 63.41 65 SER C O 1
ATOM 2644 N N . ASP C 1 67 ? 57.755 -27.334 -17.224 1.00 53.11 66 ASP C N 1
ATOM 2645 C CA . ASP C 1 67 ? 56.327 -27.444 -17.510 1.00 41.62 66 ASP C CA 1
ATOM 2646 C C . ASP C 1 67 ? 55.642 -28.451 -16.592 1.00 44.03 66 ASP C C 1
ATOM 2647 O O . ASP C 1 67 ? 55.393 -29.596 -16.983 1.00 41.01 66 ASP C O 1
ATOM 2652 N N . ALA C 1 68 ? 55.338 -28.034 -15.363 1.00 48.39 67 ALA C N 1
ATOM 2653 C CA . ALA C 1 68 ? 54.562 -28.901 -14.470 1.00 48.55 67 ALA C CA 1
ATOM 2654 C C . ALA C 1 68 ? 53.826 -28.099 -13.402 1.00 45.74 67 ALA C C 1
ATOM 2655 O O . ALA C 1 68 ? 53.433 -28.667 -12.379 1.00 47.74 67 ALA C O 1
ATOM 2657 N N . ALA C 1 69 ? 53.598 -26.813 -13.626 1.00 40.52 68 ALA C N 1
ATOM 2658 C CA . ALA C 1 69 ? 52.898 -25.931 -12.694 1.00 36.52 68 ALA C CA 1
ATOM 2659 C C . ALA C 1 69 ? 53.432 -26.073 -11.272 1.00 34.07 68 ALA C C 1
ATOM 2660 O O . ALA C 1 69 ? 52.674 -26.179 -10.306 1.00 35.34 68 ALA C O 1
ATOM 2662 N N . GLU C 1 70 ? 54.759 -26.061 -11.145 1.00 32.32 69 GLU C N 1
ATOM 2663 C CA . GLU C 1 70 ? 55.421 -26.151 -9.852 1.00 31.40 69 GLU C CA 1
ATOM 2664 C C . GLU C 1 70 ? 56.464 -25.053 -9.723 1.00 28.42 69 GLU C C 1
ATOM 2665 O O . GLU C 1 70 ? 57.021 -24.562 -10.706 1.00 29.53 69 GLU C O 1
ATOM 2671 N N . GLY C 1 71 ? 56.666 -24.622 -8.498 1.00 24.22 70 GLY C N 1
ATOM 2672 C CA . GLY C 1 71 ? 57.691 -23.659 -8.193 1.00 21.50 70 GLY C CA 1
ATOM 2673 C C . GLY C 1 71 ? 58.950 -24.319 -7.666 1.00 18.45 70 GLY C C 1
ATOM 2674 O O . GLY C 1 71 ? 59.189 -25.517 -7.855 1.00 18.41 70 GLY C O 1
ATOM 2675 N N . THR C 1 72 ? 59.767 -23.519 -6.989 1.00 16.58 71 THR C N 1
ATOM 2676 C CA . THR C 1 72 ? 60.984 -23.997 -6.338 1.00 15.88 71 THR C CA 1
ATOM 2677 C C . THR C 1 72 ? 60.902 -23.623 -4.873 1.00 14.59 71 THR C C 1
ATOM 2678 O O . THR C 1 72 ? 60.635 -22.473 -4.537 1.00 14.77 71 THR C O 1
ATOM 2682 N N . THR C 1 73 ? 61.189 -24.585 -3.999 1.00 14.76 72 THR C N 1
ATOM 2683 C CA . THR C 1 73 ? 61.146 -24.405 -2.553 1.00 14.75 72 THR C CA 1
ATOM 2684 C C . THR C 1 73 ? 62.241 -25.264 -1.943 1.00 14.62 72 THR C C 1
ATOM 2685 O O . THR C 1 73 ? 62.428 -26.397 -2.379 1.00 14.94 72 THR C O 1
ATOM 2689 N N . GLY C 1 74 ? 62.929 -24.753 -0.928 1.00 13.21 73 GLY C N 1
ATOM 2690 C CA . GLY C 1 74 ? 63.987 -25.537 -0.326 1.00 13.86 73 GLY C CA 1
ATOM 2691 C C . GLY C 1 74 ? 64.533 -24.916 0.930 1.00 13.48 73 GLY C C 1
ATOM 2692 O O . GLY C 1 74 ? 64.171 -23.813 1.336 1.00 12.72 73 GLY C O 1
ATOM 2693 N N . THR C 1 75 ? 65.450 -25.661 1.549 1.00 13.70 74 THR C N 1
ATOM 2694 C CA . THR C 1 75 ? 66.159 -25.217 2.734 1.00 13.32 74 THR C CA 1
ATOM 2695 C C . THR C 1 75 ? 67.611 -25.658 2.658 1.00 13.55 74 THR C C 1
ATOM 2696 O O . THR C 1 75 ? 67.958 -26.633 1.974 1.00 14.56 74 THR C O 1
ATOM 2700 N N . PHE C 1 76 ? 68.434 -24.995 3.472 1.00 12.84 75 PHE C N 1
ATOM 2701 C CA . PHE C 1 76 ? 69.778 -25.471 3.782 1.00 12.60 75 PHE C CA 1
ATOM 2702 C C . PHE C 1 76 ? 70.215 -24.783 5.057 1.00 12.51 75 PHE C C 1
ATOM 2703 O O . PHE C 1 76 ? 69.648 -23.780 5.473 1.00 12.80 75 PHE C O 1
ATOM 2711 N N . ASP C 1 77 ? 71.289 -25.309 5.642 1.00 12.75 76 ASP C N 1
ATOM 2712 C CA . ASP C 1 77 ? 71.946 -24.704 6.787 1.00 12.12 76 ASP C CA 1
ATOM 2713 C C . ASP C 1 77 ? 73.368 -24.315 6.414 1.00 12.69 76 ASP C C 1
ATOM 2714 O O . ASP C 1 77 ? 74.027 -24.972 5.590 1.00 13.62 76 ASP C O 1
ATOM 2719 N N . LEU C 1 78 ? 73.838 -23.253 7.038 1.00 12.14 77 LEU C N 1
ATOM 2720 C CA . LEU C 1 78 ? 75.264 -23.015 7.158 1.00 12.87 77 LEU C CA 1
ATOM 2721 C C . LEU C 1 78 ? 75.678 -23.426 8.559 1.00 13.41 77 LEU C C 1
ATOM 2722 O O . LEU C 1 78 ? 74.936 -23.190 9.509 1.00 13.62 77 LEU C O 1
ATOM 2727 N N . VAL C 1 79 ? 76.837 -24.071 8.665 1.00 13.99 78 VAL C N 1
ATOM 2728 C CA . VAL C 1 79 ? 77.351 -24.577 9.934 1.00 14.43 78 VAL C CA 1
ATOM 2729 C C . VAL C 1 79 ? 78.825 -24.214 10.053 1.00 14.65 78 VAL C C 1
ATOM 2730 O O . VAL C 1 79 ? 79.498 -23.919 9.063 1.00 15.64 78 VAL C O 1
ATOM 2734 N N . ASP C 1 80 ? 79.336 -24.286 11.285 1.00 15.67 79 ASP C N 1
ATOM 2735 C CA . ASP C 1 80 ? 80.686 -23.849 11.586 1.00 17.02 79 ASP C CA 1
ATOM 2736 C C . ASP C 1 80 ? 81.591 -25.054 11.794 1.00 18.93 79 ASP C C 1
ATOM 2737 O O . ASP C 1 80 ? 81.507 -25.720 12.840 1.00 20.30 79 ASP C O 1
ATOM 2742 N N . PRO C 1 81 ? 82.478 -25.360 10.848 1.00 20.56 80 PRO C N 1
ATOM 2743 C CA . PRO C 1 81 ? 83.295 -26.572 10.982 1.00 22.82 80 PRO C CA 1
ATOM 2744 C C . PRO C 1 81 ? 84.327 -26.496 12.091 1.00 24.72 80 PRO C C 1
ATOM 2745 O O . PRO C 1 81 ? 84.888 -27.537 12.445 1.00 26.97 80 PRO C O 1
ATOM 2749 N N . ALA C 1 82 ? 84.592 -25.318 12.650 1.00 24.11 81 ALA C N 1
ATOM 2750 C CA . ALA C 1 82 ? 85.517 -25.179 13.763 1.00 25.52 81 ALA C CA 1
ATOM 2751 C C . ALA C 1 82 ? 84.818 -25.299 15.111 1.00 26.26 81 ALA C C 1
ATOM 2752 O O . ALA C 1 82 ? 85.485 -25.247 16.144 1.00 28.58 81 ALA C O 1
ATOM 2754 N N . ASP C 1 83 ? 83.499 -25.447 15.122 1.00 26.52 82 ASP C N 1
ATOM 2755 C CA . ASP C 1 83 ? 82.685 -25.508 16.324 1.00 26.87 82 ASP C CA 1
ATOM 2756 C C . ASP C 1 83 ? 81.757 -26.718 16.225 1.00 25.79 82 ASP C C 1
ATOM 2757 O O . ASP C 1 83 ? 80.559 -26.635 16.493 1.00 25.86 82 ASP C O 1
ATOM 2762 N N . GLY C 1 84 ? 82.294 -27.863 15.796 1.00 25.73 83 GLY C N 1
ATOM 2763 C CA . GLY C 1 84 ? 81.515 -29.097 15.744 1.00 25.81 83 GLY C CA 1
ATOM 2764 C C . GLY C 1 84 ? 80.324 -29.027 14.813 1.00 24.13 83 GLY C C 1
ATOM 2765 O O . GLY C 1 84 ? 79.313 -29.700 15.056 1.00 25.72 83 GLY C O 1
ATOM 2766 N N . ASP C 1 85 ? 80.430 -28.253 13.730 1.00 22.41 84 ASP C N 1
ATOM 2767 C CA . ASP C 1 85 ? 79.337 -28.047 12.786 1.00 22.36 84 ASP C CA 1
ATOM 2768 C C . ASP C 1 85 ? 78.113 -27.451 13.485 1.00 19.65 84 ASP C C 1
ATOM 2769 O O . ASP C 1 85 ? 76.973 -27.708 13.105 1.00 19.47 84 ASP C O 1
ATOM 2774 N N . LYS C 1 86 ? 78.344 -26.580 14.474 1.00 19.94 85 LYS C N 1
ATOM 2775 C CA . LYS C 1 86 ? 77.265 -25.824 15.106 1.00 19.01 85 LYS C CA 1
ATOM 2776 C C . LYS C 1 86 ? 76.536 -25.018 14.045 1.00 16.66 85 LYS C C 1
ATOM 2777 O O . LYS C 1 86 ? 77.150 -24.432 13.148 1.00 16.31 85 LYS C O 1
ATOM 2783 N N . GLN C 1 87 ? 75.219 -24.992 14.129 1.00 16.62 86 GLN C N 1
ATOM 2784 C CA . GLN C 1 87 ? 74.448 -24.180 13.195 1.00 16.08 86 GLN C CA 1
ATOM 2785 C C . GLN C 1 87 ? 74.885 -22.726 13.237 1.00 14.41 86 GLN C C 1
ATOM 2786 O O . GLN C 1 87 ? 75.007 -22.120 14.310 1.00 15.34 86 GLN C O 1
ATOM 2792 N N . VAL C 1 88 ? 75.051 -22.148 12.054 1.00 14.10 87 VAL C N 1
ATOM 2793 C CA . VAL C 1 88 ? 75.259 -20.717 11.893 1.00 13.25 87 VAL C CA 1
ATOM 2794 C C . VAL C 1 88 ? 73.912 -20.035 11.644 1.00 12.46 87 VAL C C 1
ATOM 2795 O O . VAL C 1 88 ? 73.463 -19.239 12.459 1.00 12.80 87 VAL C O 1
ATOM 2799 N N . ARG C 1 89 ? 73.235 -20.391 10.553 1.00 12.03 88 ARG C N 1
ATOM 2800 C CA . ARG C 1 89 ? 71.847 -20.005 10.310 1.00 11.11 88 ARG C CA 1
ATOM 2801 C C . ARG C 1 89 ? 71.171 -21.068 9.461 1.00 11.63 88 ARG C C 1
ATOM 2802 O O . ARG C 1 89 ? 71.838 -21.855 8.789 1.00 11.99 88 ARG C O 1
ATOM 2810 N N . HIS C 1 90 ? 69.841 -21.066 9.507 1.00 10.98 89 HIS C N 1
ATOM 2811 C CA . HIS C 1 90 ? 68.982 -21.858 8.639 1.00 11.28 89 HIS C CA 1
ATOM 2812 C C . HIS C 1 90 ? 68.371 -20.960 7.577 1.00 10.53 89 HIS C C 1
ATOM 2813 O O . HIS C 1 90 ? 67.987 -19.825 7.871 1.00 11.62 89 HIS C O 1
ATOM 2820 N N . PHE C 1 91 ? 68.255 -21.480 6.369 1.00 10.64 90 PHE C N 1
ATOM 2821 C CA . PHE C 1 91 ? 67.761 -20.744 5.207 1.00 10.82 90 PHE C CA 1
ATOM 2822 C C . PHE C 1 91 ? 66.573 -21.468 4.588 1.00 11.07 90 PHE C C 1
ATOM 2823 O O . PHE C 1 91 ? 66.586 -22.687 4.449 1.00 12.30 90 PHE C O 1
ATOM 2831 N N . TYR C 1 92 ? 65.560 -20.708 4.187 1.00 11.40 91 TYR C N 1
ATOM 2832 C CA . TYR C 1 92 ? 64.363 -21.207 3.526 1.00 11.24 91 TYR C CA 1
ATOM 2833 C C . TYR C 1 92 ? 64.027 -20.321 2.343 1.00 10.75 91 TYR C C 1
ATOM 2834 O O . TYR C 1 92 ? 63.982 -19.089 2.482 1.00 11.86 91 TYR C O 1
ATOM 2843 N N . TRP C 1 93 ? 63.797 -20.935 1.187 1.00 11.37 92 TRP C N 1
ATOM 2844 C CA . TRP C 1 93 ? 63.322 -20.216 0.015 1.00 11.88 92 TRP C CA 1
ATOM 2845 C C . TRP C 1 93 ? 62.031 -20.827 -0.500 1.00 12.37 92 TRP C C 1
ATOM 2846 O O . TRP C 1 93 ? 61.820 -22.042 -0.424 1.00 13.11 92 TRP C O 1
ATOM 2857 N N . ASP C 1 94 ? 61.175 -19.968 -1.050 1.00 13.57 93 ASP C N 1
ATOM 2858 C CA . ASP C 1 94 ? 59.949 -20.415 -1.689 1.00 14.43 93 ASP C CA 1
ATOM 2859 C C . ASP C 1 94 ? 59.625 -19.439 -2.807 1.00 14.64 93 ASP C C 1
ATOM 2860 O O . ASP C 1 94 ? 59.404 -18.244 -2.561 1.00 15.09 93 ASP C O 1
ATOM 2865 N N . SER C 1 95 ? 59.596 -19.952 -4.034 1.00 15.60 94 SER C N 1
ATOM 2866 C CA . SER C 1 95 ? 59.155 -19.204 -5.211 1.00 16.43 94 SER C CA 1
ATOM 2867 C C . SER C 1 95 ? 58.027 -20.031 -5.821 1.00 17.05 94 SER C C 1
ATOM 2868 O O . SER C 1 95 ? 58.255 -20.862 -6.720 1.00 17.78 94 SER C O 1
ATOM 2871 N N . PRO C 1 96 ? 56.808 -19.882 -5.309 1.00 18.62 95 PRO C N 1
ATOM 2872 C CA . PRO C 1 96 ? 55.721 -20.770 -5.722 1.00 21.39 95 PRO C CA 1
ATOM 2873 C C . PRO C 1 96 ? 55.196 -20.471 -7.116 1.00 23.47 95 PRO C C 1
ATOM 2874 O O . PRO C 1 96 ? 55.289 -19.357 -7.625 1.00 26.01 95 PRO C O 1
ATOM 2878 N N . TRP C 1 97 ? 54.637 -21.508 -7.739 1.00 24.72 96 TRP C N 1
ATOM 2879 C CA . TRP C 1 97 ? 53.932 -21.350 -9.002 1.00 26.34 96 TRP C CA 1
ATOM 2880 C C . TRP C 1 97 ? 52.728 -20.448 -8.800 1.00 26.91 96 TRP C C 1
ATOM 2881 O O . TRP C 1 97 ? 51.994 -20.566 -7.815 1.00 28.86 96 TRP C O 1
ATOM 2892 N N . GLY C 1 98 ? 52.515 -19.560 -9.747 1.00 27.81 97 GLY C N 1
ATOM 2893 C CA . GLY C 1 98 ? 51.344 -18.716 -9.703 1.00 30.60 97 GLY C CA 1
ATOM 2894 C C . GLY C 1 98 ? 51.582 -17.475 -8.869 1.00 33.40 97 GLY C C 1
ATOM 2895 O O . GLY C 1 98 ? 52.711 -17.048 -8.616 1.00 34.44 97 GLY C O 1
ATOM 2896 N N . SER C 1 99 ? 50.476 -16.890 -8.425 1.00 35.99 98 SER C N 1
ATOM 2897 C CA . SER C 1 99 ? 50.532 -15.521 -7.931 1.00 38.23 98 SER C CA 1
ATOM 2898 C C . SER C 1 99 ? 51.019 -15.403 -6.495 1.00 37.26 98 SER C C 1
ATOM 2899 O O . SER C 1 99 ? 51.320 -14.287 -6.059 1.00 37.15 98 SER C O 1
ATOM 2902 N N . LYS C 1 100 ? 51.125 -16.498 -5.750 1.00 35.10 99 LYS C N 1
ATOM 2903 C CA . LYS C 1 100 ? 51.547 -16.369 -4.362 1.00 33.02 99 LYS C CA 1
ATOM 2904 C C . LYS C 1 100 ? 52.928 -15.722 -4.295 1.00 30.87 99 LYS C C 1
ATOM 2905 O O . LYS C 1 100 ? 53.836 -16.079 -5.049 1.00 32.57 99 LYS C O 1
ATOM 2911 N N . THR C 1 101 ? 53.087 -14.759 -3.382 1.00 28.04 100 THR C N 1
ATOM 2912 C CA . THR C 1 101 ? 54.343 -14.039 -3.215 1.00 26.89 100 THR C CA 1
ATOM 2913 C C . THR C 1 101 ? 55.435 -14.971 -2.726 1.00 22.40 100 THR C C 1
ATOM 2914 O O . THR C 1 101 ? 55.177 -16.005 -2.102 1.00 22.98 100 THR C O 1
ATOM 2918 N N . ASN C 1 102 ? 56.676 -14.581 -2.998 1.00 19.55 101 ASN C N 1
ATOM 2919 C CA . ASN C 1 102 ? 57.839 -15.377 -2.641 1.00 17.40 101 ASN C CA 1
ATOM 2920 C C . ASN C 1 102 ? 58.242 -15.140 -1.193 1.00 16.51 101 ASN C C 1
ATOM 2921 O O . ASN C 1 102 ? 57.935 -14.108 -0.609 1.00 17.80 101 ASN C O 1
ATOM 2926 N N . THR C 1 103 ? 58.982 -16.099 -0.644 1.00 15.64 102 THR C N 1
ATOM 2927 C CA . THR C 1 103 ? 59.542 -16.013 0.698 1.00 14.67 102 THR C CA 1
ATOM 2928 C C . THR C 1 103 ? 61.035 -16.326 0.658 1.00 12.74 102 THR C C 1
ATOM 2929 O O . THR C 1 103 ? 61.456 -17.291 0.003 1.00 13.53 102 THR C O 1
ATOM 2933 N N . TRP C 1 104 ? 61.791 -15.595 1.471 1.00 12.33 103 TRP C N 1
ATOM 2934 C CA . TRP C 1 104 ? 63.198 -15.890 1.738 1.00 11.60 103 TRP C CA 1
ATOM 2935 C C . TRP C 1 104 ? 63.439 -15.592 3.213 1.00 11.59 103 TRP C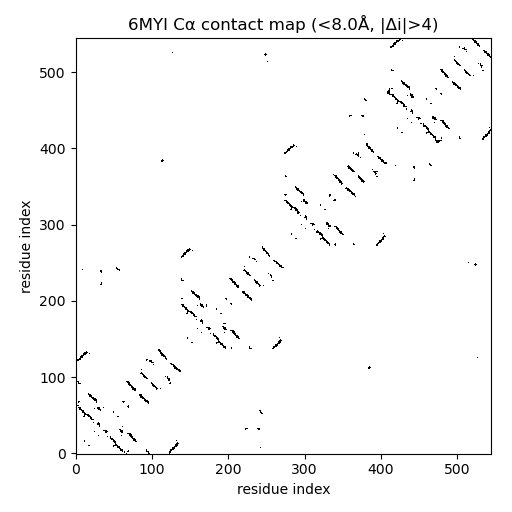 C 1
ATOM 2936 O O . TRP C 1 104 ? 63.252 -14.449 3.646 1.00 12.10 103 TRP C O 1
ATOM 2947 N N . THR C 1 105 ? 63.769 -16.614 3.995 1.00 11.07 104 THR C N 1
ATOM 2948 C CA . THR C 1 105 ? 63.876 -16.426 5.436 1.00 11.86 104 THR C CA 1
ATOM 2949 C C . THR C 1 105 ? 65.157 -17.029 5.974 1.00 11.38 104 THR C C 1
ATOM 2950 O O . THR C 1 105 ? 65.478 -18.178 5.679 1.00 12.00 104 THR C O 1
ATOM 2954 N N . VAL C 1 106 ? 65.853 -16.242 6.783 1.00 11.27 105 VAL C N 1
ATOM 2955 C CA . VAL C 1 106 ? 67.091 -16.646 7.450 1.00 10.69 105 VAL C CA 1
ATOM 2956 C C . VAL C 1 106 ? 66.802 -16.657 8.937 1.00 11.66 105 VAL C C 1
ATOM 2957 O O . VAL C 1 106 ? 66.322 -15.668 9.475 1.00 13.30 105 VAL C O 1
ATOM 2961 N N . SER C 1 107 ? 67.122 -17.751 9.613 1.00 11.70 106 SER C N 1
ATOM 2962 C CA . SER C 1 107 ? 66.754 -17.943 11.008 1.00 12.71 106 SER C CA 1
ATOM 2963 C C . SER C 1 107 ? 67.919 -18.473 11.821 1.00 12.59 106 SER C C 1
ATOM 2964 O O . SER C 1 107 ? 68.805 -19.154 11.319 1.00 13.08 106 SER C O 1
ATOM 2967 N N . GLY C 1 108 ? 67.882 -18.209 13.119 1.00 15.42 107 GLY C N 1
ATOM 2968 C CA . GLY C 1 108 ? 68.863 -18.743 14.041 1.00 16.75 107 GLY C CA 1
ATOM 2969 C C . GLY C 1 108 ? 69.674 -17.661 14.729 1.00 15.66 107 GLY C C 1
ATOM 2970 O O . GLY C 1 108 ? 69.640 -16.499 14.338 1.00 17.40 107 GLY C O 1
ATOM 2971 N N A SER C 1 109 ? 70.220 -18.136 15.830 0.53 15.33 108 SER C N 1
ATOM 2972 N N B SER C 1 109 ? 70.520 -18.034 15.734 0.47 14.72 108 SER C N 1
ATOM 2973 C CA A SER C 1 109 ? 71.130 -17.427 16.683 0.53 16.04 108 SER C CA 1
ATOM 2974 C CA B SER C 1 109 ? 71.036 -16.992 16.693 0.47 15.44 108 SER C CA 1
ATOM 2975 C C A SER C 1 109 ? 72.453 -18.166 16.632 0.53 14.64 108 SER C C 1
ATOM 2976 C C B SER C 1 109 ? 72.544 -17.095 17.100 0.47 15.03 108 SER C C 1
ATOM 2977 O O A SER C 1 109 ? 72.562 -19.336 16.965 0.53 16.07 108 SER C O 1
ATOM 2978 O O B SER C 1 109 ? 72.927 -16.688 18.199 0.47 16.56 108 SER C O 1
ATOM 2983 N N . ASN C 1 110 ? 73.443 -17.484 16.215 1.00 14.02 109 ASN C N 1
ATOM 2984 C CA . ASN C 1 110 ? 74.818 -17.843 16.548 1.00 13.37 109 ASN C CA 1
ATOM 2985 C C . ASN C 1 110 ? 75.584 -16.534 16.543 1.00 12.98 109 ASN C C 1
ATOM 2986 O O . ASN C 1 110 ? 75.787 -15.935 15.485 1.00 13.84 109 ASN C O 1
ATOM 2991 N N . THR C 1 111 ? 75.967 -16.077 17.731 1.00 12.64 110 THR C N 1
ATOM 2992 C CA . THR C 1 111 ? 76.526 -14.740 17.862 1.00 13.58 110 THR C CA 1
ATOM 2993 C C . THR C 1 111 ? 77.954 -14.628 17.355 1.00 14.20 110 THR C C 1
ATOM 2994 O O . THR C 1 111 ? 78.460 -13.509 17.224 1.00 15.23 110 THR C O 1
ATOM 2998 N N . LYS C 1 112 ? 78.602 -15.748 17.048 1.00 14.05 111 LYS C N 1
ATOM 2999 C CA . LYS C 1 112 ? 79.943 -15.683 16.484 1.00 15.11 111 LYS C CA 1
ATOM 3000 C C . LYS C 1 112 ? 79.939 -15.298 15.015 1.00 14.30 111 LYS C C 1
ATOM 3001 O O . LYS C 1 112 ? 80.998 -15.001 14.467 1.00 16.27 111 LYS C O 1
ATOM 3007 N N . TRP C 1 113 ? 78.782 -15.300 14.360 1.00 12.82 112 TRP C N 1
ATOM 3008 C CA . TRP C 1 113 ? 78.688 -15.061 12.932 1.00 12.80 112 TRP C CA 1
ATOM 3009 C C . TRP C 1 113 ? 77.769 -13.897 12.643 1.00 12.47 112 TRP C C 1
ATOM 3010 O O . TRP C 1 113 ? 76.743 -13.735 13.283 1.00 13.24 112 TRP C O 1
ATOM 3021 N N . MET C 1 114 ? 78.133 -13.137 11.639 1.00 12.95 113 MET C N 1
ATOM 3022 C CA . MET C 1 114 ? 77.295 -12.125 11.033 1.00 13.05 113 MET C CA 1
ATOM 3023 C C . MET C 1 114 ? 76.964 -12.541 9.616 1.00 12.19 113 MET C C 1
ATOM 3024 O O . MET C 1 114 ? 77.827 -13.022 8.885 1.00 13.11 113 MET C O 1
ATOM 3029 N N . ILE C 1 115 ? 75.694 -12.421 9.266 1.00 11.92 114 ILE C N 1
ATOM 3030 C CA . ILE C 1 115 ? 75.168 -12.912 8.002 1.00 12.27 114 ILE C CA 1
ATOM 3031 C C . ILE C 1 115 ? 74.321 -11.802 7.389 1.00 13.08 114 ILE C C 1
ATOM 3032 O O . ILE C 1 115 ? 73.410 -11.280 8.036 1.00 13.74 114 ILE C O 1
ATOM 3037 N N . GLU C 1 116 ? 74.595 -11.444 6.152 1.00 12.95 115 GLU C N 1
A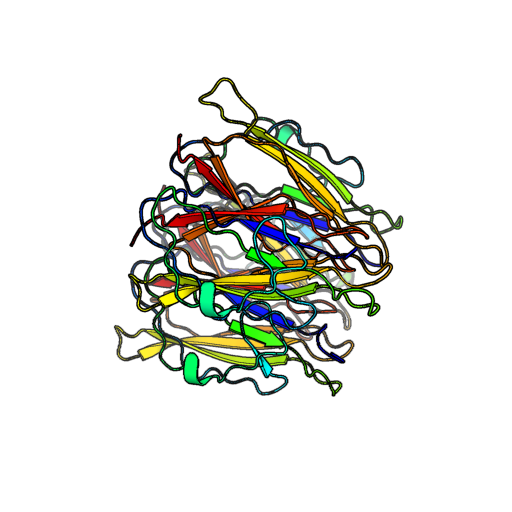TOM 3038 C CA . GLU C 1 116 ? 73.843 -10.426 5.438 1.00 13.46 115 GLU C CA 1
ATOM 3039 C C . GLU C 1 116 ? 73.360 -11.004 4.118 1.00 13.14 115 GLU C C 1
ATOM 3040 O O . GLU C 1 116 ? 74.077 -11.750 3.474 1.00 15.43 115 GLU C O 1
ATOM 3046 N N . TYR C 1 117 ? 72.144 -10.682 3.722 1.00 12.92 116 TYR C N 1
ATOM 3047 C CA . TYR C 1 117 ? 71.601 -11.147 2.456 1.00 13.48 116 TYR C CA 1
ATOM 3048 C C . TYR C 1 117 ? 70.886 -10.026 1.722 1.00 14.09 116 TYR C C 1
ATOM 3049 O O . TYR C 1 117 ? 70.345 -9.102 2.325 1.00 14.16 116 TYR C O 1
ATOM 3058 N N . SER C 1 118 ? 70.816 -10.155 0.405 1.00 14.18 117 SER C N 1
ATOM 3059 C CA . SER C 1 118 ? 70.102 -9.189 -0.416 1.00 14.78 117 SER C CA 1
ATOM 3060 C C . SER C 1 118 ? 69.868 -9.793 -1.786 1.00 14.65 117 SER C C 1
ATOM 3061 O O . SER C 1 118 ? 70.501 -10.783 -2.166 1.00 15.22 117 SER C O 1
ATOM 3064 N N . GLY C 1 119 ? 68.960 -9.165 -2.531 1.00 14.74 118 GLY C N 1
ATOM 3065 C CA . GLY C 1 119 ? 68.638 -9.539 -3.898 1.00 15.12 118 GLY C CA 1
ATOM 3066 C C . GLY C 1 119 ? 67.280 -10.182 -4.077 1.00 16.61 118 GLY C C 1
ATOM 3067 O O . GLY C 1 119 ? 66.784 -10.247 -5.206 1.00 17.85 118 GLY C O 1
ATOM 3068 N N . GLN C 1 120 ? 66.664 -10.634 -3.008 1.00 15.26 119 GLN C N 1
ATOM 3069 C CA . GLN C 1 120 ? 65.404 -11.359 -3.093 1.00 15.43 119 GLN C CA 1
ATOM 3070 C C . GLN C 1 120 ? 64.270 -10.508 -3.646 1.00 15.36 119 GLN C C 1
ATOM 3071 O O . GLN C 1 120 ? 64.115 -9.346 -3.288 1.00 16.97 119 GLN C O 1
ATOM 3077 N N . ASN C 1 121 ? 63.483 -11.102 -4.526 1.00 16.75 120 ASN C N 1
ATOM 3078 C CA A ASN C 1 121 ? 62.289 -10.471 -5.063 0.58 18.33 120 ASN C CA 1
ATOM 3079 C CA B ASN C 1 121 ? 62.291 -10.464 -5.065 0.42 18.37 120 ASN C CA 1
ATOM 3080 C C . ASN C 1 121 ? 61.096 -11.065 -4.337 1.00 17.67 120 ASN C C 1
ATOM 3081 O O . ASN C 1 121 ? 60.774 -12.236 -4.524 1.00 18.22 120 ASN C O 1
ATOM 3090 N N . LEU C 1 122 ? 60.439 -10.265 -3.511 1.00 18.15 121 LEU C N 1
ATOM 3091 C CA . LEU C 1 122 ? 59.363 -10.786 -2.675 1.00 19.46 121 LEU C CA 1
ATOM 3092 C C . LEU C 1 122 ? 57.992 -10.711 -3.299 1.00 25.11 121 LEU C C 1
ATOM 3093 O O . LEU C 1 122 ? 57.021 -11.144 -2.675 1.00 27.37 121 LEU C O 1
ATOM 3098 N N . ASP C 1 123 ? 57.875 -10.234 -4.501 1.00 30.71 122 ASP C N 1
ATOM 3099 C CA . ASP C 1 123 ? 56.546 -10.218 -5.084 1.00 35.81 122 ASP C CA 1
ATOM 3100 C C . ASP C 1 123 ? 56.323 -11.501 -5.892 1.00 37.46 122 ASP C C 1
ATOM 3101 O O . ASP C 1 123 ? 56.994 -12.523 -5.703 1.00 40.51 122 ASP C O 1
ATOM 3106 N N . SER C 1 124 ? 55.301 -11.498 -6.731 1.00 39.86 123 SER C N 1
ATOM 3107 C CA . SER C 1 124 ? 55.159 -12.573 -7.687 1.00 42.19 123 SER C CA 1
ATOM 3108 C C . SER C 1 124 ? 56.291 -12.473 -8.698 1.00 41.19 123 SER C C 1
ATOM 3109 O O . SER C 1 124 ? 56.843 -11.394 -8.952 1.00 42.75 123 SER C O 1
ATOM 3112 N N . GLY C 1 125 ? 56.627 -13.599 -9.277 1.00 35.42 124 GLY C N 1
ATOM 3113 C CA . GLY C 1 125 ? 57.752 -13.695 -10.179 1.00 31.32 124 GLY C CA 1
ATOM 3114 C C . GLY C 1 125 ? 58.825 -14.556 -9.548 1.00 27.12 124 GLY C C 1
ATOM 3115 O O . GLY C 1 125 ? 58.635 -15.166 -8.495 1.00 27.61 124 GLY C O 1
ATOM 3116 N N . ALA C 1 126 ? 59.965 -14.631 -10.216 1.00 25.02 125 ALA C N 1
ATOM 3117 C CA . ALA C 1 126 ? 61.051 -15.441 -9.680 1.00 22.84 125 ALA C CA 1
ATOM 3118 C C . ALA C 1 126 ? 61.662 -14.762 -8.447 1.00 20.98 125 ALA C C 1
ATOM 3119 O O . ALA C 1 126 ? 61.669 -13.541 -8.313 1.00 19.23 125 ALA C O 1
ATOM 3121 N N . LEU C 1 127 ? 62.179 -15.559 -7.524 1.00 20.84 126 LEU C N 1
ATOM 3122 C CA . LEU C 1 127 ? 62.877 -14.988 -6.376 1.00 19.95 126 LEU C CA 1
ATOM 3123 C C . LEU C 1 127 ? 64.121 -14.226 -6.768 1.00 19.72 126 LEU C C 1
ATOM 3124 O O . LEU C 1 127 ? 64.510 -13.292 -6.062 1.00 19.89 126 LEU C O 1
ATOM 3129 N N . GLY C 1 128 ? 64.809 -14.658 -7.821 1.00 20.67 127 GLY C N 1
ATOM 3130 C CA . GLY C 1 128 ? 65.964 -13.929 -8.296 1.00 21.26 127 GLY C CA 1
ATOM 3131 C C . GLY C 1 128 ? 67.268 -14.435 -7.710 1.00 18.38 127 GLY C C 1
ATOM 3132 O O . GLY C 1 128 ? 67.394 -15.569 -7.252 1.00 18.35 127 GLY C O 1
ATOM 3133 N N . THR C 1 129 ? 68.263 -13.557 -7.758 1.00 18.60 128 THR C N 1
ATOM 3134 C CA . THR C 1 129 ? 69.607 -13.864 -7.315 1.00 18.15 128 THR C CA 1
ATOM 3135 C C . THR C 1 129 ? 69.806 -13.283 -5.929 1.00 16.68 128 THR C C 1
ATOM 3136 O O . THR C 1 129 ? 69.829 -12.068 -5.762 1.00 17.48 128 THR C O 1
ATOM 3140 N N . ILE C 1 130 ? 69.977 -14.162 -4.957 1.00 14.89 129 ILE C N 1
ATOM 3141 C CA . ILE C 1 130 ? 70.157 -13.792 -3.567 1.00 14.44 129 ILE C CA 1
ATOM 3142 C C . ILE C 1 130 ? 71.606 -14.058 -3.190 1.00 14.17 129 ILE C C 1
ATOM 3143 O O . ILE C 1 130 ? 72.090 -15.196 -3.288 1.00 15.66 129 ILE C O 1
ATOM 3148 N N . THR C 1 131 ? 72.272 -13.020 -2.701 1.00 14.42 130 THR C N 1
ATOM 3149 C CA . THR C 1 131 ? 73.639 -13.129 -2.236 1.00 15.40 130 THR C CA 1
ATOM 3150 C C . THR C 1 131 ? 73.665 -13.097 -0.723 1.00 14.13 130 THR C C 1
ATOM 3151 O O . THR C 1 131 ? 73.085 -12.196 -0.108 1.00 14.69 130 THR C O 1
ATOM 3155 N N . VAL C 1 132 ? 74.320 -14.080 -0.132 1.00 13.93 131 VAL C N 1
ATOM 3156 C CA . VAL C 1 132 ? 74.480 -14.206 1.313 1.00 12.67 131 VAL C CA 1
ATOM 3157 C C . VAL C 1 132 ? 75.967 -14.031 1.625 1.00 13.83 131 VAL C C 1
ATOM 3158 O O . VAL C 1 132 ? 76.792 -14.869 1.247 1.00 15.02 131 VAL C O 1
ATOM 3162 N N . ASP C 1 133 ? 76.312 -12.968 2.356 1.00 13.84 132 ASP C N 1
ATOM 3163 C CA . ASP C 1 133 ? 77.670 -12.735 2.831 1.00 14.12 132 ASP C CA 1
ATOM 3164 C C . ASP C 1 133 ? 77.810 -13.287 4.248 1.00 13.95 132 ASP C C 1
ATOM 3165 O O . ASP C 1 133 ? 76.953 -13.048 5.101 1.00 13.77 132 ASP C O 1
ATOM 3170 N N . THR C 1 134 ? 78.890 -14.015 4.503 1.00 14.22 133 THR C N 1
ATOM 3171 C CA . THR C 1 134 ? 79.124 -14.646 5.799 1.00 14.29 133 THR C CA 1
ATOM 3172 C C . THR C 1 134 ? 80.409 -14.142 6.424 1.00 14.61 133 THR C C 1
ATOM 3173 O O . THR C 1 134 ? 81.429 -14.061 5.740 1.00 16.74 133 THR C O 1
ATOM 3177 N N . LEU C 1 135 ? 80.374 -13.822 7.717 1.00 14.22 134 LEU C N 1
ATOM 3178 C CA . LEU C 1 135 ? 81.564 -13.347 8.421 1.00 14.95 134 LEU C CA 1
ATOM 3179 C C . LEU C 1 135 ? 81.614 -13.907 9.836 1.00 14.33 134 LEU C C 1
ATOM 3180 O O . LEU C 1 135 ? 80.724 -13.639 10.645 1.00 15.36 134 LEU C O 1
ATOM 3185 N N . LYS C 1 136 ? 82.657 -14.666 10.156 1.00 14.81 135 LYS C N 1
ATOM 3186 C CA . LYS C 1 136 ? 82.867 -15.107 11.529 1.00 16.68 135 LYS C CA 1
ATOM 3187 C C . LYS C 1 136 ? 83.604 -14.009 12.277 1.00 17.86 135 LYS C C 1
ATOM 3188 O O . LYS C 1 136 ? 84.700 -13.619 11.884 1.00 19.87 135 LYS C O 1
ATOM 3194 N N . LYS C 1 137 ? 82.995 -13.510 13.337 1.00 19.71 136 LYS C N 1
ATOM 3195 C CA . LYS C 1 137 ? 83.591 -12.404 14.068 1.00 22.25 136 LYS C CA 1
ATOM 3196 C C . LYS C 1 137 ? 84.692 -12.839 15.039 1.00 24.86 136 LYS C C 1
ATOM 3197 O O . LYS C 1 137 ? 85.556 -12.029 15.375 1.00 28.22 136 LYS C O 1
ATOM 3203 N N . GLY C 1 138 ? 84.640 -14.058 15.545 1.00 26.74 137 GLY C N 1
ATOM 3204 C CA . GLY C 1 138 ? 85.453 -14.464 16.680 1.00 30.39 137 GLY C CA 1
ATOM 3205 C C . GLY C 1 138 ? 85.161 -15.920 16.978 1.00 32.32 137 GLY C C 1
ATOM 3206 O O . GLY C 1 138 ? 84.157 -16.478 16.522 1.00 32.20 137 GLY C O 1
ATOM 3207 N N . ASN C 1 139 ? 86.057 -16.530 17.746 1.00 35.29 138 ASN C N 1
ATOM 3208 C CA . ASN C 1 139 ? 86.021 -17.984 17.923 1.00 38.13 138 ASN C CA 1
ATOM 3209 C C . ASN C 1 139 ? 85.283 -18.405 19.195 1.00 39.23 138 ASN C C 1
ATOM 3210 O O . ASN C 1 139 ? 84.938 -17.594 20.062 1.00 40.02 138 ASN C O 1
ATOM 3216 N N . GLY D 1 1 ? 49.588 -24.336 9.275 1.00 34.01 0 GLY D N 1
ATOM 3217 C CA . GLY D 1 1 ? 49.090 -25.129 10.437 1.00 31.98 0 GLY D CA 1
ATOM 3218 C C . GLY D 1 1 ? 47.986 -24.445 11.225 1.00 29.80 0 GLY D C 1
ATOM 3219 O O . GLY D 1 1 ? 47.979 -23.218 11.400 1.00 29.88 0 GLY D O 1
ATOM 3220 N N . MET D 1 2 ? 47.064 -25.264 11.734 1.00 27.43 1 MET D N 1
ATOM 3221 C CA . MET D 1 2 ? 45.836 -24.745 12.326 1.00 26.24 1 MET D CA 1
ATOM 3222 C C . MET D 1 2 ? 46.125 -23.721 13.418 1.00 24.98 1 MET D C 1
ATOM 3223 O O . MET D 1 2 ? 45.489 -22.658 13.475 1.00 26.29 1 MET D O 1
ATOM 3228 N N . ALA D 1 3 ? 47.081 -24.030 14.302 1.00 24.29 2 ALA D N 1
ATOM 3229 C CA . ALA D 1 3 ? 47.413 -23.182 15.447 1.00 23.37 2 ALA D CA 1
ATOM 3230 C C . ALA D 1 3 ? 48.832 -22.627 15.371 1.00 23.87 2 ALA D C 1
ATOM 3231 O O . ALA D 1 3 ? 49.401 -22.237 16.403 1.00 23.00 2 ALA D O 1
ATOM 3233 N N . TYR D 1 4 ? 49.397 -22.559 14.162 1.00 23.06 3 TYR D N 1
ATOM 3234 C CA . TYR D 1 4 ? 50.736 -22.006 13.986 1.00 22.83 3 TYR D CA 1
ATOM 3235 C C . TYR D 1 4 ? 50.797 -20.515 14.265 1.00 22.91 3 TYR D C 1
ATOM 3236 O O . TYR D 1 4 ? 51.899 -20.000 14.474 1.00 24.20 3 TYR D O 1
ATOM 3245 N N . ALA D 1 5 ? 49.656 -19.815 14.311 1.00 23.32 4 ALA D N 1
ATOM 3246 C CA . ALA D 1 5 ? 49.658 -18.424 14.735 1.00 23.88 4 ALA D CA 1
ATOM 3247 C C . ALA D 1 5 ? 50.027 -18.272 16.204 1.00 20.92 4 ALA D C 1
ATOM 3248 O O . ALA D 1 5 ? 50.318 -17.150 16.625 1.00 22.96 4 ALA D O 1
ATOM 3250 N 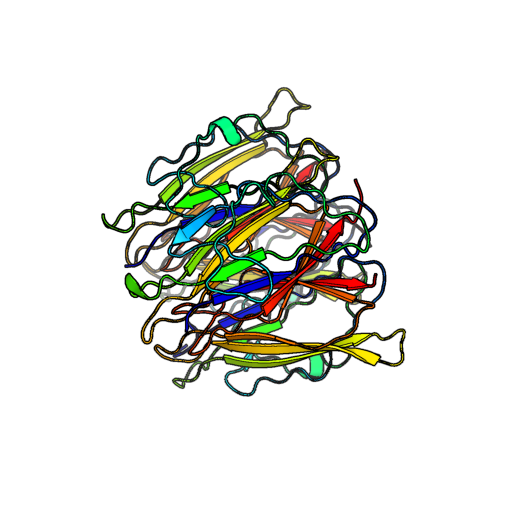N . GLN D 1 6 ? 49.999 -19.361 16.997 1.00 19.05 5 GLN D N 1
ATOM 3251 C CA . GLN D 1 6 ? 50.457 -19.343 18.385 1.00 16.58 5 GLN D CA 1
ATOM 3252 C C . GLN D 1 6 ? 51.878 -19.862 18.384 1.00 15.98 5 GLN D C 1
ATOM 3253 O O . GLN D 1 6 ? 52.119 -21.039 18.099 1.00 17.14 5 GLN D O 1
ATOM 3259 N N . TRP D 1 7 ? 52.823 -18.984 18.680 1.00 14.78 6 TRP D N 1
ATOM 3260 C CA . TRP D 1 7 ? 54.229 -19.349 18.640 1.00 14.16 6 TRP D CA 1
ATOM 3261 C C . TRP D 1 7 ? 55.001 -18.446 19.581 1.00 13.44 6 TRP D C 1
ATOM 3262 O O . TRP D 1 7 ? 54.563 -17.335 19.920 1.00 14.42 6 TRP D O 1
ATOM 3273 N N . VAL D 1 8 ? 56.170 -18.946 19.959 1.00 13.32 7 VAL D N 1
ATOM 3274 C CA . VAL D 1 8 ? 57.155 -18.198 20.707 1.00 12.84 7 VAL D CA 1
ATOM 3275 C C . VAL D 1 8 ? 58.543 -18.589 20.224 1.00 11.85 7 VAL D C 1
ATOM 3276 O O . VAL D 1 8 ? 58.778 -19.729 19.792 1.00 12.09 7 VAL D O 1
ATOM 3280 N N . ILE D 1 9 ? 59.452 -17.642 20.283 1.00 11.79 8 ILE D N 1
ATOM 3281 C CA . ILE D 1 9 ? 60.880 -17.875 20.142 1.00 11.53 8 ILE D CA 1
ATOM 3282 C C . ILE D 1 9 ? 61.493 -17.316 21.409 1.00 11.28 8 ILE D C 1
ATOM 3283 O O . ILE D 1 9 ? 61.257 -16.148 21.748 1.00 13.22 8 ILE D O 1
ATOM 3288 N N . ILE D 1 10 ? 62.242 -18.137 22.126 1.00 10.84 9 ILE D N 1
ATOM 3289 C CA . ILE D 1 10 ? 62.899 -17.723 23.352 1.00 11.07 9 ILE D CA 1
ATOM 3290 C C . ILE D 1 10 ? 64.393 -17.773 23.089 1.00 11.29 9 ILE D C 1
ATOM 3291 O O . ILE D 1 10 ? 64.926 -18.822 22.719 1.00 12.23 9 ILE D O 1
ATOM 3296 N N . ILE D 1 11 ? 65.057 -16.645 23.280 1.00 11.61 10 ILE D N 1
ATOM 3297 C CA . ILE D 1 11 ? 66.479 -16.524 23.043 1.00 12.88 10 ILE D CA 1
ATOM 3298 C C . ILE D 1 11 ? 67.151 -16.229 24.371 1.00 13.45 10 ILE D C 1
ATOM 3299 O O . ILE D 1 11 ? 66.938 -15.167 24.955 1.00 15.48 10 ILE D O 1
ATOM 3304 N N . ILE D 1 12 ? 67.964 -17.157 24.852 1.00 12.60 11 ILE D N 1
ATOM 3305 C CA A ILE D 1 12 ? 68.719 -16.932 26.069 0.63 12.92 11 ILE D CA 1
ATOM 3306 C CA B ILE D 1 12 ? 68.752 -17.005 26.074 0.37 12.28 11 ILE D CA 1
ATOM 3307 C C . ILE D 1 12 ? 70.094 -16.428 25.656 1.00 12.08 11 ILE D C 1
ATOM 3308 O O . ILE D 1 12 ? 70.834 -17.091 24.930 1.00 13.41 11 ILE D O 1
ATOM 3317 N N . HIS D 1 13 ? 70.425 -15.219 26.101 1.00 11.98 12 HIS D N 1
ATOM 3318 C CA . HIS D 1 13 ? 71.680 -14.552 25.761 1.00 12.06 12 HIS D CA 1
ATOM 3319 C C . HIS D 1 13 ? 72.465 -14.377 27.045 1.00 12.18 12 HIS D C 1
ATOM 3320 O O . HIS D 1 13 ? 72.052 -13.622 27.925 1.00 12.75 12 HIS D O 1
ATOM 3327 N N . ASN D 1 14 ? 73.609 -15.048 27.153 1.00 12.25 13 ASN D N 1
ATOM 3328 C CA . ASN D 1 14 ? 74.436 -14.888 28.343 1.00 13.15 13 ASN D CA 1
ATOM 3329 C C . ASN D 1 14 ? 75.314 -13.658 28.158 1.00 13.60 13 ASN D C 1
ATOM 3330 O O . ASN D 1 14 ? 76.264 -13.669 27.365 1.00 15.73 13 ASN D O 1
ATOM 3335 N N . VAL D 1 15 ? 74.956 -12.573 28.849 1.00 13.92 14 VAL D N 1
ATOM 3336 C CA . VAL D 1 15 ? 75.647 -11.290 28.712 1.00 15.78 14 VAL D CA 1
ATOM 3337 C C . VAL D 1 15 ? 76.641 -11.069 29.832 1.00 17.84 14 VAL D C 1
ATOM 3338 O O . VAL D 1 15 ? 77.268 -10.005 29.904 1.00 19.92 14 VAL D O 1
ATOM 3342 N N . GLY D 1 16 ? 76.816 -12.048 30.701 1.00 17.24 15 GLY D N 1
ATOM 3343 C CA . GLY D 1 16 ? 77.820 -12.001 31.733 1.00 18.13 15 GLY D CA 1
ATOM 3344 C C . GLY D 1 16 ? 79.051 -12.817 31.384 1.00 20.42 15 GLY D C 1
ATOM 3345 O O . GLY D 1 16 ? 79.308 -13.167 30.226 1.00 21.39 15 GLY D O 1
ATOM 3346 N N . SER D 1 17 ? 79.811 -13.162 32.417 1.00 21.02 16 SER D N 1
ATOM 3347 C CA . SER D 1 17 ? 81.112 -13.790 32.235 1.00 21.92 16 SER D CA 1
ATOM 3348 C C . SER D 1 17 ? 81.149 -15.211 32.773 1.00 21.25 16 SER D C 1
ATOM 3349 O O . SER D 1 17 ? 82.200 -15.849 32.725 1.00 23.31 16 SER D O 1
ATOM 3352 N N . GLN D 1 18 ? 80.012 -15.745 33.216 1.00 19.26 17 GLN D N 1
ATOM 3353 C CA . GLN D 1 18 ? 79.970 -17.078 33.793 1.00 18.96 17 GLN D CA 1
ATOM 3354 C C . GLN D 1 18 ? 78.878 -17.891 33.100 1.00 18.05 17 GLN D C 1
ATOM 3355 O O . GLN D 1 18 ? 77.775 -17.396 32.863 1.00 17.22 17 GLN D O 1
ATOM 3361 N N . ASP D 1 19 ? 79.163 -19.164 32.834 1.00 17.62 18 ASP D N 1
ATOM 3362 C CA . ASP D 1 19 ? 78.217 -20.050 32.148 1.00 16.47 18 ASP D CA 1
ATOM 3363 C C . ASP D 1 19 ? 76.890 -20.150 32.893 1.00 15.52 18 ASP D C 1
ATOM 3364 O O . ASP D 1 19 ? 76.839 -20.139 34.118 1.00 16.35 18 ASP D O 1
ATOM 3369 N N . VAL D 1 20 ? 75.810 -20.325 32.129 1.00 14.76 19 VAL D N 1
ATOM 3370 C CA . VAL D 1 20 ? 74.502 -20.670 32.660 1.00 14.69 19 VAL D CA 1
ATOM 3371 C C . VAL D 1 20 ? 74.057 -21.942 31.939 1.00 14.31 19 VAL D C 1
ATOM 3372 O O . VAL D 1 20 ? 74.564 -22.269 30.862 1.00 15.40 19 VAL D O 1
ATOM 3376 N N . LYS D 1 21 ? 73.118 -22.679 32.545 1.00 14.27 20 LYS D N 1
ATOM 3377 C CA . LYS D 1 21 ? 72.728 -23.995 32.034 1.00 14.67 20 LYS D CA 1
ATOM 3378 C C . LYS D 1 21 ? 71.210 -24.103 32.027 1.00 14.14 20 LYS D C 1
ATOM 3379 O O . LYS D 1 21 ? 70.543 -23.616 32.949 1.00 14.94 20 LYS D O 1
ATOM 3385 N N . ILE D 1 22 ? 70.654 -24.729 30.970 1.00 13.46 21 ILE D N 1
ATOM 3386 C CA A ILE D 1 22 ? 69.222 -24.954 30.889 0.76 13.95 21 ILE D CA 1
ATOM 3387 C CA B ILE D 1 22 ? 69.219 -24.983 30.810 0.24 14.46 21 ILE D CA 1
ATOM 3388 C C . ILE D 1 22 ? 68.915 -26.392 31.283 1.00 13.94 21 ILE D C 1
ATOM 3389 O O . ILE D 1 22 ? 69.634 -27.331 30.926 1.00 15.24 21 ILE D O 1
ATOM 3398 N N . LYS D 1 23 ? 67.834 -26.555 32.045 1.00 14.02 22 LYS D N 1
ATOM 3399 C CA . LYS D 1 23 ? 67.362 -27.870 32.434 1.00 16.43 22 LYS D CA 1
ATOM 3400 C C . LYS D 1 23 ? 65.849 -27.893 32.423 1.00 16.38 22 LYS D C 1
ATOM 3401 O O . LYS D 1 23 ? 65.189 -26.856 32.547 1.00 15.91 22 LYS D O 1
ATOM 3407 N N . ASN D 1 24 ? 65.304 -29.101 32.292 1.00 18.34 23 ASN D N 1
ATOM 3408 C CA . ASN D 1 24 ? 63.885 -29.329 32.508 1.00 18.25 23 ASN D CA 1
ATOM 3409 C C . ASN D 1 24 ? 63.011 -28.613 31.484 1.00 16.68 23 ASN D C 1
ATOM 3410 O O . ASN D 1 24 ? 61.894 -28.192 31.801 1.00 18.10 23 ASN D O 1
ATOM 3415 N N . LEU D 1 25 ? 63.469 -28.481 30.250 1.00 16.63 24 LEU D N 1
ATOM 3416 C CA . LEU D 1 25 ? 62.627 -27.896 29.219 1.00 16.21 24 LEU D CA 1
ATOM 3417 C C . LEU D 1 25 ? 61.524 -28.873 28.873 1.00 15.88 24 LEU D C 1
ATOM 3418 O O . LEU D 1 25 ? 61.789 -30.043 28.578 1.00 16.78 24 LEU D O 1
ATOM 3423 N N . LYS D 1 26 ? 60.286 -28.404 28.877 1.00 15.97 25 LYS D N 1
ATOM 3424 C CA A LYS D 1 26 ? 59.159 -29.283 28.601 0.61 18.38 25 LYS D CA 1
ATOM 3425 C CA B LYS D 1 26 ? 59.191 -29.288 28.523 0.39 18.88 25 LYS D CA 1
ATOM 3426 C C . LYS D 1 26 ? 58.006 -28.463 28.052 1.00 17.83 25 LYS D C 1
ATOM 3427 O O . LYS D 1 26 ? 57.593 -27.510 28.698 1.00 19.02 25 LYS D O 1
ATOM 3438 N N . ALA D 1 27 ? 57.483 -28.836 26.896 1.00 17.20 26 ALA D N 1
ATOM 3439 C CA . ALA D 1 27 ? 56.257 -28.260 26.358 1.00 17.68 26 ALA D CA 1
ATOM 3440 C C . ALA D 1 27 ? 55.076 -29.113 26.808 1.00 18.96 26 ALA D C 1
ATOM 3441 O O . ALA D 1 27 ? 55.031 -30.311 26.535 1.00 22.59 26 ALA D O 1
ATOM 3443 N N . SER D 1 28 ? 54.115 -28.498 27.481 1.00 17.72 27 SER D N 1
ATOM 3444 C CA . SER D 1 28 ? 52.907 -29.205 27.884 1.00 18.99 27 SER D CA 1
ATOM 3445 C C . SER D 1 28 ? 51.807 -29.136 26.832 1.00 18.91 27 SER D C 1
ATOM 3446 O O . SER D 1 28 ? 50.932 -29.998 26.824 1.00 21.12 27 SER D O 1
ATOM 3449 N N . TRP D 1 29 ? 51.817 -28.117 25.974 1.00 17.60 28 TRP D N 1
ATOM 3450 C CA . TRP D 1 29 ? 50.931 -27.991 24.821 1.00 17.39 28 TRP D CA 1
ATOM 3451 C C . TRP D 1 29 ? 51.757 -27.562 23.624 1.00 15.59 28 TRP D C 1
ATOM 3452 O O . TRP D 1 29 ? 52.714 -26.805 23.763 1.00 14.58 28 TRP D O 1
ATOM 3463 N N . GLY D 1 30 ? 51.391 -28.046 22.451 1.00 16.12 29 GLY D N 1
ATOM 3464 C CA . GLY D 1 30 ? 52.114 -27.689 21.253 1.00 15.64 29 GLY D CA 1
ATOM 3465 C C . GLY D 1 30 ? 53.408 -28.478 21.134 1.00 15.61 29 GLY D C 1
ATOM 3466 O O . GLY D 1 30 ? 53.584 -29.548 21.720 1.00 17.43 29 GLY D O 1
ATOM 3467 N N . LYS D 1 31 ? 54.319 -27.949 20.333 1.00 14.94 30 LYS D N 1
ATOM 3468 C CA . LYS D 1 31 ? 55.568 -28.635 20.021 1.00 15.36 30 LYS D CA 1
ATOM 3469 C C . LYS D 1 31 ? 56.729 -27.673 20.165 1.00 13.43 30 LYS D C 1
ATOM 3470 O O . LYS D 1 31 ? 56.552 -26.461 20.142 1.00 14.79 30 LYS D O 1
ATOM 3476 N N . LEU D 1 32 ? 57.929 -28.230 20.278 1.00 12.87 31 LEU D N 1
ATOM 3477 C CA . LEU D 1 32 ? 59.193 -27.544 20.065 1.00 12.45 31 LEU D CA 1
ATOM 3478 C C . LEU D 1 32 ? 59.642 -27.851 18.652 1.00 12.15 31 LEU D C 1
ATOM 3479 O O . LEU D 1 32 ? 59.446 -28.960 18.166 1.00 13.88 31 LEU D O 1
ATOM 3484 N N . HIS D 1 33 ? 60.274 -26.889 17.996 1.00 12.54 32 HIS D N 1
ATOM 3485 C CA . HIS D 1 33 ? 60.667 -27.075 16.613 1.00 12.40 32 HIS D CA 1
ATOM 3486 C C . HIS D 1 33 ? 62.004 -26.386 16.323 1.00 12.26 32 HIS D C 1
ATOM 3487 O O . HIS D 1 33 ? 62.537 -25.609 17.123 1.00 12.48 32 HIS D O 1
ATOM 3494 N N . ALA D 1 34 ? 62.515 -26.643 15.120 1.00 14.20 33 ALA D N 1
ATOM 3495 C CA . ALA D 1 34 ? 63.792 -26.122 14.678 1.00 14.55 33 ALA D CA 1
ATOM 3496 C C . ALA D 1 34 ? 63.658 -24.668 14.246 1.00 14.09 33 ALA D C 1
ATOM 3497 O O . ALA D 1 34 ? 62.579 -24.190 13.906 1.00 13.59 33 ALA D O 1
ATOM 3499 N N . ASP D 1 35 ? 64.793 -23.970 14.251 1.00 13.48 34 ASP D N 1
ATOM 3500 C CA . ASP D 1 35 ? 64.795 -22.545 13.916 1.00 12.85 34 ASP D CA 1
ATOM 3501 C C . ASP D 1 35 ? 64.189 -22.336 12.536 1.00 14.44 34 ASP D C 1
ATOM 3502 O O . ASP D 1 35 ? 64.643 -22.924 11.557 1.00 15.72 34 ASP D O 1
ATOM 3507 N N . GLY D 1 36 ? 63.173 -21.486 12.454 1.00 13.41 35 GLY D N 1
ATOM 3508 C CA . GLY D 1 36 ? 62.559 -21.176 11.176 1.00 15.10 35 GLY D CA 1
ATOM 3509 C C . GLY D 1 36 ? 61.806 -22.307 10.521 1.00 16.34 35 GLY D C 1
ATOM 3510 O O . GLY D 1 36 ? 61.507 -22.213 9.333 1.00 18.99 35 GLY D O 1
ATOM 3511 N N . ASP D 1 37 ? 61.434 -23.363 11.253 1.00 16.60 36 ASP D N 1
ATOM 3512 C CA . ASP D 1 37 ? 60.657 -24.443 10.613 1.00 20.41 36 ASP D CA 1
ATOM 3513 C C . ASP D 1 37 ? 59.763 -25.170 11.614 1.00 18.08 36 ASP D C 1
ATOM 3514 O O . ASP D 1 37 ? 60.191 -26.128 12.291 1.00 16.75 36 ASP D O 1
ATOM 3519 N N . LYS D 1 38 ? 58.507 -24.743 11.653 1.00 19.97 37 LYS D N 1
ATOM 3520 C CA . LYS D 1 38 ? 57.527 -25.279 12.574 1.00 19.39 37 LYS D CA 1
ATOM 3521 C C . LYS D 1 38 ? 57.213 -26.738 12.291 1.00 20.02 37 LYS D C 1
ATOM 3522 O O . LYS D 1 38 ? 56.747 -27.439 13.184 1.00 21.63 37 LYS D O 1
ATOM 3528 N N . ASP D 1 39 ? 57.460 -27.212 11.068 1.00 20.78 38 ASP D N 1
ATOM 3529 C CA . ASP D 1 39 ? 57.202 -28.608 10.721 1.00 21.72 38 ASP D CA 1
ATOM 3530 C C . ASP D 1 39 ? 58.359 -29.553 11.093 1.00 21.41 38 ASP D C 1
ATOM 3531 O O . ASP D 1 39 ? 58.187 -30.787 11.054 1.00 23.97 38 ASP D O 1
ATOM 3536 N N . ALA D 1 40 ? 59.517 -29.017 11.500 1.00 20.18 39 ALA D N 1
ATOM 3537 C CA . ALA D 1 40 ? 60.667 -29.822 11.914 1.00 19.64 39 ALA D CA 1
ATOM 3538 C C . ALA D 1 40 ? 60.686 -29.854 13.438 1.00 17.35 39 ALA D C 1
ATOM 3539 O O . ALA D 1 40 ? 61.245 -28.973 14.089 1.00 17.91 39 ALA D O 1
ATOM 3541 N N . GLU D 1 41 ? 60.050 -30.861 14.020 1.00 17.10 40 GLU D N 1
ATOM 3542 C CA . GLU D 1 41 ? 59.969 -30.944 15.457 1.00 16.15 40 GLU D CA 1
ATOM 3543 C C . GLU D 1 41 ? 61.318 -31.339 16.031 1.00 15.19 40 GLU D C 1
ATOM 3544 O O . GLU D 1 41 ? 62.099 -32.076 15.421 1.00 16.95 40 GLU D O 1
ATOM 3550 N N . VAL D 1 42 ? 61.591 -30.844 17.237 1.00 15.26 41 VAL D N 1
ATOM 3551 C CA . VAL D 1 42 ? 62.812 -31.186 17.957 1.00 15.67 41 VAL D CA 1
ATOM 3552 C C . VAL D 1 42 ? 62.457 -31.674 19.346 1.00 15.49 41 VAL D C 1
ATOM 3553 O O . VAL D 1 42 ? 61.400 -31.344 19.892 1.00 17.90 41 VAL D O 1
ATOM 3557 N N . SER D 1 43 ? 63.335 -32.508 19.882 1.00 16.63 42 SER D N 1
ATOM 3558 C CA . SER D 1 43 ? 63.173 -33.024 21.229 1.00 17.22 42 SER D CA 1
ATOM 3559 C C . SER D 1 43 ? 63.698 -32.048 22.256 1.00 17.11 42 SER D C 1
ATOM 3560 O O . SER D 1 43 ? 64.766 -31.471 22.093 1.00 17.27 42 SER D O 1
ATOM 3563 N N . ALA D 1 44 ? 62.993 -31.940 23.370 1.00 17.20 43 ALA D N 1
ATOM 3564 C CA . ALA D 1 44 ? 63.510 -31.178 24.487 1.00 18.27 43 ALA D CA 1
ATOM 3565 C C . ALA D 1 44 ? 64.854 -31.699 24.964 1.00 19.53 43 ALA D C 1
ATOM 3566 O O . ALA D 1 44 ? 65.610 -30.932 25.554 1.00 21.75 43 ALA D O 1
ATOM 3568 N N . SER D 1 45 ? 65.174 -32.970 24.720 1.00 21.51 44 SER D N 1
ATOM 3569 C CA . SER D 1 45 ? 66.425 -33.508 25.218 1.00 24.35 44 SER D CA 1
ATOM 3570 C C . SER D 1 45 ? 67.626 -32.916 24.519 1.00 25.31 44 SER D C 1
ATOM 3571 O O . SER D 1 45 ? 68.734 -33.003 25.051 1.00 27.53 44 SER D O 1
ATOM 3574 N N . ASN D 1 46 ? 67.437 -32.302 23.358 1.00 22.87 45 ASN D N 1
ATOM 3575 C CA . ASN D 1 46 ? 68.530 -31.595 22.724 1.00 25.12 45 ASN D CA 1
ATOM 3576 C C . ASN D 1 46 ? 68.984 -30.405 23.552 1.00 23.04 45 ASN D C 1
ATOM 3577 O O . ASN D 1 46 ? 70.098 -29.914 23.349 1.00 25.89 45 ASN D O 1
ATOM 3582 N N . TYR D 1 47 ? 68.131 -29.897 24.444 1.00 21.11 46 TYR D N 1
ATOM 3583 C CA . TYR D 1 47 ? 68.454 -28.776 25.298 1.00 19.88 46 TYR D CA 1
ATOM 3584 C C . TYR D 1 47 ? 68.858 -29.171 26.708 1.00 20.42 46 TYR D C 1
ATOM 3585 O O . TYR D 1 47 ? 69.389 -28.320 27.422 1.00 21.63 46 TYR D O 1
ATOM 3594 N N . GLU D 1 48 ? 68.623 -30.414 27.136 1.00 20.35 47 GLU D N 1
ATOM 3595 C CA . GLU D 1 48 ? 68.756 -30.758 28.551 1.00 22.29 47 GLU D CA 1
ATOM 3596 C C . GLU D 1 48 ? 70.210 -30.652 28.954 1.00 21.85 47 GLU D C 1
ATOM 3597 O O . GLU D 1 48 ? 71.067 -31.330 28.386 1.00 23.83 47 GLU D O 1
ATOM 3603 N N . GLY D 1 49 ? 70.485 -29.798 29.925 1.00 19.55 48 GLY D N 1
ATOM 3604 C CA . GLY D 1 49 ? 71.823 -29.582 30.395 1.00 18.94 48 GLY D CA 1
ATOM 3605 C C . GLY D 1 49 ? 72.707 -28.762 29.487 1.00 17.66 48 GLY D C 1
ATOM 3606 O O . GLY D 1 49 ? 73.908 -28.685 29.726 1.00 19.49 48 GLY D O 1
ATOM 3607 N N . LYS D 1 50 ? 72.170 -28.119 28.457 1.00 16.61 49 LYS D N 1
ATOM 3608 C CA . LYS D 1 50 ? 73.018 -27.326 27.577 1.00 17.08 49 LYS D CA 1
ATOM 3609 C C . LYS D 1 50 ? 73.545 -26.094 28.302 1.00 15.98 49 LYS D C 1
ATOM 3610 O O . LYS D 1 50 ? 72.819 -25.421 29.037 1.00 15.86 49 LYS D O 1
ATOM 3616 N N . ILE D 1 51 ? 74.837 -25.818 28.102 1.00 16.49 50 ILE D N 1
ATOM 3617 C CA . ILE D 1 51 ? 75.485 -24.647 28.661 1.00 16.85 50 ILE D CA 1
ATOM 3618 C C . ILE D 1 51 ? 75.453 -23.530 27.636 1.00 16.11 50 ILE D C 1
ATOM 3619 O O . ILE D 1 51 ? 75.708 -23.740 26.442 1.00 19.05 50 ILE D O 1
ATOM 3624 N N . VAL D 1 52 ? 75.131 -22.344 28.106 1.00 15.02 51 VAL D N 1
ATOM 3625 C CA . VAL D 1 52 ? 75.212 -21.119 27.324 1.00 14.87 51 VAL D CA 1
ATOM 3626 C C . VAL D 1 52 ? 76.406 -20.354 27.875 1.00 15.14 51 VAL D C 1
ATOM 3627 O O . VAL D 1 52 ? 76.382 -19.865 29.020 1.00 15.09 51 VAL D O 1
ATOM 3631 N N . LYS D 1 53 ? 77.466 -20.291 27.078 1.00 16.31 52 LYS D N 1
ATOM 3632 C CA . LYS D 1 53 ? 78.701 -19.637 27.474 1.00 17.73 52 LYS D CA 1
ATOM 3633 C C . LYS D 1 53 ? 78.577 -18.129 27.336 1.00 16.37 52 LYS D C 1
ATOM 3634 O O . LYS D 1 53 ? 77.662 -17.627 26.679 1.00 15.74 52 LYS D O 1
ATOM 3640 N N . PRO D 1 54 ? 79.504 -17.377 27.920 1.00 17.40 53 PRO D N 1
ATOM 3641 C CA . PRO D 1 54 ? 79.469 -15.919 27.782 1.00 17.67 53 PRO D CA 1
ATOM 3642 C C . PRO D 1 54 ? 79.395 -15.495 26.330 1.00 16.62 53 PRO D C 1
ATOM 3643 O O . PRO D 1 54 ? 80.110 -16.004 25.472 1.00 17.66 53 PRO D O 1
ATOM 3647 N N . ASP D 1 55 ? 78.484 -14.578 26.065 1.00 15.86 54 ASP D N 1
ATOM 3648 C CA . ASP D 1 55 ? 78.193 -13.988 24.759 1.00 17.56 54 ASP D CA 1
ATOM 3649 C C . ASP D 1 55 ? 77.452 -14.912 23.794 1.00 16.98 54 ASP D C 1
ATOM 3650 O O . ASP D 1 55 ? 77.137 -14.491 22.686 1.00 19.62 54 ASP D O 1
ATOM 3655 N N . GLU D 1 56 ? 77.154 -16.134 24.177 1.00 14.76 55 GLU D N 1
ATOM 3656 C CA . GLU D 1 56 ? 76.402 -17.050 23.327 1.00 14.77 55 GLU D CA 1
ATOM 3657 C C . GLU D 1 56 ? 74.914 -16.857 23.503 1.00 13.43 55 GLU D C 1
ATOM 3658 O O . GLU D 1 56 ? 74.450 -16.351 24.525 1.00 13.71 55 GLU D O 1
ATOM 3664 N N . LYS D 1 57 ? 74.184 -17.259 22.479 1.00 12.71 56 LYS D N 1
ATOM 3665 C CA . LYS D 1 57 ? 72.741 -17.325 22.508 1.00 12.45 56 LYS D CA 1
ATOM 3666 C C . LYS D 1 57 ? 72.306 -18.768 22.315 1.00 13.28 56 LYS D C 1
ATOM 3667 O O . LYS D 1 57 ? 72.931 -19.525 21.577 1.00 16.53 56 LYS D O 1
ATOM 3673 N N . LEU D 1 58 ? 71.202 -19.125 22.953 1.00 12.62 57 LEU D N 1
ATOM 3674 C CA . LEU D 1 58 ? 70.540 -20.413 22.767 1.00 11.96 57 LEU D CA 1
ATOM 3675 C C . LEU D 1 58 ? 69.089 -20.112 22.422 1.00 11.74 57 LEU D C 1
ATOM 3676 O O . LEU D 1 58 ? 68.421 -19.392 23.155 1.00 13.03 57 LEU D O 1
ATOM 3681 N N . GLN D 1 59 ? 68.608 -20.646 21.316 1.00 12.35 58 GLN D N 1
ATOM 3682 C CA . GLN D 1 59 ? 67.281 -20.358 20.811 1.00 11.72 58 GLN D CA 1
ATOM 3683 C C . GLN D 1 59 ? 66.364 -21.571 20.943 1.00 11.99 58 GLN D C 1
ATOM 3684 O O . GLN D 1 59 ? 66.730 -22.685 20.542 1.00 13.57 58 GLN D O 1
ATOM 3690 N N . ILE D 1 60 ? 65.176 -21.345 21.500 1.00 11.71 59 ILE D N 1
ATOM 3691 C CA . ILE D 1 60 ? 64.099 -22.319 21.660 1.00 12.18 59 ILE D CA 1
ATOM 3692 C C . ILE D 1 60 ? 62.933 -21.806 20.826 1.00 11.77 59 ILE D C 1
ATOM 3693 O O . ILE D 1 60 ? 62.589 -20.626 20.927 1.00 12.61 59 ILE D O 1
ATOM 3698 N N . ASN D 1 61 ? 62.334 -22.669 20.022 1.00 10.71 60 ASN D N 1
ATOM 3699 C CA . ASN D 1 61 ? 61.178 -22.314 19.208 1.00 10.82 60 ASN D CA 1
ATOM 3700 C C . ASN D 1 61 ? 60.033 -23.240 19.561 1.00 10.76 60 ASN D C 1
ATOM 3701 O O . ASN D 1 61 ? 60.211 -24.454 19.574 1.00 11.57 60 ASN D O 1
ATOM 3706 N N . ALA D 1 62 ? 58.861 -22.687 19.870 1.00 10.50 61 ALA D N 1
ATOM 3707 C CA . ALA D 1 62 ? 57.706 -23.499 20.210 1.00 11.94 61 ALA D CA 1
ATOM 3708 C C . ALA D 1 62 ? 56.488 -22.962 19.484 1.00 12.19 61 ALA D C 1
ATOM 3709 O O . ALA D 1 62 ? 56.332 -21.759 19.326 1.00 12.78 61 ALA D O 1
ATOM 3711 N N . SER D 1 63 ? 55.607 -23.860 19.057 1.00 12.97 62 SER D N 1
ATOM 3712 C CA . SER D 1 63 ? 54.404 -23.440 18.364 1.00 13.58 62 SER D CA 1
ATOM 3713 C C . SER D 1 63 ? 53.250 -24.362 18.682 1.00 14.35 62 SER D C 1
ATOM 3714 O O . SER D 1 63 ? 53.428 -25.464 19.192 1.00 15.11 62 SER D O 1
ATOM 3717 N N . GLY D 1 64 ? 52.059 -23.883 18.363 1.00 15.25 63 GLY D N 1
ATOM 3718 C CA . GLY D 1 64 ? 50.874 -24.699 18.378 1.00 17.21 63 GLY D CA 1
ATOM 3719 C C . GLY D 1 64 ? 50.924 -25.783 17.336 1.00 17.93 63 GLY D C 1
ATOM 3720 O O . GLY D 1 64 ? 51.834 -25.898 16.514 1.00 18.47 63 GLY D O 1
ATOM 3721 N N . ARG D 1 65 ? 49.887 -26.597 17.384 1.00 19.52 64 ARG D N 1
ATOM 3722 C CA . ARG D 1 65 ? 49.784 -27.767 16.533 1.00 21.96 64 ARG D CA 1
ATOM 3723 C C . ARG D 1 65 ? 49.320 -27.395 15.138 1.00 22.33 64 ARG D C 1
ATOM 3724 O O . ARG D 1 65 ? 48.574 -26.434 14.935 1.00 22.32 64 ARG D O 1
ATOM 3732 N N . SER D 1 66 ? 49.730 -28.221 14.174 1.00 24.75 65 SER D N 1
ATOM 3733 C CA . SER D 1 66 ? 49.334 -28.047 12.784 1.00 27.29 65 SER D CA 1
ATOM 3734 C C . SER D 1 66 ? 47.923 -28.557 12.518 1.00 29.11 65 SER D C 1
ATOM 3735 O O . SER D 1 66 ? 47.272 -28.108 11.558 1.00 28.34 65 SER D O 1
ATOM 3738 N N . ASP D 1 67 ? 47.423 -29.480 13.349 1.00 32.51 66 ASP D N 1
ATOM 3739 C CA . ASP D 1 67 ? 46.178 -30.178 13.056 1.00 35.50 66 ASP D CA 1
ATOM 3740 C C . ASP D 1 67 ? 45.203 -30.167 14.225 1.00 33.72 66 ASP D C 1
ATOM 3741 O O . ASP D 1 67 ? 44.256 -30.960 14.239 1.00 34.64 66 ASP D O 1
ATOM 3746 N N . ALA D 1 68 ? 45.407 -29.291 15.201 1.00 31.12 67 ALA D N 1
ATOM 3747 C CA . ALA D 1 68 ? 44.511 -29.208 16.342 1.00 29.74 67 ALA D CA 1
ATOM 3748 C C . ALA D 1 68 ? 44.500 -27.772 16.835 1.00 26.64 67 ALA D C 1
ATOM 3749 O O . ALA D 1 68 ? 45.471 -27.024 16.666 1.00 26.35 67 ALA D O 1
ATOM 3751 N N . ALA D 1 69 ? 43.401 -27.407 17.489 1.00 26.37 68 ALA D N 1
ATOM 3752 C CA . ALA D 1 69 ? 43.212 -26.063 18.025 1.00 26.50 68 ALA D CA 1
ATOM 3753 C C . ALA D 1 69 ? 43.898 -26.005 19.391 1.00 25.37 68 ALA D C 1
ATOM 3754 O O . ALA D 1 69 ? 43.264 -25.995 20.452 1.00 27.52 68 ALA D O 1
ATOM 3756 N N . GLU D 1 70 ? 45.230 -25.976 19.343 1.00 23.98 69 GLU D N 1
ATOM 3757 C CA . GLU D 1 70 ? 46.087 -26.142 20.516 1.00 22.81 69 GLU D CA 1
ATOM 3758 C C . GLU D 1 70 ? 47.284 -25.224 20.341 1.00 20.28 69 GLU D C 1
ATOM 3759 O O . GLU D 1 70 ? 48.024 -25.358 19.365 1.00 20.36 69 GLU D O 1
ATOM 3765 N N . GLY D 1 71 ? 47.468 -24.313 21.296 1.00 18.96 70 GLY D N 1
ATOM 3766 C CA . GLY D 1 71 ? 48.587 -23.391 21.291 1.00 17.93 70 GLY D CA 1
ATOM 3767 C C . GLY D 1 71 ? 49.839 -23.990 21.887 1.00 15.63 70 GLY D C 1
ATOM 3768 O O . GLY D 1 71 ? 50.040 -25.206 21.858 1.00 16.93 70 GLY D O 1
ATOM 3769 N N . THR D 1 72 ? 50.701 -23.126 22.421 1.00 15.01 71 THR D N 1
ATOM 3770 C CA . THR D 1 72 ? 52.010 -23.540 22.923 1.00 14.01 71 THR D CA 1
ATOM 3771 C C . THR D 1 72 ? 52.152 -23.125 24.383 1.00 14.26 71 THR D C 1
ATOM 3772 O O . THR D 1 72 ? 51.906 -21.961 24.728 1.00 15.24 71 THR D O 1
ATOM 3776 N N . THR D 1 73 ? 52.529 -24.075 25.244 1.00 13.67 72 THR D N 1
ATOM 3777 C CA . THR D 1 73 ? 52.702 -23.841 26.679 1.00 13.74 72 THR D CA 1
ATOM 3778 C C . THR D 1 73 ? 53.896 -24.650 27.142 1.00 13.63 72 THR D C 1
ATOM 3779 O O . THR D 1 73 ? 54.040 -25.804 26.719 1.00 14.30 72 THR D O 1
ATOM 3783 N N . GLY D 1 74 ? 54.726 -24.080 28.006 1.00 13.61 73 GLY D N 1
ATOM 3784 C CA . GLY D 1 74 ? 55.878 -24.834 28.452 1.00 13.61 73 GLY D CA 1
ATOM 3785 C C . GLY D 1 74 ? 56.586 -24.182 29.618 1.00 12.72 73 GLY D C 1
ATOM 3786 O O . GLY D 1 74 ? 56.244 -23.081 30.052 1.00 13.02 73 GLY D O 1
ATOM 3787 N N . THR D 1 75 ? 57.618 -24.882 30.100 1.00 13.00 74 THR D N 1
ATOM 3788 C CA . THR D 1 75 ? 58.449 -24.441 31.210 1.00 13.36 74 THR D CA 1
ATOM 3789 C C . THR D 1 75 ? 59.899 -24.824 30.943 1.00 13.14 74 THR D C 1
ATOM 3790 O O . THR D 1 75 ? 60.189 -25.763 30.190 1.00 14.00 74 THR D O 1
ATOM 3794 N N . PHE D 1 76 ? 60.798 -24.145 31.653 1.00 13.22 75 PHE D N 1
ATOM 3795 C CA . PHE D 1 76 ? 62.180 -24.589 31.781 1.00 13.36 75 PHE D CA 1
ATOM 3796 C C . PHE D 1 76 ? 62.784 -23.884 32.980 1.00 13.46 75 PHE D C 1
ATOM 3797 O O . PHE D 1 76 ? 62.240 -22.915 33.486 1.00 14.02 75 PHE D O 1
ATOM 3805 N N . ASP D 1 77 ? 63.955 -24.357 33.381 1.00 12.65 76 ASP D N 1
ATOM 3806 C CA . ASP D 1 77 ? 64.785 -23.726 34.393 1.00 13.55 76 ASP D CA 1
ATOM 3807 C C . ASP D 1 77 ? 66.134 -23.323 33.834 1.00 13.37 76 ASP D C 1
ATOM 3808 O O . ASP D 1 77 ? 66.681 -24.001 32.960 1.00 13.64 76 ASP D O 1
ATOM 3813 N N . LEU D 1 78 ? 66.664 -22.228 34.362 1.00 12.78 77 LEU D N 1
ATOM 3814 C CA . LEU D 1 78 ? 68.086 -21.940 34.261 1.00 12.67 77 LEU D CA 1
ATOM 3815 C C . LEU D 1 78 ? 68.715 -22.246 35.606 1.00 13.20 77 LEU D C 1
ATOM 3816 O O . LEU D 1 78 ? 68.145 -21.927 36.649 1.00 14.25 77 LEU D O 1
ATOM 3821 N N . VAL D 1 79 ? 69.908 -22.832 35.560 1.00 13.77 78 VAL D N 1
ATOM 3822 C CA . VAL D 1 79 ? 70.658 -23.232 36.749 1.00 14.27 78 VAL D CA 1
ATOM 3823 C C . VAL D 1 79 ? 72.116 -22.816 36.581 1.00 14.85 78 VAL D C 1
ATOM 3824 O O . VAL D 1 79 ? 72.576 -22.518 35.481 1.00 15.25 78 VAL D O 1
ATOM 3828 N N . ASP D 1 80 ? 72.844 -22.780 37.717 1.00 15.74 79 ASP D N 1
ATOM 3829 C CA . ASP D 1 80 ? 74.222 -22.311 37.760 1.00 16.46 79 ASP D CA 1
ATOM 3830 C C . ASP D 1 80 ? 75.182 -23.484 37.835 1.00 17.22 79 ASP D C 1
ATOM 3831 O O . ASP D 1 80 ? 75.346 -24.077 38.910 1.00 18.62 79 ASP D O 1
ATOM 3836 N N . PRO D 1 81 ? 75.860 -23.824 36.742 1.00 18.77 80 PRO D N 1
ATOM 3837 C CA . PRO D 1 81 ? 76.739 -24.986 36.743 1.00 20.57 80 PRO D CA 1
ATOM 3838 C C . PRO D 1 81 ? 77.957 -24.839 37.646 1.00 23.30 80 PRO D C 1
ATOM 3839 O O . PRO D 1 81 ? 78.545 -25.861 38.003 1.00 25.89 80 PRO D O 1
ATOM 3843 N N . ALA D 1 82 ? 78.343 -23.627 38.044 1.00 23.79 81 ALA D N 1
ATOM 3844 C CA . ALA D 1 82 ? 79.470 -23.447 38.958 1.00 25.38 81 ALA D CA 1
ATOM 3845 C C . ALA D 1 82 ? 79.084 -23.695 40.405 1.00 27.45 81 ALA D C 1
ATOM 3846 O O . ALA D 1 82 ? 79.966 -23.899 41.239 1.00 29.28 81 ALA D O 1
ATOM 3848 N N . ASP D 1 83 ? 77.799 -23.695 40.712 1.00 27.09 82 ASP D N 1
ATOM 3849 C CA . ASP D 1 83 ? 77.251 -23.759 42.055 1.00 28.52 82 ASP D CA 1
ATOM 3850 C C . ASP D 1 83 ? 76.387 -25.015 42.179 1.00 28.07 82 ASP D C 1
ATOM 3851 O O . ASP D 1 83 ? 75.275 -24.969 42.703 1.00 27.63 82 ASP D O 1
ATOM 3856 N N . GLY D 1 84 ? 76.884 -26.151 41.673 1.00 27.60 83 GLY D N 1
ATOM 3857 C CA . GLY D 1 84 ? 76.157 -27.413 41.769 1.00 27.67 83 GLY D CA 1
ATOM 3858 C C . GLY D 1 84 ? 74.807 -27.420 41.079 1.00 27.29 83 GLY D C 1
ATOM 3859 O O . GLY D 1 84 ? 73.879 -28.093 41.547 1.00 27.99 83 GLY D O 1
ATOM 3860 N N . ASP D 1 85 ? 74.681 -26.718 39.954 1.00 25.80 84 ASP D N 1
ATOM 3861 C CA . ASP D 1 85 ? 73.400 -26.586 39.249 1.00 24.37 84 ASP D CA 1
ATOM 3862 C C . ASP D 1 85 ? 72.329 -25.982 40.152 1.00 23.16 84 ASP D C 1
ATOM 3863 O O . ASP D 1 85 ? 71.141 -26.299 40.063 1.00 23.13 84 ASP D O 1
ATOM 3868 N N . LYS D 1 86 ? 72.742 -25.048 40.991 1.00 23.89 85 LYS D N 1
ATOM 3869 C CA . LYS D 1 86 ? 71.789 -24.312 41.804 1.00 23.05 85 LYS D CA 1
ATOM 3870 C C . LYS D 1 86 ? 70.795 -23.579 40.909 1.00 20.57 85 LYS D C 1
ATOM 3871 O O . LYS D 1 86 ? 71.163 -22.960 39.911 1.00 18.31 85 LYS D O 1
ATOM 3877 N N . GLN D 1 87 ? 69.522 -23.645 41.281 1.00 18.38 86 GLN D N 1
ATOM 3878 C CA . GLN D 1 87 ? 68.469 -22.964 40.533 1.00 18.48 86 GLN D CA 1
ATOM 3879 C C . GLN D 1 87 ? 68.742 -21.464 40.413 1.00 16.97 86 GLN D C 1
ATOM 3880 O O . GLN D 1 87 ? 69.090 -20.810 41.400 1.00 17.38 86 GLN D O 1
ATOM 3886 N N . VAL D 1 88 ? 68.558 -20.922 39.206 1.00 15.40 87 VAL D N 1
ATOM 3887 C CA . VAL D 1 88 ? 68.672 -19.493 38.945 1.00 14.28 87 VAL D CA 1
ATOM 3888 C C . VAL D 1 88 ? 67.273 -18.899 38.827 1.00 14.24 87 VAL D C 1
ATOM 3889 O O . VAL D 1 88 ? 66.895 -18.049 39.633 1.00 15.29 87 VAL D O 1
ATOM 3893 N N . ARG D 1 89 ? 66.510 -19.309 37.818 1.00 14.18 88 ARG D N 1
ATOM 3894 C CA . ARG D 1 89 ? 65.110 -18.908 37.691 1.00 14.81 88 ARG D CA 1
ATOM 3895 C C . ARG D 1 89 ? 64.332 -20.005 36.981 1.00 13.89 88 ARG D C 1
ATOM 3896 O O . ARG D 1 89 ? 64.895 -20.810 36.230 1.00 14.15 88 ARG D O 1
ATOM 3904 N N . HIS D 1 90 ? 63.026 -20.014 37.241 1.00 14.23 89 HIS D N 1
ATOM 3905 C CA . HIS D 1 90 ? 62.050 -20.830 36.543 1.00 13.56 89 HIS D CA 1
ATOM 3906 C C . HIS D 1 90 ? 61.299 -19.952 35.531 1.00 12.88 89 HIS D C 1
ATOM 3907 O O . HIS D 1 90 ? 61.020 -18.785 35.791 1.00 13.88 89 HIS D O 1
ATOM 3914 N N . PHE D 1 91 ? 60.921 -20.552 34.406 1.00 12.65 90 PHE D N 1
ATOM 3915 C CA . PHE D 1 91 ? 60.274 -19.877 33.289 1.00 12.16 90 PHE D CA 1
ATOM 3916 C C . PHE D 1 91 ? 59.026 -20.644 32.879 1.00 12.99 90 PHE D C 1
ATOM 3917 O O . PHE D 1 91 ? 59.041 -21.881 32.794 1.00 13.32 90 PHE D O 1
ATOM 3925 N N . TYR D 1 92 ? 57.960 -19.901 32.592 1.00 13.10 91 TYR D N 1
ATOM 3926 C CA . TYR D 1 92 ? 56.704 -20.446 32.106 1.00 13.40 91 TYR D CA 1
ATOM 3927 C C . TYR D 1 92 ? 56.208 -19.590 30.957 1.00 12.65 91 TYR D C 1
ATOM 3928 O O . TYR D 1 92 ? 56.166 -18.363 31.060 1.00 13.54 91 TYR D O 1
ATOM 3937 N N . TRP D 1 93 ? 55.813 -20.221 29.860 1.00 12.66 92 TRP D N 1
ATOM 3938 C CA . TRP D 1 93 ? 55.168 -19.523 28.758 1.00 13.25 92 TRP D CA 1
ATOM 3939 C C . TRP D 1 93 ? 53.831 -20.153 28.428 1.00 13.52 92 TRP D C 1
ATOM 3940 O O . TRP D 1 93 ? 53.653 -21.360 28.552 1.00 13.97 92 TRP D O 1
ATOM 3951 N N . ASP D 1 94 ? 52.928 -19.314 27.924 1.00 14.49 93 ASP D N 1
ATOM 3952 C CA . ASP D 1 94 ? 51.638 -19.766 27.421 1.00 16.99 93 ASP D CA 1
ATOM 3953 C C . ASP D 1 94 ? 51.151 -18.825 26.326 1.00 16.85 93 ASP D C 1
ATOM 3954 O O . ASP D 1 94 ? 50.988 -17.626 26.570 1.00 18.01 93 ASP D O 1
ATOM 3959 N N . SER D 1 95 ? 50.975 -19.366 25.120 1.00 17.16 94 SER D N 1
ATOM 3960 C CA . SER D 1 95 ? 50.350 -18.665 23.998 1.00 17.42 94 SER D CA 1
ATOM 3961 C C . SER D 1 95 ? 49.172 -19.533 23.584 1.00 18.59 94 SER D C 1
ATOM 3962 O O . SER D 1 95 ? 49.290 -20.387 22.692 1.00 18.08 94 SER D O 1
ATOM 3965 N N . PRO D 1 96 ? 48.027 -19.369 24.240 1.00 20.41 95 PRO D N 1
ATOM 3966 C CA . PRO D 1 96 ? 46.929 -20.317 24.061 1.00 22.47 95 PRO D CA 1
ATOM 3967 C C . PRO D 1 96 ? 46.172 -20.064 22.775 1.00 22.57 95 PRO D C 1
ATOM 3968 O O . PRO D 1 96 ? 46.141 -18.958 22.240 1.00 24.00 95 PRO D O 1
ATOM 3972 N N . TRP D 1 97 ? 45.589 -21.132 22.254 1.00 23.77 96 TRP D N 1
ATOM 3973 C CA . TRP D 1 97 ? 44.659 -21.000 21.156 1.00 26.25 96 TRP D CA 1
ATOM 3974 C C . TRP D 1 97 ? 43.450 -20.230 21.652 1.00 30.68 96 TRP D C 1
ATOM 3975 O O . TRP D 1 97 ? 42.911 -20.530 22.718 1.00 32.60 96 TRP D O 1
ATOM 3986 N N . GLY D 1 98 ? 43.017 -19.250 20.897 1.00 32.51 97 GLY D N 1
ATOM 3987 C CA . GLY D 1 98 ? 41.810 -18.551 21.287 1.00 36.20 97 GLY D CA 1
ATOM 3988 C C . GLY D 1 98 ? 42.109 -17.192 21.874 1.00 39.19 97 GLY D C 1
ATOM 3989 O O . GLY D 1 98 ? 43.227 -16.673 21.801 1.00 40.11 97 GLY D O 1
ATOM 3990 N N . SER D 1 99 ? 41.079 -16.622 22.497 1.00 41.78 98 SER D N 1
ATOM 3991 C CA . SER D 1 99 ? 41.123 -15.231 22.941 1.00 43.49 98 SER D CA 1
ATOM 3992 C C . SER D 1 99 ? 41.905 -15.031 24.232 1.00 41.96 98 SER D C 1
ATOM 3993 O O . SER D 1 99 ? 42.233 -13.888 24.562 1.00 41.54 98 SER D O 1
ATOM 3996 N N . LYS D 1 100 ? 42.224 -16.099 24.957 1.00 39.62 99 LYS D N 1
ATOM 3997 C CA . LYS D 1 100 ? 42.962 -15.954 26.201 1.00 38.02 99 LYS D CA 1
ATOM 3998 C C . LYS D 1 100 ? 44.285 -15.237 25.917 1.00 35.04 99 LYS D C 1
ATOM 3999 O O . LYS D 1 100 ? 45.007 -15.588 24.979 1.00 36.86 99 LYS D O 1
ATOM 4005 N N . THR D 1 101 ? 44.582 -14.200 26.701 1.00 32.30 100 THR D N 1
ATOM 4006 C CA . THR D 1 101 ? 45.836 -13.474 26.544 1.00 30.00 100 THR D CA 1
ATOM 4007 C C . THR D 1 101 ? 47.017 -14.384 26.865 1.00 27.08 100 THR D C 1
ATOM 4008 O O . THR D 1 101 ? 46.885 -15.410 27.539 1.00 28.84 100 THR D O 1
ATOM 4012 N N . ASN D 1 102 ? 48.193 -13.987 26.396 1.00 22.41 101 ASN D N 1
ATOM 4013 C CA . ASN D 1 102 ? 49.390 -14.787 26.598 1.00 19.55 101 ASN D CA 1
ATOM 4014 C C . ASN D 1 102 ? 50.003 -14.492 27.965 1.00 18.48 101 ASN D C 1
ATOM 4015 O O . ASN D 1 102 ? 49.781 -13.436 28.548 1.00 19.00 101 ASN D O 1
ATOM 4020 N N . THR D 1 103 ? 50.788 -15.450 28.463 1.00 17.25 102 THR D N 1
ATOM 4021 C CA . THR D 1 103 ? 51.509 -15.341 29.718 1.00 16.51 102 THR D CA 1
ATOM 4022 C C . THR D 1 103 ? 52.982 -15.658 29.510 1.00 15.08 102 THR D C 1
ATOM 4023 O O . THR D 1 103 ? 53.337 -16.609 28.806 1.00 15.36 102 THR D O 1
ATOM 4027 N N . TRP D 1 104 ? 53.835 -14.878 30.158 1.00 14.36 103 TRP D N 1
ATOM 4028 C CA . TRP D 1 104 ? 55.267 -15.155 30.236 1.00 13.43 103 TRP D CA 1
ATOM 4029 C C . TRP D 1 104 ? 55.692 -14.821 31.659 1.00 13.72 103 TRP D C 1
ATOM 4030 O O . TRP D 1 104 ? 55.608 -13.663 32.075 1.00 13.96 103 TRP D O 1
ATOM 4041 N N . THR D 1 105 ? 56.101 -15.827 32.423 1.00 13.79 104 THR D N 1
ATOM 4042 C CA . THR D 1 105 ? 56.369 -15.633 33.842 1.00 14.21 104 THR D CA 1
ATOM 4043 C C . THR D 1 105 ? 57.737 -16.180 34.196 1.00 13.47 104 THR D C 1
ATOM 4044 O O . THR D 1 105 ? 58.027 -17.364 33.986 1.00 14.27 104 THR D O 1
ATOM 4048 N N . VAL D 1 106 ? 58.545 -15.325 34.796 1.00 14.26 105 VAL D N 1
ATOM 4049 C CA . VAL D 1 106 ? 59.853 -15.662 35.332 1.00 13.44 105 VAL D CA 1
ATOM 4050 C C . VAL D 1 106 ? 59.742 -15.607 36.846 1.00 15.33 105 VAL D C 1
ATOM 4051 O O . VAL D 1 106 ? 59.157 -14.678 37.395 1.00 18.16 105 VAL D O 1
ATOM 4055 N N . SER D 1 107 ? 60.270 -16.611 37.530 1.00 14.76 106 SER D N 1
ATOM 4056 C CA . SER D 1 107 ? 60.154 -16.658 38.975 1.00 16.44 106 SER D CA 1
ATOM 4057 C C . SER D 1 107 ? 61.424 -17.227 39.587 1.00 17.21 106 SER D C 1
ATOM 4058 O O . SER D 1 107 ? 62.235 -17.866 38.922 1.00 15.98 106 SER D O 1
ATOM 4061 N N . GLY D 1 108 ? 61.591 -16.959 40.875 1.00 17.66 107 GLY D N 1
ATOM 4062 C CA . GLY D 1 108 ? 62.669 -17.519 41.661 1.00 19.09 107 GLY D CA 1
ATOM 4063 C C . GLY D 1 108 ? 63.617 -16.448 42.150 1.00 20.79 107 GLY D C 1
ATOM 4064 O O . GLY D 1 108 ? 63.637 -15.321 41.664 1.00 24.11 107 GLY D O 1
ATOM 4065 N N . SER D 1 109 ? 64.449 -16.862 43.090 1.00 22.50 108 SER D N 1
ATOM 4066 C CA . SER D 1 109 ? 65.336 -15.990 43.836 1.00 28.36 108 SER D CA 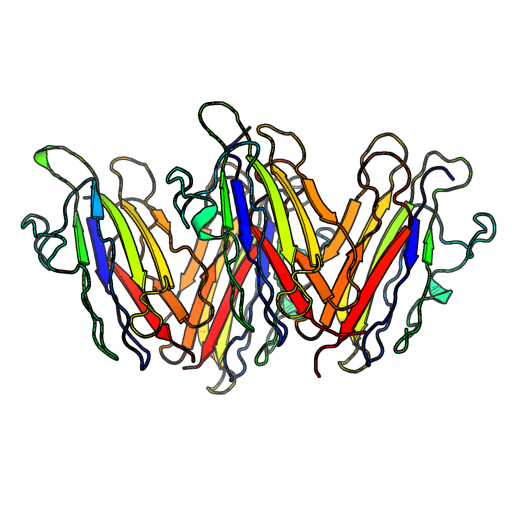1
ATOM 4067 C C . SER D 1 109 ? 66.687 -16.682 43.805 1.00 27.62 108 SER D C 1
ATOM 4068 O O . SER D 1 109 ? 66.839 -17.785 44.328 1.00 30.53 108 SER D O 1
ATOM 4071 N N . ASN D 1 110 ? 67.625 -16.080 43.117 1.00 24.24 109 ASN D N 1
ATOM 4072 C CA . ASN D 1 110 ? 69.031 -16.404 43.256 1.00 21.84 109 ASN D CA 1
ATOM 4073 C C . ASN D 1 110 ? 69.698 -15.054 43.053 1.00 22.18 109 ASN D C 1
ATOM 4074 O O . ASN D 1 110 ? 69.778 -14.566 41.923 1.00 22.52 109 ASN D O 1
ATOM 4079 N N . THR D 1 111 ? 70.122 -14.438 44.154 1.00 22.38 110 THR D N 1
ATOM 4080 C CA . THR D 1 111 ? 70.608 -13.074 44.090 1.00 23.93 110 THR D CA 1
ATOM 4081 C C . THR D 1 111 ? 71.987 -12.975 43.505 1.00 21.95 110 THR D C 1
ATOM 4082 O O . THR D 1 111 ? 72.447 -11.852 43.311 1.00 23.54 110 THR D O 1
ATOM 4086 N N . LYS D 1 112 ? 72.642 -14.088 43.188 1.00 21.12 111 LYS D N 1
ATOM 4087 C CA . LYS D 1 112 ? 73.890 -13.994 42.464 1.00 20.99 111 LYS D CA 1
ATOM 4088 C C . LYS D 1 112 ? 73.678 -13.693 40.989 1.00 19.66 111 LYS D C 1
ATOM 4089 O O . LYS D 1 112 ? 74.653 -13.389 40.298 1.00 20.26 111 LYS D O 1
ATOM 4095 N N . TRP D 1 113 ? 72.445 -13.785 40.490 1.00 17.57 112 TRP D N 1
ATOM 4096 C CA . TRP D 1 113 ? 72.164 -13.630 39.072 1.00 16.12 112 TRP D CA 1
ATOM 4097 C C . TRP D 1 113 ? 71.182 -12.503 38.844 1.00 16.34 112 TRP D C 1
ATOM 4098 O O . TRP D 1 113 ? 70.281 -12.275 39.638 1.00 17.15 112 TRP D O 1
ATOM 4109 N N . MET D 1 114 ? 71.353 -11.839 37.704 1.00 15.91 113 MET D N 1
ATOM 4110 C CA . MET D 1 114 ? 70.405 -10.873 37.179 1.00 16.06 113 MET D CA 1
ATOM 4111 C C . MET D 1 114 ? 69.867 -11.408 35.864 1.00 14.55 113 MET D C 1
ATOM 4112 O O . MET D 1 114 ? 70.618 -11.902 35.039 1.00 15.27 113 MET D O 1
ATOM 4117 N N . ILE D 1 115 ? 68.556 -11.324 35.713 1.00 14.25 114 ILE D N 1
ATOM 4118 C CA . ILE D 1 115 ? 67.865 -11.816 34.550 1.00 14.98 114 ILE D CA 1
ATOM 4119 C C . ILE D 1 115 ? 66.930 -10.733 34.034 1.00 14.81 114 ILE D C 1
ATOM 4120 O O . ILE D 1 115 ? 66.088 -10.240 34.767 1.00 16.53 114 ILE D O 1
ATOM 4125 N N . GLU D 1 116 ? 67.095 -10.360 32.771 1.00 13.37 115 GLU D N 1
ATOM 4126 C CA . GLU D 1 116 ? 66.253 -9.343 32.145 1.00 14.26 115 GLU D CA 1
ATOM 4127 C C . GLU D 1 116 ? 65.627 -9.913 30.881 1.00 14.65 115 GLU D C 1
ATOM 4128 O O . GLU D 1 116 ? 66.296 -10.581 30.104 1.00 18.04 115 GLU D O 1
ATOM 4134 N N . TYR D 1 117 ? 64.345 -9.647 30.676 1.00 13.86 116 TYR D N 1
ATOM 4135 C CA . TYR D 1 117 ? 63.671 -10.134 29.486 1.00 13.76 116 TYR D CA 1
ATOM 4136 C C . TYR D 1 117 ? 62.821 -9.062 28.825 1.00 14.72 116 TYR D C 1
ATOM 4137 O O . TYR D 1 117 ? 62.383 -8.120 29.469 1.00 15.34 116 TYR D O 1
ATOM 4146 N N . SER D 1 118 ? 62.597 -9.227 27.527 1.00 14.90 117 SER D N 1
ATOM 4147 C CA . SER D 1 118 ? 61.760 -8.313 26.771 1.00 15.66 117 SER D CA 1
ATOM 4148 C C . SER D 1 118 ? 61.318 -9.000 25.486 1.00 14.95 117 SER D C 1
ATOM 4149 O O . SER D 1 118 ? 61.879 -10.018 25.068 1.00 15.17 117 SER D O 1
ATOM 4152 N N . GLY D 1 119 ? 60.308 -8.399 24.847 1.00 15.90 118 GLY D N 1
ATOM 4153 C CA . GLY D 1 119 ? 59.782 -8.820 23.563 1.00 16.65 118 GLY D CA 1
ATOM 4154 C C . GLY D 1 119 ? 58.432 -9.501 23.623 1.00 16.51 118 GLY D C 1
ATOM 4155 O O . GLY D 1 119 ? 57.749 -9.580 22.596 1.00 17.84 118 GLY D O 1
ATOM 4156 N N . GLN D 1 120 ? 58.012 -9.960 24.792 1.00 15.89 119 GLN D N 1
ATOM 4157 C CA . GLN D 1 120 ? 56.762 -10.697 24.905 1.00 16.71 119 GLN D CA 1
ATOM 4158 C C . GLN D 1 120 ? 55.568 -9.849 24.486 1.00 17.76 119 GLN D C 1
ATOM 4159 O O . GLN D 1 120 ? 55.456 -8.664 24.816 1.00 20.14 119 GLN D O 1
ATOM 4165 N N . ASN D 1 121 ? 54.676 -10.479 23.768 1.00 16.86 120 ASN D N 1
ATOM 4166 C CA . ASN D 1 121 ? 53.410 -9.891 23.390 1.00 18.86 120 ASN D CA 1
ATOM 4167 C C . ASN D 1 121 ? 52.337 -10.509 24.271 1.00 19.01 120 ASN D C 1
ATOM 4168 O O . ASN D 1 121 ? 52.037 -11.696 24.154 1.00 18.87 120 ASN D O 1
ATOM 4173 N N . LEU D 1 122 ? 51.759 -9.707 25.144 1.00 19.24 121 LEU D N 1
ATOM 4174 C CA . LEU D 1 122 ? 50.828 -10.214 26.138 1.00 21.22 121 LEU D CA 1
ATOM 4175 C C . LEU D 1 122 ? 49.388 -10.114 25.695 1.00 26.49 121 LEU D C 1
ATOM 4176 O O . LEU D 1 122 ? 48.483 -10.482 26.453 1.00 29.01 121 LEU D O 1
ATOM 4181 N N . ASP D 1 123 ? 49.150 -9.647 24.494 1.00 31.31 122 ASP D N 1
ATOM 4182 C CA . ASP D 1 123 ? 47.796 -9.452 24.042 1.00 37.79 122 ASP D CA 1
ATOM 4183 C C . ASP D 1 123 ? 47.383 -10.635 23.182 1.00 39.93 122 ASP D C 1
ATOM 4184 O O . ASP D 1 123 ? 47.863 -11.760 23.368 1.00 39.52 122 ASP D O 1
ATOM 4189 N N . SER D 1 124 ? 46.443 -10.390 22.275 1.00 43.03 123 SER D N 1
ATOM 4190 C CA . SER D 1 124 ? 45.996 -11.395 21.330 1.00 45.13 123 SER D CA 1
ATOM 4191 C C . SER D 1 124 ? 47.125 -11.734 20.372 1.00 41.34 123 SER D C 1
ATOM 4192 O O . SER D 1 124 ? 47.858 -10.852 19.912 1.00 43.34 123 SER D O 1
ATOM 4195 N N . GLY D 1 125 ? 47.280 -13.020 20.100 1.00 33.70 124 GLY D N 1
ATOM 4196 C CA . GLY D 1 125 ? 48.163 -13.490 19.050 1.00 28.94 124 GLY D CA 1
ATOM 4197 C C . GLY D 1 125 ? 49.356 -14.224 19.620 1.00 24.84 124 GLY D C 1
ATOM 4198 O O . GLY D 1 125 ? 49.333 -14.739 20.739 1.00 25.81 124 GLY D O 1
ATOM 4199 N N . ALA D 1 126 ? 50.417 -14.295 18.819 1.00 22.59 125 ALA D N 1
ATOM 4200 C CA . ALA D 1 126 ? 51.614 -15.016 19.226 1.00 19.95 125 ALA D CA 1
ATOM 4201 C C . ALA D 1 126 ? 52.334 -14.298 20.367 1.00 18.29 125 ALA D C 1
ATOM 4202 O O . ALA D 1 126 ? 52.362 -13.080 20.445 1.00 17.98 125 ALA D O 1
ATOM 4204 N N . LEU D 1 127 ? 52.983 -15.070 21.236 1.00 19.23 126 LEU D N 1
ATOM 4205 C CA . LEU D 1 127 ? 53.836 -14.452 22.246 1.00 18.65 126 LEU D CA 1
ATOM 4206 C C . LEU D 1 127 ? 54.999 -13.722 21.621 1.00 17.74 126 LEU D C 1
ATOM 4207 O O . LEU D 1 127 ? 55.499 -12.760 22.199 1.00 18.28 126 LEU D O 1
ATOM 4212 N N . GLY D 1 128 ? 55.505 -14.210 20.491 1.00 18.47 127 GLY D N 1
ATOM 4213 C CA . GLY D 1 128 ? 56.562 -13.478 19.814 1.00 18.57 127 GLY D CA 1
ATOM 4214 C C . GLY D 1 128 ? 57.953 -13.933 20.214 1.00 16.06 127 GLY D C 1
ATOM 4215 O O . GLY D 1 128 ? 58.150 -15.035 20.698 1.00 15.63 127 GLY D O 1
ATOM 4216 N N . THR D 1 129 ? 58.917 -13.050 19.993 1.00 16.50 128 THR D N 1
ATOM 4217 C CA . THR D 1 129 ? 60.327 -13.315 20.259 1.00 15.81 128 THR D CA 1
ATOM 4218 C C . THR D 1 129 ? 60.721 -12.678 21.583 1.00 15.51 128 THR D C 1
ATOM 4219 O O . THR D 1 129 ? 60.718 -11.447 21.708 1.00 16.77 128 THR D O 1
ATOM 4223 N N . ILE D 1 130 ? 61.040 -13.517 22.565 1.00 13.10 129 ILE D N 1
ATOM 4224 C CA . ILE D 1 130 ? 61.405 -13.091 23.912 1.00 12.75 129 ILE D CA 1
ATOM 4225 C C . ILE D 1 130 ? 62.896 -13.320 24.090 1.00 13.14 129 ILE D C 1
ATOM 4226 O O . ILE D 1 130 ? 63.383 -14.440 23.952 1.00 14.01 129 ILE D O 1
ATOM 4231 N N . THR D 1 131 ? 63.618 -12.262 24.403 1.00 13.52 130 THR D N 1
ATOM 4232 C CA . THR D 1 131 ? 65.036 -12.358 24.674 1.00 14.92 130 THR D CA 1
ATOM 4233 C C . THR D 1 131 ? 65.256 -12.277 26.172 1.00 13.88 130 THR D C 1
ATOM 4234 O O . THR D 1 131 ? 64.763 -11.354 26.829 1.00 15.57 130 THR D O 1
ATOM 4238 N N . VAL D 1 132 ? 65.999 -13.230 26.693 1.00 12.38 131 VAL D N 1
ATOM 4239 C CA . VAL D 1 132 ? 66.323 -13.340 28.112 1.00 12.77 131 VAL D CA 1
ATOM 4240 C C . VAL D 1 132 ? 67.826 -13.152 28.269 1.00 12.47 131 VAL D C 1
ATOM 4241 O O . VAL D 1 132 ? 68.612 -14.024 27.875 1.00 14.02 131 VAL D O 1
ATOM 4245 N N . ASP D 1 133 ? 68.232 -12.017 28.823 1.00 12.26 132 ASP D N 1
ATOM 4246 C CA . ASP D 1 133 ? 69.638 -11.757 29.092 1.00 12.33 132 ASP D CA 1
ATOM 4247 C C . ASP D 1 133 ? 69.972 -12.251 30.492 1.00 12.79 132 ASP D C 1
ATOM 4248 O O . ASP D 1 133 ? 69.241 -11.966 31.438 1.00 13.96 132 ASP D O 1
ATOM 4253 N N . THR D 1 134 ? 71.090 -12.967 30.625 1.00 12.65 133 THR D N 1
ATOM 4254 C CA . THR D 1 134 ? 71.501 -13.551 31.903 1.00 13.10 133 THR D CA 1
ATOM 4255 C C . THR D 1 134 ? 72.871 -13.012 32.290 1.00 13.47 133 THR D C 1
ATOM 4256 O O . THR D 1 134 ? 73.784 -12.960 31.469 1.00 14.82 133 THR D O 1
ATOM 4260 N N . LEU D 1 135 ? 73.036 -12.653 33.562 1.00 13.91 134 LEU D N 1
ATOM 4261 C CA . LEU D 1 135 ? 74.323 -12.153 34.043 1.00 14.95 134 LEU D CA 1
ATOM 4262 C C . LEU D 1 135 ? 74.554 -12.628 35.464 1.00 15.59 134 LEU D C 1
ATOM 4263 O O . LEU D 1 135 ? 73.737 -12.366 36.345 1.00 16.01 134 LEU D O 1
ATOM 4268 N N . LYS D 1 136 ? 75.672 -13.293 35.708 1.00 15.91 135 LYS D N 1
ATOM 4269 C CA . LYS D 1 136 ? 76.052 -13.578 37.081 1.00 17.11 135 LYS D CA 1
ATOM 4270 C C . LYS D 1 136 ? 76.789 -12.373 37.649 1.00 18.47 135 LYS D C 1
ATOM 4271 O O . LYS D 1 136 ? 77.784 -11.920 37.080 1.00 20.78 135 LYS D O 1
ATOM 4277 N N . LYS D 1 137 ? 76.277 -11.848 38.753 1.00 21.18 136 LYS D N 1
ATOM 4278 C CA . LYS D 1 137 ? 76.828 -10.664 39.405 1.00 25.68 136 LYS D CA 1
ATOM 4279 C C . LYS D 1 137 ? 78.129 -10.976 40.114 1.00 27.67 136 LYS D C 1
ATOM 4280 O O . LYS D 1 137 ? 78.879 -10.040 40.356 1.00 30.95 136 LYS D O 1
#

InterPro domains:
  IPR009413 Hemolysin, aegerolysin type [PF06355] (4-135)
  IPR009413 Hemolysin, aegerolysin type [PIRSF007951] (1-137)

CATH classification: 2.60.270.50